Protein AF-A0A821QYX6-F1 (afdb_monomer_lite)

pLDDT: mean 75.54, std 16.99, range [36.31, 98.75]

Radius of gyration: 24.98 Å; chains: 1; bounding box: 62×54×69 Å

Secondary structure (DSSP, 8-state):
-HHHHHHHHHHHHHHHHHT-HHHHHHHHHH-GGGTTS--TTS--HHHHHHHTT-HHHHHIIIIIS---TT------HHHHH-TT-TT----TTTT--HHHHHHHTT-HHHHHHHHHTT--SS---TTS--HHHHHTTSHHHHHHHHHHHS-TT-SS--SS---S---SSS-----S-EEEEEETT-SS-EEPPHHHHHHHHHHT-TTS---SEEEEEETTEEEEEEHHHHHH-S--TT-TTS--EEEEEES--GGGGT--EEEEEEEEE-TTS-TTS--S-----EEPPSS--TT----TT-EEEPPHHHHHHHHHHHHTT-SEEEEEETTTTEEEEEETTTTEEE-TTSSSEEEEEEEE-EEES--TTT-----SSS----SSPPEEE--HHHHHHHHHHHHHTT-

Sequence (407 aa):
LELKGLLASSEAYPAAYNGQLDVVKKFIKEYPTFKDKPGLWETTLLYSAARNNHLDIVKYLIEEAYCSANVQNQRDVGFALDATAMDYIPRPTAASTALHGACFYNHLNIVKYLIKHGADYFIQNQAHETPINNGERHFEIKNFFQDYLIMGYSIASSEHLPNQPIMDDDQRPIQDCMWEYKPFQDSKWYNFTAKEATFLHKALLPSEKFQEKVYLKVTKGLYSVSILEFLRLGKHEQDPQKNMAWIRCRGSSVLNFDCYSIWQIMLIQHPKVNEDEDKTPSLKIQDFPAMVSSRFKLQLNSWYSCGDKTSSLLDNSMNYRRKIISINIAEVGDDLTFNLQTFEFSNNDKTIVGYIRWIPKLISSIDNKDKKLVYIDNYQHMASVQPIPLTTKRLKETSKMKSTDQK

Structure (mmCIF, N/CA/C/O backbone):
data_AF-A0A821QYX6-F1
#
_entry.id   AF-A0A821QYX6-F1
#
loop_
_atom_site.group_PDB
_atom_site.id
_atom_site.type_symbol
_atom_site.label_atom_id
_atom_site.label_alt_id
_atom_site.label_comp_id
_atom_site.label_asym_id
_atom_site.label_entity_id
_atom_site.label_seq_id
_atom_site.pdbx_PDB_ins_code
_atom_site.Cartn_x
_atom_site.Cartn_y
_atom_site.Cartn_z
_atom_site.occupancy
_atom_site.B_iso_or_equiv
_atom_site.auth_seq_id
_atom_site.auth_comp_id
_atom_site.auth_asym_id
_atom_site.auth_atom_id
_atom_site.pdbx_PDB_model_num
ATOM 1 N N . LEU A 1 1 ? 24.649 -15.973 -21.945 1.00 71.19 1 LEU A N 1
ATOM 2 C CA . LEU A 1 1 ? 23.263 -15.444 -21.965 1.00 71.19 1 LEU A CA 1
ATOM 3 C C . LEU A 1 1 ? 23.214 -14.000 -21.483 1.00 71.19 1 LEU A C 1
ATOM 5 O O . LEU A 1 1 ? 22.630 -13.187 -22.177 1.00 71.19 1 LEU A O 1
ATOM 9 N N . GLU A 1 2 ? 23.893 -13.650 -20.389 1.00 81.38 2 GLU A N 1
ATOM 10 C CA . GLU A 1 2 ? 23.871 -12.289 -19.828 1.00 81.38 2 GLU A CA 1
ATOM 11 C C . GLU A 1 2 ? 24.412 -11.193 -20.765 1.00 81.38 2 GLU A C 1
ATOM 13 O O . GLU A 1 2 ? 23.702 -10.228 -21.012 1.00 81.38 2 GLU A O 1
ATOM 18 N N . LEU A 1 3 ? 25.582 -11.375 -21.396 1.00 84.69 3 LEU A N 1
ATOM 19 C CA . LEU A 1 3 ? 26.105 -10.409 -22.383 1.00 84.69 3 LEU A CA 1
ATOM 20 C C . LEU A 1 3 ? 25.160 -10.225 -23.589 1.00 84.69 3 LEU A C 1
ATOM 22 O O . LEU A 1 3 ? 24.974 -9.116 -24.077 1.00 84.69 3 LEU A O 1
ATOM 26 N N . LYS A 1 4 ? 24.533 -11.317 -24.052 1.00 87.50 4 LYS A N 1
ATOM 27 C CA . LYS A 1 4 ? 23.552 -11.281 -25.150 1.00 87.50 4 LYS A CA 1
ATOM 28 C C . LYS A 1 4 ? 22.273 -10.550 -24.737 1.00 87.50 4 LYS A C 1
ATOM 30 O O . LYS A 1 4 ? 21.774 -9.754 -25.517 1.00 87.50 4 LYS A O 1
ATOM 35 N N . GLY A 1 5 ? 21.789 -10.778 -23.515 1.00 86.38 5 GLY A N 1
ATOM 36 C CA . GLY A 1 5 ? 20.648 -10.054 -22.952 1.00 86.38 5 GLY A CA 1
ATOM 37 C C . GLY A 1 5 ? 20.940 -8.566 -22.756 1.00 86.38 5 GLY A C 1
ATOM 38 O O . GLY A 1 5 ? 20.102 -7.735 -23.083 1.00 86.38 5 GLY A O 1
ATOM 39 N N . LEU A 1 6 ? 22.156 -8.213 -22.322 1.00 87.75 6 LEU A N 1
ATOM 40 C CA . LEU A 1 6 ? 22.583 -6.819 -22.206 1.00 87.75 6 LEU A CA 1
ATOM 41 C C . LEU A 1 6 ? 22.651 -6.142 -23.580 1.00 87.75 6 LEU A C 1
ATOM 43 O O . LEU A 1 6 ? 22.166 -5.026 -23.730 1.00 87.75 6 LEU A O 1
ATOM 47 N N . LEU A 1 7 ? 23.181 -6.820 -24.599 1.00 87.81 7 LEU A N 1
ATOM 48 C CA . LEU A 1 7 ? 23.169 -6.293 -25.962 1.00 87.81 7 LEU A CA 1
ATOM 49 C C . LEU A 1 7 ? 21.734 -6.150 -26.491 1.00 87.81 7 LEU A C 1
ATOM 51 O O . LEU A 1 7 ? 21.384 -5.096 -27.004 1.00 87.81 7 LEU A O 1
ATOM 55 N N . ALA A 1 8 ? 20.878 -7.156 -26.300 1.00 89.94 8 ALA A N 1
ATOM 56 C CA . ALA A 1 8 ? 19.469 -7.105 -26.699 1.00 89.94 8 ALA A CA 1
ATOM 57 C C . ALA A 1 8 ? 18.661 -6.038 -25.928 1.00 89.94 8 ALA A C 1
ATOM 59 O O . ALA A 1 8 ? 17.674 -5.516 -26.446 1.00 89.94 8 ALA A O 1
ATOM 60 N N . SER A 1 9 ? 19.109 -5.639 -24.729 1.00 90.44 9 SER A N 1
ATOM 61 C CA . SER A 1 9 ? 18.526 -4.509 -23.994 1.00 90.44 9 SER A CA 1
ATOM 62 C C . SER A 1 9 ? 18.638 -3.187 -24.765 1.00 90.44 9 SER A C 1
ATOM 64 O O . SER A 1 9 ? 17.804 -2.303 -24.565 1.00 90.44 9 SER A O 1
ATOM 66 N N . SER A 1 10 ? 19.605 -3.078 -25.691 1.00 90.56 10 SER A N 1
ATOM 67 C CA . SER A 1 10 ? 19.728 -1.923 -26.585 1.00 90.56 10 SER A CA 1
ATOM 68 C C . SER A 1 10 ? 18.471 -1.716 -27.450 1.00 90.56 10 SER A C 1
ATOM 70 O O . SER A 1 10 ? 18.065 -0.600 -27.737 1.00 90.56 10 SER A O 1
ATOM 72 N N . GLU A 1 11 ? 17.759 -2.771 -27.820 1.00 92.75 11 GLU A N 1
ATOM 73 C CA . GLU A 1 11 ? 16.545 -2.623 -28.629 1.00 92.75 11 GLU A CA 1
ATOM 74 C C . GLU A 1 11 ? 15.293 -2.580 -27.748 1.00 92.75 11 GLU A C 1
ATOM 76 O O . GLU A 1 11 ? 14.392 -1.763 -27.954 1.00 92.75 11 GLU A O 1
ATOM 81 N N . ALA A 1 12 ? 15.252 -3.418 -26.709 1.00 94.50 12 ALA A N 1
ATOM 82 C CA . ALA A 1 12 ? 14.056 -3.607 -25.895 1.00 94.50 12 ALA A CA 1
ATOM 83 C C . ALA A 1 12 ? 13.675 -2.386 -25.036 1.00 94.50 12 ALA A C 1
ATOM 85 O O . ALA A 1 12 ? 12.492 -2.131 -24.810 1.00 94.50 12 ALA A O 1
ATOM 86 N N . TYR A 1 13 ? 14.648 -1.614 -24.549 1.00 93.88 13 TYR A N 1
ATOM 87 C CA . TYR A 1 13 ? 14.380 -0.494 -23.638 1.00 93.88 13 TYR A CA 1
ATOM 88 C C . TYR A 1 13 ? 13.853 0.741 -24.391 1.00 93.88 13 TYR A C 1
ATOM 90 O O . TYR A 1 13 ? 12.860 1.322 -23.943 1.00 93.88 13 TYR A O 1
ATOM 98 N N . PRO A 1 14 ? 14.407 1.109 -25.564 1.00 95.56 14 PRO A N 1
ATOM 99 C CA . PRO A 1 14 ? 13.790 2.069 -26.469 1.00 95.56 14 PRO A CA 1
ATOM 100 C C . PRO A 1 14 ? 12.437 1.590 -26.987 1.00 95.56 14 PRO A C 1
ATOM 102 O O . PRO A 1 14 ? 11.533 2.402 -27.130 1.00 95.56 14 PRO A O 1
ATOM 105 N N . ALA A 1 15 ? 12.250 0.287 -27.218 1.00 97.31 15 ALA A N 1
ATOM 106 C CA . ALA A 1 15 ? 10.940 -0.260 -27.564 1.00 97.31 15 ALA A CA 1
ATOM 107 C C . ALA A 1 15 ? 9.901 -0.019 -26.454 1.00 97.31 15 ALA A C 1
ATOM 109 O O . ALA A 1 15 ? 8.800 0.443 -26.750 1.00 97.31 15 ALA A O 1
ATOM 110 N N . ALA A 1 16 ? 10.262 -0.231 -25.183 1.00 97.56 16 ALA A N 1
ATOM 111 C CA . ALA A 1 16 ? 9.404 0.117 -24.047 1.00 97.56 16 ALA A CA 1
ATOM 112 C C . ALA A 1 16 ? 9.112 1.623 -23.976 1.00 97.56 16 ALA A C 1
ATOM 114 O O . ALA A 1 16 ? 7.987 2.017 -23.683 1.00 97.56 16 ALA A O 1
ATOM 115 N N . TYR A 1 17 ? 10.099 2.468 -24.285 1.00 96.88 17 TYR A N 1
ATOM 116 C CA . TYR A 1 17 ? 9.909 3.917 -24.387 1.00 96.88 17 TYR A CA 1
ATOM 117 C C . TYR A 1 17 ? 8.995 4.305 -25.560 1.00 96.88 17 TYR A C 1
ATOM 119 O O . TYR A 1 17 ? 8.196 5.222 -25.437 1.00 96.88 17 TYR A O 1
ATOM 127 N N . ASN A 1 18 ? 9.062 3.609 -26.693 1.00 97.81 18 ASN A N 1
ATOM 128 C CA . ASN A 1 18 ? 8.315 3.934 -27.911 1.00 97.81 18 ASN A CA 1
ATOM 129 C C . ASN A 1 18 ? 6.952 3.227 -28.022 1.00 97.81 18 ASN A C 1
ATOM 131 O O . ASN A 1 18 ? 6.279 3.396 -29.035 1.00 97.81 18 ASN A O 1
ATOM 135 N N . GLY A 1 19 ? 6.542 2.440 -27.024 1.00 97.88 19 GLY A N 1
ATOM 136 C CA . GLY A 1 19 ? 5.233 1.774 -27.020 1.00 97.88 19 GLY A CA 1
ATOM 137 C C . GLY A 1 19 ? 5.174 0.494 -27.855 1.00 97.88 19 GLY A C 1
ATOM 138 O O . GLY A 1 19 ? 4.106 0.071 -28.281 1.00 97.88 19 GLY A O 1
ATOM 139 N N . GLN A 1 20 ? 6.315 -0.142 -28.117 1.00 98.50 20 GLN A N 1
ATOM 140 C CA . GLN A 1 20 ? 6.394 -1.357 -28.931 1.00 98.50 20 GLN A CA 1
ATOM 141 C C . GLN A 1 20 ? 6.261 -2.610 -28.051 1.00 98.50 20 GLN A C 1
ATOM 143 O O . GLN A 1 20 ? 7.247 -3.297 -27.765 1.00 98.50 20 GLN A O 1
ATOM 148 N N . LEU A 1 21 ? 5.034 -2.906 -27.610 1.00 98.31 21 LEU A N 1
ATOM 149 C CA . LEU A 1 21 ? 4.732 -4.004 -26.681 1.00 98.31 21 LEU A CA 1
ATOM 150 C C . LEU A 1 21 ? 5.268 -5.364 -27.156 1.00 98.31 21 LEU A C 1
ATOM 152 O O . LEU A 1 21 ? 5.870 -6.084 -26.362 1.00 98.31 21 LEU A O 1
ATOM 156 N N . ASP A 1 22 ? 5.116 -5.704 -28.436 1.00 98.25 22 ASP A N 1
ATOM 157 C CA . ASP A 1 22 ? 5.533 -7.010 -28.971 1.00 98.25 22 ASP A CA 1
ATOM 158 C C . ASP A 1 22 ? 7.040 -7.260 -28.829 1.00 98.25 22 ASP A C 1
ATOM 160 O O . ASP A 1 22 ? 7.471 -8.368 -28.491 1.00 98.25 22 ASP A O 1
ATOM 164 N N . VAL A 1 23 ? 7.851 -6.215 -29.019 1.00 98.25 23 VAL A N 1
ATOM 165 C CA . VAL A 1 23 ? 9.309 -6.281 -28.853 1.00 98.25 23 VAL A CA 1
ATOM 166 C C . VAL A 1 23 ? 9.659 -6.516 -27.384 1.00 98.25 23 VAL A C 1
ATOM 168 O O . VAL A 1 23 ? 10.492 -7.370 -27.075 1.00 98.25 23 VAL A O 1
ATOM 171 N N . VAL A 1 24 ? 8.972 -5.829 -26.465 1.00 98.12 24 VAL A N 1
ATOM 172 C CA . VAL A 1 24 ? 9.151 -6.020 -25.017 1.00 98.12 24 VAL A CA 1
ATOM 173 C C . VAL A 1 24 ? 8.729 -7.431 -24.591 1.00 98.12 24 VAL A C 1
ATOM 175 O O . VAL A 1 24 ? 9.476 -8.092 -23.863 1.00 98.12 24 VAL A O 1
ATOM 178 N N . LYS A 1 25 ? 7.582 -7.936 -25.073 1.00 98.31 25 LYS A N 1
ATOM 179 C CA . LYS A 1 25 ? 7.111 -9.303 -24.783 1.00 98.31 25 LYS A CA 1
ATOM 180 C C . LYS A 1 25 ? 8.128 -10.345 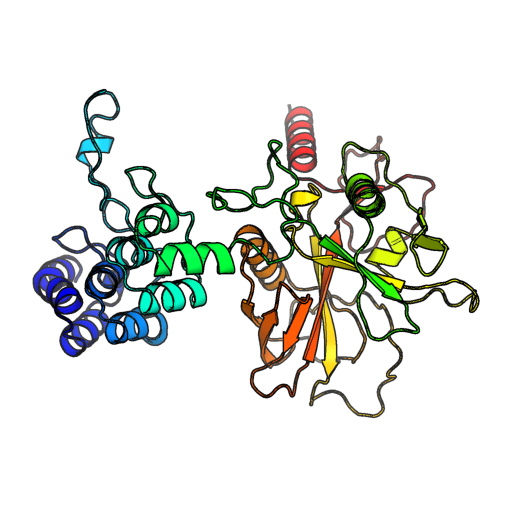-25.242 1.00 98.31 25 LYS A C 1
ATOM 182 O O . LYS A 1 25 ? 8.500 -11.230 -24.467 1.00 98.31 25 LYS A O 1
ATOM 187 N N . LYS A 1 26 ? 8.624 -10.216 -26.477 1.00 97.94 26 LYS A N 1
ATOM 188 C CA . LYS A 1 26 ? 9.648 -11.110 -27.032 1.00 97.94 26 LYS A CA 1
ATOM 189 C C . LYS A 1 26 ? 10.937 -11.072 -26.208 1.00 97.94 26 LYS A C 1
ATOM 191 O O . LYS A 1 26 ? 11.444 -12.128 -25.838 1.00 97.94 26 LYS A O 1
ATOM 196 N N . PHE A 1 27 ? 11.424 -9.879 -25.865 1.00 97.19 27 PHE A N 1
ATOM 197 C CA . PHE A 1 27 ? 12.644 -9.718 -25.076 1.00 97.19 27 PHE A CA 1
ATOM 198 C C . PHE A 1 27 ? 12.538 -10.370 -23.693 1.00 97.19 27 PHE A C 1
ATOM 200 O O . PHE A 1 27 ? 13.421 -11.134 -23.318 1.00 97.19 27 PHE A O 1
ATOM 207 N N . ILE A 1 28 ? 11.450 -10.135 -22.951 1.00 97.12 28 ILE A N 1
ATOM 208 C CA . ILE A 1 28 ? 11.247 -10.744 -21.625 1.00 97.12 28 ILE A CA 1
ATOM 209 C C . ILE A 1 28 ? 11.136 -12.268 -21.711 1.00 97.12 28 ILE A C 1
ATOM 211 O O . ILE A 1 28 ? 11.660 -12.967 -20.846 1.00 97.12 28 ILE A O 1
ATOM 215 N N . LYS A 1 29 ? 10.494 -12.795 -22.757 1.00 96.38 29 LYS A N 1
ATOM 216 C CA . LYS A 1 29 ? 10.397 -14.242 -22.978 1.00 96.38 29 LYS A CA 1
ATOM 217 C C . LYS A 1 29 ? 11.770 -14.881 -23.213 1.00 96.38 29 LYS A C 1
ATOM 219 O O . LYS A 1 29 ? 12.020 -15.976 -22.717 1.00 96.38 29 LYS A O 1
ATOM 224 N N . GLU A 1 30 ? 12.649 -14.214 -23.960 1.00 96.38 30 GLU A N 1
ATOM 225 C CA . GLU A 1 30 ? 14.006 -14.700 -24.250 1.00 96.38 30 GLU A CA 1
ATOM 226 C C . GLU A 1 30 ? 14.992 -14.451 -23.092 1.00 96.38 30 GLU A C 1
ATOM 228 O O . GLU A 1 30 ? 15.877 -15.273 -22.842 1.00 96.38 30 GLU A O 1
ATOM 233 N N . TYR A 1 31 ? 14.828 -13.347 -22.355 1.00 95.38 31 TYR A N 1
ATOM 234 C CA . TYR A 1 31 ? 15.734 -12.883 -21.299 1.00 95.38 31 TYR A CA 1
ATOM 235 C C . TYR A 1 31 ? 14.980 -12.511 -20.004 1.00 95.38 31 TYR A C 1
ATOM 237 O O . TYR A 1 31 ? 15.059 -11.368 -19.542 1.00 95.38 31 TYR A O 1
ATOM 245 N N . PRO A 1 32 ? 14.290 -13.459 -19.342 1.00 93.88 32 PRO A N 1
ATOM 246 C CA . PRO A 1 32 ? 13.420 -13.164 -18.195 1.00 93.88 32 PRO A CA 1
ATOM 247 C C . PRO A 1 32 ? 14.155 -12.554 -16.993 1.00 93.88 32 PRO A C 1
ATOM 249 O O . PRO A 1 32 ? 13.556 -11.843 -16.191 1.00 93.88 32 PRO A O 1
ATOM 252 N N . THR A 1 33 ? 15.467 -12.776 -16.871 1.00 93.31 33 THR A N 1
ATOM 253 C CA . THR A 1 33 ? 16.302 -12.216 -15.794 1.00 93.31 33 THR A CA 1
ATOM 254 C C . THR A 1 33 ? 16.573 -10.713 -15.930 1.00 93.31 33 THR A C 1
ATOM 256 O O . THR A 1 33 ? 17.098 -10.114 -14.993 1.00 93.31 33 THR A O 1
ATOM 259 N N . PHE A 1 34 ? 16.232 -10.096 -17.068 1.00 93.69 34 PHE A N 1
ATOM 260 C CA . PHE A 1 34 ? 16.403 -8.657 -17.315 1.00 93.69 34 PHE A CA 1
ATOM 261 C C . PHE A 1 34 ? 15.180 -7.817 -16.942 1.00 93.69 34 PHE A C 1
ATOM 263 O O . PHE A 1 34 ? 15.266 -6.592 -16.947 1.00 93.69 34 PHE A O 1
ATOM 270 N N . LYS A 1 35 ? 14.058 -8.448 -16.579 1.00 93.75 35 LYS A N 1
ATOM 271 C CA . LYS A 1 35 ? 12.784 -7.762 -16.326 1.00 93.75 35 LYS A CA 1
ATOM 272 C C . LYS A 1 35 ? 12.860 -6.636 -15.279 1.00 93.75 35 LYS A C 1
ATOM 274 O O . LYS A 1 35 ? 12.163 -5.637 -15.412 1.00 93.75 35 LYS A O 1
ATOM 279 N N . ASP A 1 36 ? 13.750 -6.783 -14.296 1.00 95.06 36 ASP A N 1
ATOM 280 C CA . ASP A 1 36 ? 13.988 -5.830 -13.203 1.00 95.06 36 ASP A CA 1
ATOM 281 C C . ASP A 1 36 ? 15.420 -5.248 -13.232 1.00 95.06 36 ASP A C 1
ATOM 283 O O . ASP A 1 36 ? 15.904 -4.721 -12.232 1.00 95.06 36 ASP A O 1
ATOM 287 N N . LYS A 1 37 ? 16.144 -5.365 -14.354 1.00 92.94 37 LYS A N 1
ATOM 288 C CA . LYS A 1 37 ? 17.506 -4.822 -14.485 1.00 92.94 37 LYS A CA 1
ATOM 289 C C . LYS A 1 37 ? 17.500 -3.503 -15.264 1.00 92.94 37 LYS A C 1
ATOM 291 O O . LYS A 1 37 ? 16.681 -3.331 -16.171 1.00 92.94 37 LYS A O 1
ATOM 296 N N . PRO A 1 38 ? 18.416 -2.571 -14.963 1.00 90.50 38 PRO A N 1
ATOM 297 C CA . PRO A 1 38 ? 18.683 -1.465 -15.866 1.00 90.50 38 PRO A CA 1
ATOM 298 C C . PRO A 1 38 ? 19.340 -1.973 -17.161 1.00 90.50 38 PRO A C 1
ATOM 300 O O . PRO A 1 38 ? 20.126 -2.922 -17.141 1.00 90.50 38 PRO A O 1
ATOM 303 N N . GLY A 1 39 ? 18.979 -1.360 -18.287 1.00 86.00 39 GLY A N 1
ATOM 304 C CA . GLY A 1 39 ? 19.610 -1.592 -19.588 1.00 86.00 39 GLY A CA 1
ATOM 305 C C . GLY A 1 39 ? 20.833 -0.695 -19.792 1.00 86.00 39 GLY A C 1
ATOM 306 O O . GLY A 1 39 ? 21.276 -0.008 -18.875 1.00 86.00 39 GLY A O 1
ATOM 307 N N . LEU A 1 40 ? 21.350 -0.639 -21.021 1.00 83.25 40 LEU A N 1
ATOM 308 C CA . LEU A 1 40 ? 22.520 0.190 -21.366 1.00 83.25 40 LEU A CA 1
ATOM 309 C C . LEU A 1 40 ? 22.317 1.701 -21.154 1.00 83.25 40 LEU A C 1
ATOM 311 O O . LEU A 1 40 ? 23.289 2.421 -20.958 1.00 83.25 40 LEU A O 1
ATOM 315 N N . TRP A 1 41 ? 21.070 2.180 -21.166 1.00 80.94 41 TRP A N 1
ATOM 316 C CA . TRP A 1 41 ? 20.722 3.572 -20.841 1.00 80.94 41 TRP A CA 1
ATOM 317 C C . TRP A 1 41 ? 20.350 3.773 -19.380 1.00 80.94 41 TRP A C 1
ATOM 319 O O . TRP A 1 41 ? 19.591 4.691 -19.076 1.00 80.94 41 TRP A O 1
ATOM 329 N N . GLU A 1 42 ? 20.788 2.881 -18.491 1.00 88.00 42 GLU A N 1
ATOM 330 C CA . GLU A 1 42 ? 20.617 3.009 -17.041 1.00 88.00 42 GLU A CA 1
ATOM 331 C C . GLU A 1 42 ? 19.154 2.982 -16.559 1.00 88.00 42 GLU A C 1
ATOM 333 O O . GLU A 1 42 ? 18.906 3.019 -15.362 1.00 88.00 42 GLU A O 1
ATOM 338 N N . THR A 1 43 ? 18.173 2.880 -17.461 1.00 91.12 43 THR A N 1
ATOM 339 C CA . THR A 1 43 ? 16.725 2.840 -17.194 1.00 91.12 43 THR A CA 1
ATOM 340 C C . THR A 1 43 ? 16.225 1.408 -17.092 1.00 91.12 43 THR A C 1
ATOM 342 O O . THR A 1 43 ? 16.850 0.519 -17.652 1.00 91.12 43 THR A O 1
ATOM 345 N N . THR A 1 44 ? 15.098 1.170 -16.412 1.00 95.69 44 THR A N 1
ATOM 346 C CA . THR A 1 44 ? 14.378 -0.120 -16.440 1.00 95.69 44 THR A CA 1
ATOM 347 C C . THR A 1 44 ? 13.293 -0.114 -17.521 1.00 95.69 44 THR A C 1
ATOM 349 O O . THR A 1 44 ? 12.811 0.953 -17.903 1.00 95.69 44 THR A O 1
ATOM 352 N N . LEU A 1 45 ? 12.851 -1.293 -17.982 1.00 97.31 45 LEU A N 1
ATOM 353 C CA . LEU A 1 45 ? 11.716 -1.405 -18.915 1.00 97.31 45 LEU A CA 1
ATOM 354 C C . LEU A 1 45 ? 10.459 -0.725 -18.357 1.00 97.31 45 LEU A C 1
ATOM 356 O O . LEU A 1 45 ? 9.806 0.049 -19.058 1.00 97.31 45 LEU A O 1
ATOM 360 N N . LEU A 1 46 ? 10.164 -0.970 -17.075 1.00 98.06 46 LEU A N 1
ATOM 361 C CA . LEU A 1 46 ? 9.003 -0.399 -16.397 1.00 98.06 46 LEU A CA 1
ATOM 362 C C . LEU A 1 46 ? 9.104 1.129 -16.286 1.00 98.06 46 LEU A C 1
ATOM 364 O O . LEU A 1 46 ? 8.117 1.819 -16.530 1.00 98.06 46 LEU A O 1
ATOM 368 N N . TYR A 1 47 ? 10.292 1.669 -15.980 1.00 97.44 47 TYR A N 1
ATOM 369 C CA . TYR A 1 47 ? 10.521 3.116 -15.963 1.00 97.44 47 TYR A CA 1
ATOM 370 C C . TYR A 1 47 ? 10.311 3.738 -17.346 1.00 97.44 47 TYR A C 1
ATOM 372 O O . TYR A 1 47 ? 9.608 4.739 -17.456 1.00 97.44 47 TYR A O 1
ATOM 380 N N . SER A 1 48 ? 10.883 3.146 -18.398 1.00 96.81 48 SER A N 1
ATOM 381 C CA . SER A 1 48 ? 10.773 3.656 -19.770 1.00 96.81 48 SER A CA 1
ATOM 382 C C . SER A 1 48 ? 9.327 3.699 -20.262 1.00 96.81 48 SER A C 1
ATOM 384 O O . SER A 1 48 ? 8.899 4.725 -20.792 1.00 96.81 48 SER A O 1
ATOM 386 N N . ALA A 1 49 ? 8.557 2.634 -20.019 1.00 98.31 49 ALA A N 1
ATOM 387 C CA . ALA A 1 49 ? 7.137 2.580 -20.359 1.00 98.31 49 ALA A CA 1
ATOM 388 C C . ALA A 1 49 ? 6.310 3.596 -19.556 1.00 98.31 49 ALA A C 1
ATOM 390 O O . ALA A 1 49 ? 5.525 4.354 -20.128 1.00 98.31 49 ALA A O 1
ATOM 391 N N . ALA A 1 50 ? 6.521 3.662 -18.236 1.00 98.44 50 ALA A N 1
ATOM 392 C CA . ALA A 1 50 ? 5.791 4.572 -17.358 1.00 98.44 50 ALA A CA 1
ATOM 393 C C . ALA A 1 50 ? 6.080 6.046 -17.664 1.00 98.44 50 ALA A C 1
ATOM 395 O O . ALA A 1 50 ? 5.163 6.860 -17.681 1.00 98.44 50 ALA A O 1
ATOM 396 N N . ARG A 1 51 ? 7.342 6.386 -17.953 1.00 96.38 51 ARG A N 1
ATOM 397 C CA . ARG A 1 51 ? 7.780 7.733 -18.344 1.00 96.38 51 ARG A CA 1
ATOM 398 C C . ARG A 1 51 ? 7.121 8.217 -19.635 1.00 96.38 51 ARG A C 1
ATOM 400 O O . ARG A 1 51 ? 6.867 9.414 -19.754 1.00 96.38 51 ARG A O 1
ATOM 407 N N . ASN A 1 52 ? 6.872 7.319 -20.588 1.00 97.81 52 ASN A N 1
ATOM 408 C CA . ASN A 1 52 ? 6.355 7.676 -21.912 1.00 97.81 52 ASN A CA 1
ATOM 409 C C . ASN A 1 52 ? 4.890 7.264 -22.146 1.00 97.81 52 ASN A C 1
ATOM 411 O O . ASN A 1 52 ? 4.448 7.175 -23.284 1.00 97.81 52 ASN A O 1
ATOM 415 N N . ASN A 1 53 ? 4.133 7.079 -21.060 1.00 98.31 53 ASN A N 1
ATOM 416 C CA . ASN A 1 53 ? 2.685 6.853 -21.052 1.00 98.31 53 ASN A CA 1
ATOM 417 C C . ASN A 1 53 ? 2.180 5.544 -21.699 1.00 98.31 53 ASN A C 1
ATOM 419 O O . ASN A 1 53 ? 1.040 5.478 -22.159 1.00 98.31 53 ASN A O 1
ATOM 423 N N . HIS A 1 54 ? 2.981 4.476 -21.690 1.00 98.69 54 HIS A N 1
ATOM 424 C CA . HIS A 1 54 ? 2.594 3.177 -22.265 1.00 98.69 54 HIS A CA 1
ATOM 425 C C . HIS A 1 54 ? 1.989 2.250 -21.208 1.00 98.69 54 HIS A C 1
ATOM 427 O O . HIS A 1 54 ? 2.645 1.344 -20.686 1.00 98.69 54 HIS A O 1
ATOM 433 N N . LEU A 1 55 ? 0.732 2.514 -20.832 1.00 98.56 55 LEU A N 1
ATOM 434 C CA . LEU A 1 55 ? 0.022 1.764 -19.784 1.00 98.56 55 LEU A CA 1
ATOM 435 C C . LEU A 1 55 ? -0.151 0.271 -20.121 1.00 98.56 55 LEU A C 1
ATOM 437 O O . LEU A 1 55 ? -0.173 -0.559 -19.217 1.00 98.56 55 LEU A O 1
ATOM 441 N N . ASP A 1 56 ? -0.280 -0.082 -21.394 1.00 98.56 56 ASP A N 1
ATOM 442 C CA . ASP A 1 56 ? -0.345 -1.463 -21.884 1.00 98.56 56 ASP A CA 1
ATOM 443 C C . ASP A 1 56 ? 0.943 -2.249 -21.581 1.00 98.56 56 ASP A C 1
ATOM 445 O O . ASP A 1 56 ? 0.878 -3.366 -21.064 1.00 98.56 56 ASP A O 1
ATOM 449 N N . ILE A 1 57 ? 2.111 -1.636 -21.798 1.00 98.75 57 ILE A N 1
ATOM 450 C CA . ILE A 1 57 ? 3.410 -2.215 -21.433 1.00 98.75 57 ILE A CA 1
ATOM 451 C C . ILE A 1 57 ? 3.559 -2.284 -19.913 1.00 98.75 57 ILE A C 1
ATOM 453 O O . ILE A 1 57 ? 4.017 -3.301 -19.395 1.00 98.75 57 ILE A O 1
ATOM 457 N N . VAL A 1 58 ? 3.140 -1.246 -19.180 1.00 98.69 58 VAL A N 1
ATOM 458 C CA . VAL A 1 58 ? 3.151 -1.266 -17.706 1.00 98.69 58 VAL A CA 1
ATOM 459 C C . VAL A 1 58 ? 2.310 -2.428 -17.165 1.00 98.69 58 VAL A C 1
ATOM 461 O O . VAL A 1 58 ? 2.786 -3.161 -16.300 1.00 98.69 58 VAL A O 1
ATOM 464 N N . LYS A 1 59 ? 1.100 -2.639 -17.700 1.00 98.38 59 LYS A N 1
ATOM 465 C CA . LYS A 1 59 ? 0.231 -3.767 -17.330 1.00 98.38 59 LYS A CA 1
ATOM 466 C C . LYS A 1 59 ? 0.890 -5.108 -17.613 1.00 98.38 59 LYS A C 1
ATOM 468 O O . LYS A 1 59 ? 0.983 -5.933 -16.713 1.00 98.38 59 LYS A O 1
ATOM 473 N N . TYR A 1 60 ? 1.419 -5.292 -18.823 1.00 98.50 60 TYR A N 1
ATOM 474 C CA . TYR A 1 60 ? 2.149 -6.506 -19.184 1.00 98.50 60 TYR A CA 1
ATOM 475 C C . TYR A 1 60 ? 3.300 -6.794 -18.208 1.00 98.50 60 TYR A C 1
ATOM 477 O O . TYR A 1 60 ? 3.425 -7.907 -17.697 1.00 98.50 60 TYR A O 1
ATOM 485 N N . LEU A 1 61 ? 4.132 -5.790 -17.919 1.00 98.31 61 LEU A N 1
ATOM 486 C CA . LEU A 1 61 ? 5.295 -5.961 -17.053 1.00 98.31 61 LEU A CA 1
ATOM 487 C C . LEU A 1 61 ? 4.897 -6.337 -15.616 1.00 98.31 61 LEU A C 1
ATOM 489 O O . LEU A 1 61 ? 5.552 -7.178 -15.007 1.00 98.31 61 LEU A O 1
ATOM 493 N N . ILE A 1 62 ? 3.824 -5.757 -15.075 1.00 97.25 62 ILE A N 1
ATOM 494 C CA . ILE A 1 62 ? 3.366 -6.029 -13.704 1.00 97.25 62 ILE A CA 1
ATOM 495 C C . ILE A 1 62 ? 2.582 -7.346 -13.598 1.00 97.25 62 ILE A C 1
ATOM 497 O O . ILE A 1 62 ? 2.859 -8.144 -12.704 1.00 97.25 62 ILE A O 1
ATOM 501 N N . GLU A 1 63 ? 1.615 -7.582 -14.484 1.00 94.69 63 GLU A N 1
ATOM 502 C CA . GLU A 1 63 ? 0.649 -8.685 -14.359 1.00 94.69 63 GLU A CA 1
ATOM 503 C C . GLU A 1 63 ? 1.128 -9.983 -15.016 1.00 94.69 63 GLU A C 1
ATOM 505 O O . GLU A 1 63 ? 0.894 -11.060 -14.472 1.00 94.69 63 GLU A O 1
ATOM 510 N N . GLU A 1 64 ? 1.806 -9.896 -16.166 1.00 95.94 64 GLU A N 1
ATOM 511 C CA . GLU A 1 64 ? 2.252 -11.075 -16.923 1.00 95.94 64 GLU A CA 1
ATOM 512 C C . GLU A 1 64 ? 3.739 -11.391 -16.676 1.00 95.94 64 GLU A C 1
ATOM 514 O O . GLU A 1 64 ? 4.108 -12.556 -16.529 1.00 95.94 64 GLU A O 1
ATOM 519 N N . ALA A 1 65 ? 4.612 -10.376 -16.618 1.00 96.19 65 ALA A N 1
ATOM 520 C CA . ALA A 1 65 ? 6.051 -10.581 -16.393 1.00 96.19 65 ALA A CA 1
ATOM 521 C C . ALA A 1 65 ? 6.453 -10.593 -14.904 1.00 96.19 65 ALA A C 1
ATOM 523 O O . ALA A 1 65 ? 7.582 -10.979 -14.564 1.00 96.19 65 ALA A O 1
ATOM 524 N N . TYR A 1 66 ? 5.539 -10.204 -14.009 1.00 94.56 66 TYR A N 1
ATOM 525 C CA . TYR A 1 66 ? 5.756 -10.114 -12.563 1.00 94.56 66 TYR A CA 1
ATOM 526 C C . TYR A 1 66 ? 6.981 -9.256 -12.193 1.00 94.56 66 TYR A C 1
ATOM 528 O O . TYR A 1 66 ? 7.799 -9.662 -11.360 1.00 94.56 66 TYR A O 1
ATOM 536 N N . CYS A 1 67 ? 7.177 -8.121 -12.870 1.00 94.69 67 CYS A N 1
ATOM 537 C CA . CYS A 1 67 ? 8.181 -7.118 -12.511 1.00 94.69 67 CYS A CA 1
ATOM 538 C C . CYS A 1 67 ? 7.852 -6.485 -11.156 1.00 94.69 67 CYS A C 1
ATOM 540 O O . CYS A 1 67 ? 6.687 -6.270 -10.813 1.00 94.69 67 CYS A O 1
ATOM 542 N N . SER A 1 68 ? 8.885 -6.113 -10.406 1.00 94.75 68 SER A N 1
ATOM 543 C CA . SER A 1 68 ? 8.702 -5.326 -9.190 1.00 94.75 68 SER A CA 1
ATOM 544 C C . SER A 1 68 ? 8.289 -3.896 -9.540 1.00 94.75 68 SER A C 1
ATOM 546 O O . SER A 1 68 ? 9.009 -3.186 -10.242 1.00 94.75 68 SER A O 1
ATOM 548 N N . ALA A 1 69 ? 7.171 -3.421 -8.982 1.00 95.00 69 ALA A N 1
ATOM 549 C CA . ALA A 1 69 ? 6.726 -2.032 -9.145 1.00 95.00 69 ALA A CA 1
ATOM 550 C C . ALA A 1 69 ? 7.716 -1.000 -8.557 1.00 95.00 69 ALA A C 1
ATOM 552 O O . ALA A 1 69 ? 7.694 0.172 -8.935 1.00 95.00 69 ALA A O 1
ATOM 553 N N . ASN A 1 70 ? 8.598 -1.449 -7.655 1.00 95.69 70 ASN A N 1
ATOM 554 C CA . ASN A 1 70 ? 9.554 -0.623 -6.913 1.00 95.69 70 ASN A CA 1
ATOM 555 C C . ASN A 1 70 ? 10.993 -0.768 -7.409 1.00 95.69 70 ASN A C 1
ATOM 557 O O . ASN A 1 70 ? 11.919 -0.309 -6.743 1.00 95.69 70 ASN A O 1
ATOM 561 N N . VAL A 1 71 ? 11.202 -1.410 -8.563 1.00 94.94 71 VAL A N 1
ATOM 562 C CA . VAL A 1 71 ? 12.532 -1.497 -9.162 1.00 94.94 71 VAL A CA 1
ATOM 563 C C . VAL A 1 71 ? 13.073 -0.092 -9.442 1.00 94.94 71 VAL A C 1
ATOM 565 O O . VAL A 1 71 ? 12.433 0.719 -10.119 1.00 94.94 71 VAL A O 1
ATOM 568 N N . GLN A 1 72 ? 14.252 0.201 -8.899 1.00 94.75 72 GLN A N 1
ATOM 569 C CA . GLN A 1 72 ? 14.979 1.429 -9.188 1.00 94.75 72 GLN A CA 1
ATOM 570 C C . GLN A 1 72 ? 15.865 1.217 -10.411 1.00 94.75 72 GLN A C 1
ATOM 572 O O . GLN A 1 72 ? 16.467 0.159 -10.602 1.00 94.75 72 GLN A O 1
ATOM 577 N N . ASN A 1 73 ? 15.937 2.243 -11.245 1.00 93.94 73 ASN A N 1
ATOM 578 C CA . ASN A 1 73 ? 16.921 2.314 -12.306 1.00 93.94 73 ASN A CA 1
ATOM 579 C C . ASN A 1 73 ? 18.342 2.531 -11.729 1.00 93.94 73 ASN A C 1
ATOM 581 O O . ASN A 1 73 ? 18.533 2.574 -10.509 1.00 93.94 73 ASN A O 1
ATOM 585 N N . GLN A 1 74 ? 19.366 2.582 -12.579 1.00 90.88 74 GLN A N 1
ATOM 586 C CA . GLN A 1 74 ? 20.753 2.585 -12.114 1.00 90.88 74 GLN A CA 1
ATOM 587 C C . GLN A 1 74 ? 21.088 3.859 -11.319 1.00 90.88 74 GLN A C 1
ATOM 589 O O . GLN A 1 74 ? 20.634 4.962 -11.628 1.00 90.88 74 GLN A O 1
ATOM 594 N N . ARG A 1 75 ? 21.895 3.689 -10.266 1.00 85.94 75 ARG A N 1
ATOM 595 C CA . ARG A 1 75 ? 22.500 4.798 -9.516 1.00 85.94 75 ARG A CA 1
ATOM 596 C C . ARG A 1 75 ? 23.599 5.450 -10.340 1.00 85.94 75 ARG A C 1
ATOM 598 O O . ARG A 1 75 ? 24.342 4.755 -11.031 1.00 85.94 75 ARG A O 1
ATOM 605 N N . ASP A 1 76 ? 23.751 6.759 -10.202 1.00 81.94 76 ASP A N 1
ATOM 606 C CA . ASP A 1 76 ? 24.899 7.444 -10.782 1.00 81.94 76 ASP A CA 1
ATOM 607 C C . ASP A 1 76 ? 26.130 7.152 -9.916 1.00 81.94 76 ASP A C 1
ATOM 609 O O . ASP A 1 76 ? 26.223 7.599 -8.771 1.00 81.94 76 ASP A O 1
ATOM 613 N N . VAL A 1 77 ? 27.061 6.364 -10.457 1.00 73.19 77 VAL A N 1
ATOM 614 C CA . VAL A 1 77 ? 28.297 5.951 -9.776 1.00 73.19 77 VAL A CA 1
ATOM 615 C C . VAL A 1 77 ? 29.263 7.113 -9.533 1.00 73.19 77 VAL A C 1
ATOM 617 O O . VAL A 1 77 ? 30.089 7.007 -8.629 1.00 73.19 77 VAL A O 1
ATOM 620 N N . GLY A 1 78 ? 29.135 8.229 -10.264 1.00 66.75 78 GLY A N 1
ATOM 621 C CA . GLY A 1 78 ? 29.926 9.439 -10.016 1.00 66.75 78 GLY A CA 1
ATOM 622 C C . GLY A 1 78 ? 29.701 9.999 -8.609 1.00 66.75 78 GLY A C 1
ATOM 623 O O . GLY A 1 78 ? 30.651 10.387 -7.939 1.00 66.75 78 GLY A O 1
ATOM 624 N N . PHE A 1 79 ? 28.468 9.909 -8.106 1.00 60.41 79 PHE A N 1
ATOM 625 C CA . PHE A 1 79 ? 28.113 10.291 -6.736 1.00 60.41 79 PHE A CA 1
ATOM 626 C C . PHE A 1 79 ? 28.778 9.418 -5.667 1.00 60.41 79 PHE A C 1
ATOM 628 O O . PHE A 1 79 ? 29.176 9.906 -4.616 1.00 60.41 79 PHE A O 1
ATOM 635 N N . ALA A 1 80 ? 28.886 8.109 -5.916 1.00 59.59 80 ALA A N 1
ATOM 636 C CA . ALA A 1 80 ? 29.437 7.167 -4.943 1.00 59.59 80 ALA A CA 1
ATOM 637 C C . ALA A 1 80 ? 30.962 7.293 -4.799 1.00 59.59 80 ALA A C 1
ATOM 639 O O . ALA A 1 80 ? 31.507 6.946 -3.753 1.00 59.59 80 ALA A O 1
ATOM 640 N N . LEU A 1 81 ? 31.637 7.771 -5.848 1.00 60.44 81 LEU A N 1
ATOM 641 C CA . LEU A 1 81 ? 33.087 7.959 -5.877 1.00 60.44 81 LEU A CA 1
ATOM 642 C C . LEU A 1 81 ? 33.523 9.328 -5.339 1.00 60.44 81 LEU A C 1
ATOM 644 O O . LEU A 1 81 ? 34.666 9.453 -4.910 1.00 60.44 81 LEU A O 1
ATOM 648 N N . ASP A 1 82 ? 32.625 10.316 -5.320 1.00 54.97 82 ASP A N 1
ATOM 649 C CA . ASP A 1 82 ? 32.929 11.689 -4.909 1.00 54.97 82 ASP A CA 1
ATOM 650 C C . ASP A 1 82 ? 31.884 12.255 -3.932 1.00 54.97 82 ASP A C 1
ATOM 652 O O . ASP A 1 82 ? 31.449 13.400 -4.023 1.00 54.97 82 ASP A O 1
ATOM 656 N N . ALA A 1 83 ? 31.472 11.442 -2.954 1.00 54.22 83 ALA A N 1
ATOM 657 C CA . ALA A 1 83 ? 30.540 11.849 -1.895 1.00 54.22 83 ALA A CA 1
ATOM 658 C C . ALA A 1 83 ? 31.071 13.006 -1.009 1.00 54.22 83 ALA A C 1
ATOM 660 O O . ALA A 1 83 ? 30.362 13.485 -0.124 1.00 54.22 83 ALA A O 1
ATOM 661 N N . THR A 1 84 ? 32.320 13.438 -1.224 1.00 55.16 84 THR A N 1
ATOM 662 C CA . THR A 1 84 ? 32.992 14.559 -0.552 1.00 55.16 84 THR A CA 1
ATOM 663 C C . THR A 1 84 ? 33.031 15.848 -1.376 1.00 55.16 84 THR A C 1
ATOM 665 O O . THR A 1 84 ? 33.340 16.900 -0.812 1.00 55.16 84 THR A O 1
ATOM 668 N N . ALA A 1 85 ? 32.723 15.811 -2.676 1.00 58.84 85 ALA A N 1
ATOM 669 C CA . ALA A 1 85 ? 32.599 17.022 -3.478 1.00 58.84 85 ALA A CA 1
ATOM 670 C C . ALA A 1 85 ? 31.284 17.729 -3.138 1.00 58.84 85 ALA A C 1
ATOM 672 O O . ALA A 1 85 ? 30.209 17.329 -3.579 1.00 58.84 85 ALA A O 1
ATOM 673 N N . MET A 1 86 ? 31.382 18.808 -2.359 1.00 58.75 86 MET A N 1
ATOM 674 C CA . MET A 1 86 ? 30.250 19.650 -1.947 1.00 58.75 86 MET A CA 1
ATOM 675 C C . MET A 1 86 ? 29.374 20.170 -3.106 1.00 58.75 86 MET A C 1
ATOM 677 O O . MET A 1 86 ? 28.245 20.576 -2.849 1.00 58.75 86 MET A O 1
ATOM 681 N N . ASP A 1 87 ? 29.857 20.129 -4.353 1.00 64.38 87 ASP A N 1
ATOM 682 C CA . ASP A 1 87 ? 29.202 20.729 -5.523 1.00 64.38 87 ASP A CA 1
ATOM 683 C C . ASP A 1 87 ? 28.574 19.714 -6.501 1.00 64.38 87 ASP A C 1
ATOM 685 O O . ASP A 1 87 ? 28.036 20.107 -7.540 1.00 64.38 87 ASP A O 1
ATOM 689 N N . TYR A 1 88 ? 28.622 18.406 -6.222 1.00 65.56 88 TYR A N 1
ATOM 690 C CA . TYR A 1 88 ? 28.014 17.421 -7.121 1.00 65.56 88 TYR A CA 1
ATOM 691 C C . TYR A 1 88 ? 26.483 17.384 -6.960 1.00 65.56 88 TYR A C 1
ATOM 693 O O . TYR A 1 88 ? 25.955 17.061 -5.897 1.00 65.56 88 TYR A O 1
ATOM 701 N N . ILE A 1 89 ? 25.759 17.663 -8.049 1.00 67.75 89 ILE A N 1
ATOM 702 C CA . ILE A 1 89 ? 24.293 17.582 -8.122 1.00 67.75 89 ILE A CA 1
ATOM 703 C C . ILE A 1 89 ? 23.909 16.217 -8.722 1.00 67.75 89 ILE A C 1
ATOM 705 O O . ILE A 1 89 ? 24.188 15.984 -9.903 1.00 67.75 89 ILE A O 1
ATOM 709 N N . PRO A 1 90 ? 23.260 15.309 -7.964 1.00 67.06 90 PRO A N 1
ATOM 710 C CA . PRO A 1 90 ? 22.826 14.017 -8.487 1.00 67.06 90 PRO A CA 1
ATOM 711 C C . PRO A 1 90 ? 21.888 14.169 -9.681 1.00 67.06 90 PRO A C 1
ATOM 713 O O . PRO A 1 90 ? 21.014 15.038 -9.690 1.00 67.06 90 PRO A O 1
ATOM 716 N N . ARG A 1 91 ? 22.007 13.275 -10.672 1.00 78.31 91 ARG A N 1
ATOM 717 C CA . ARG A 1 91 ? 21.006 13.182 -11.744 1.00 78.31 91 ARG A CA 1
ATOM 718 C C . ARG A 1 91 ? 19.633 12.889 -11.112 1.00 78.31 91 ARG A C 1
ATOM 720 O O . ARG A 1 91 ? 19.488 11.820 -10.518 1.00 78.31 91 ARG A O 1
ATOM 727 N N . PRO A 1 92 ? 18.601 13.738 -11.300 1.00 74.81 92 PRO A N 1
ATOM 728 C CA . PRO A 1 92 ? 17.279 13.530 -10.686 1.00 74.81 92 PRO A CA 1
ATOM 729 C C . PRO A 1 92 ? 16.591 12.236 -11.134 1.00 74.81 92 PRO A C 1
ATOM 731 O O . PRO A 1 92 ? 15.653 11.752 -10.519 1.00 74.81 92 PRO A O 1
ATOM 734 N N . THR A 1 93 ? 17.045 11.644 -12.236 1.00 85.81 93 THR A N 1
ATOM 735 C CA . THR A 1 93 ? 16.502 10.386 -12.748 1.00 85.81 93 THR A CA 1
ATOM 736 C C . THR A 1 93 ? 17.249 9.154 -12.248 1.00 85.81 93 THR A C 1
ATOM 738 O O . THR A 1 93 ? 16.753 8.056 -12.472 1.00 85.81 93 THR A O 1
ATOM 741 N N . ALA A 1 94 ? 18.389 9.293 -11.562 1.00 89.75 94 ALA A N 1
ATOM 742 C CA . ALA A 1 94 ? 19.150 8.163 -11.028 1.00 89.75 94 ALA A CA 1
ATOM 743 C C . ALA A 1 94 ? 18.465 7.558 -9.795 1.00 89.75 94 ALA A C 1
ATOM 745 O O . ALA A 1 94 ? 17.915 8.275 -8.957 1.00 89.75 94 ALA A O 1
ATOM 746 N N . ALA A 1 95 ? 18.500 6.231 -9.679 1.00 93.81 95 ALA A N 1
ATOM 747 C CA . ALA A 1 95 ? 17.725 5.466 -8.698 1.00 93.81 95 ALA A CA 1
ATOM 748 C C . ALA A 1 95 ? 16.212 5.783 -8.683 1.00 93.81 95 ALA A C 1
ATOM 750 O O . ALA A 1 95 ? 15.544 5.640 -7.661 1.00 93.81 95 ALA A O 1
ATOM 751 N N . SER A 1 96 ? 15.639 6.215 -9.805 1.00 95.94 96 SER A N 1
ATOM 752 C CA . SER A 1 96 ? 14.200 6.458 -9.917 1.00 95.94 96 SER A CA 1
ATOM 753 C C . SER A 1 96 ? 13.426 5.171 -10.199 1.00 95.94 96 SER A C 1
ATOM 755 O O . SER A 1 96 ? 13.868 4.306 -10.958 1.00 95.94 96 SER A O 1
ATOM 757 N N . THR A 1 97 ? 12.230 5.067 -9.622 1.00 97.56 97 THR A N 1
ATOM 758 C CA . THR A 1 97 ? 11.248 4.017 -9.942 1.00 97.56 97 THR A CA 1
ATOM 759 C C . THR A 1 97 ? 10.318 4.457 -11.067 1.00 97.56 97 THR A C 1
ATOM 761 O O . THR A 1 97 ? 10.233 5.638 -11.408 1.00 97.56 97 THR A O 1
ATOM 764 N N . ALA A 1 98 ? 9.556 3.520 -11.629 1.00 98.12 98 ALA A N 1
ATOM 765 C CA . ALA A 1 98 ? 8.530 3.838 -12.620 1.00 98.12 98 ALA A CA 1
ATOM 766 C C . ALA A 1 98 ? 7.501 4.869 -12.123 1.00 98.12 98 ALA A C 1
ATOM 768 O O . ALA A 1 98 ? 7.043 5.699 -12.908 1.00 98.12 98 ALA A O 1
ATOM 769 N N . LEU A 1 99 ? 7.197 4.870 -10.819 1.00 98.06 99 LEU A N 1
ATOM 770 C CA . LEU A 1 99 ? 6.286 5.844 -10.222 1.00 98.06 99 LEU A CA 1
ATOM 771 C C . LEU A 1 99 ? 6.870 7.265 -10.239 1.00 98.06 99 LEU A C 1
ATOM 773 O O . LEU A 1 99 ? 6.133 8.193 -10.549 1.00 98.06 99 LEU A O 1
ATOM 777 N N . HIS A 1 100 ? 8.183 7.440 -10.020 1.00 97.69 100 HIS A N 1
ATOM 778 C CA . HIS A 1 100 ? 8.844 8.746 -10.190 1.00 97.69 100 HIS A CA 1
ATOM 779 C C . HIS A 1 100 ? 8.639 9.282 -11.612 1.00 97.69 100 HIS A C 1
ATOM 781 O O . HIS A 1 100 ? 8.242 10.430 -11.795 1.00 97.69 100 HIS A O 1
ATOM 787 N N . GLY A 1 101 ? 8.865 8.437 -12.627 1.00 97.06 101 GLY A N 1
ATOM 788 C CA . GLY A 1 101 ? 8.668 8.799 -14.032 1.00 97.06 101 GLY A CA 1
ATOM 789 C C . GLY A 1 101 ? 7.215 9.170 -14.337 1.00 97.06 101 GLY A C 1
ATOM 790 O O . GLY A 1 101 ? 6.951 10.249 -14.862 1.00 97.06 101 GLY A O 1
ATOM 791 N N . ALA A 1 102 ? 6.260 8.319 -13.958 1.00 98.38 102 ALA A N 1
ATOM 792 C CA . ALA A 1 102 ? 4.840 8.597 -14.168 1.00 98.38 102 ALA A CA 1
ATOM 793 C C . ALA A 1 102 ? 4.398 9.907 -13.490 1.00 98.38 102 ALA A C 1
ATOM 795 O O . ALA A 1 102 ? 3.682 10.700 -14.102 1.00 98.38 102 ALA A O 1
ATOM 796 N N . CYS A 1 103 ? 4.872 10.167 -12.266 1.00 97.62 103 CYS A N 1
ATOM 797 C CA . CYS A 1 103 ? 4.602 11.409 -11.551 1.00 97.62 103 CYS A CA 1
ATOM 798 C C . CYS A 1 103 ? 5.227 12.623 -12.238 1.00 97.62 103 CYS A C 1
ATOM 800 O O . CYS A 1 103 ? 4.529 13.590 -12.527 1.00 97.62 103 CYS A O 1
ATOM 802 N N . PHE A 1 104 ? 6.521 12.561 -12.562 1.00 96.44 104 PHE A N 1
ATOM 803 C CA . PHE A 1 104 ? 7.243 13.679 -13.166 1.00 96.44 104 PHE A CA 1
ATOM 804 C C . PHE A 1 104 ? 6.647 14.110 -14.508 1.00 96.44 104 PHE A C 1
ATOM 806 O O . PHE A 1 104 ? 6.640 15.306 -14.804 1.00 96.44 104 PHE A O 1
ATOM 813 N N . TYR A 1 105 ? 6.149 13.169 -15.314 1.00 96.94 105 TYR A N 1
ATOM 814 C CA . TYR A 1 105 ? 5.622 13.426 -16.661 1.00 96.94 105 TYR A CA 1
ATOM 815 C C . TYR A 1 105 ? 4.083 13.547 -16.732 1.00 96.94 105 TYR A C 1
ATOM 817 O O . TYR A 1 105 ? 3.540 13.615 -17.829 1.00 96.94 105 TYR A O 1
ATOM 825 N N . ASN A 1 106 ? 3.394 13.649 -15.589 1.00 97.31 106 ASN A N 1
ATOM 826 C CA . ASN A 1 106 ? 1.936 13.813 -15.472 1.00 97.31 106 ASN A CA 1
ATOM 827 C C . ASN A 1 106 ? 1.069 12.655 -16.019 1.00 97.31 106 ASN A C 1
ATOM 829 O O . ASN A 1 106 ? -0.016 12.869 -16.558 1.00 97.31 106 ASN A O 1
ATOM 833 N N . HIS A 1 107 ? 1.500 11.403 -15.855 1.00 98.31 107 HIS A N 1
ATOM 834 C CA . HIS A 1 107 ? 0.753 10.232 -16.341 1.00 98.31 107 HIS A CA 1
ATOM 835 C C . HIS A 1 107 ? -0.151 9.643 -15.252 1.00 98.31 107 HIS A C 1
ATOM 837 O O . HIS A 1 107 ? 0.081 8.535 -14.759 1.00 98.31 107 HIS A O 1
ATOM 843 N N . LEU A 1 108 ? -1.205 10.375 -14.866 1.00 97.75 108 LEU A N 1
ATOM 844 C CA . LEU A 1 108 ? -2.086 10.034 -13.733 1.00 97.75 108 LEU A CA 1
ATOM 845 C C . LEU A 1 108 ? -2.645 8.598 -13.778 1.00 97.75 108 LEU A C 1
ATOM 847 O O . LEU A 1 108 ? -2.754 7.940 -12.742 1.00 97.75 108 LEU A O 1
ATOM 851 N N . ASN A 1 109 ? -2.994 8.088 -14.963 1.00 98.31 109 ASN A N 1
ATOM 852 C CA . ASN A 1 109 ? -3.522 6.726 -15.107 1.00 98.31 109 ASN A CA 1
ATOM 853 C C . ASN A 1 109 ? -2.484 5.660 -14.726 1.00 98.31 109 ASN A C 1
ATOM 855 O O . ASN A 1 109 ? -2.828 4.670 -14.080 1.00 98.31 109 ASN A O 1
ATOM 859 N N . ILE A 1 110 ? -1.214 5.885 -15.069 1.00 98.69 110 ILE A N 1
ATOM 860 C CA . ILE A 1 110 ? -0.106 5.006 -14.687 1.00 98.69 110 ILE A CA 1
ATOM 861 C C . ILE A 1 110 ? 0.205 5.162 -13.197 1.00 98.69 110 ILE A C 1
ATOM 863 O O . ILE A 1 110 ? 0.414 4.154 -12.530 1.00 98.69 110 ILE A O 1
ATOM 867 N N . VAL A 1 111 ? 0.155 6.382 -12.647 1.00 97.88 111 VAL A N 1
ATOM 868 C CA . VAL A 1 111 ? 0.308 6.627 -11.198 1.00 97.88 111 VAL A CA 1
ATOM 869 C C . VAL A 1 111 ? -0.709 5.814 -10.394 1.00 97.88 111 VAL A C 1
ATOM 871 O O . VAL A 1 111 ? -0.327 5.027 -9.528 1.00 97.88 111 VAL A O 1
ATOM 874 N N . LYS A 1 112 ? -2.002 5.937 -10.725 1.00 95.12 112 LYS A N 1
ATOM 875 C CA . LYS A 1 112 ? -3.086 5.179 -10.075 1.00 95.12 112 LYS A CA 1
ATOM 876 C C . LYS A 1 112 ? -2.875 3.670 -10.191 1.00 95.12 112 LYS A C 1
ATOM 878 O O . LYS A 1 112 ? -3.084 2.944 -9.220 1.00 95.12 112 LYS A O 1
ATOM 883 N N . TYR A 1 113 ? -2.460 3.206 -11.368 1.00 95.94 113 TYR A N 1
ATOM 884 C CA . TYR A 1 113 ? -2.216 1.791 -11.620 1.00 95.94 113 TYR A CA 1
ATOM 885 C C . TYR A 1 113 ? -1.035 1.257 -10.796 1.00 95.94 113 TYR A C 1
ATOM 887 O O . TYR A 1 113 ? -1.197 0.303 -10.042 1.00 95.94 113 TYR A O 1
ATOM 895 N N . LEU A 1 114 ? 0.131 1.901 -10.852 1.00 96.75 114 LEU A N 1
ATOM 896 C CA . LEU A 1 114 ? 1.315 1.488 -10.095 1.00 96.75 114 LEU A CA 1
ATOM 897 C C . LEU A 1 114 ? 1.042 1.459 -8.582 1.00 96.75 114 LEU A C 1
ATOM 899 O O . LEU A 1 114 ? 1.409 0.492 -7.916 1.00 96.75 114 LEU A O 1
ATOM 903 N N . ILE A 1 115 ? 0.337 2.460 -8.042 1.00 92.56 115 ILE A N 1
ATOM 904 C CA . ILE A 1 115 ? -0.042 2.505 -6.618 1.00 92.56 115 ILE A CA 1
ATOM 905 C C . ILE A 1 115 ? -0.968 1.345 -6.246 1.00 92.56 115 ILE A C 1
ATOM 907 O O . ILE A 1 115 ? -0.754 0.699 -5.219 1.00 92.56 115 ILE A O 1
ATOM 911 N N . LYS A 1 116 ? -1.956 1.030 -7.096 1.00 86.94 116 LYS A N 1
ATOM 912 C CA . LYS A 1 116 ? -2.829 -0.139 -6.910 1.00 86.94 116 LYS A CA 1
ATOM 913 C C . LYS A 1 116 ? -2.025 -1.445 -6.847 1.00 86.94 116 LYS A C 1
ATOM 915 O O . LYS A 1 116 ? -2.388 -2.340 -6.090 1.00 86.94 116 LYS A O 1
ATOM 920 N N . HIS A 1 117 ? -0.921 -1.530 -7.586 1.00 88.94 117 HIS A N 1
ATOM 921 C CA . HIS A 1 117 ? -0.016 -2.684 -7.612 1.00 88.94 117 HIS A CA 1
ATOM 922 C C . HIS A 1 117 ? 1.178 -2.552 -6.650 1.00 88.94 117 HIS A C 1
ATOM 924 O O . HIS A 1 117 ? 2.197 -3.224 -6.798 1.00 88.94 117 HIS A O 1
ATOM 930 N N . GLY A 1 118 ? 1.039 -1.719 -5.617 1.00 86.00 118 GLY A N 1
ATOM 931 C CA . GLY A 1 118 ? 1.953 -1.692 -4.482 1.00 86.00 118 GLY A CA 1
ATOM 932 C C . GLY A 1 118 ? 3.218 -0.860 -4.677 1.00 86.00 118 GLY A C 1
ATOM 933 O O . GLY A 1 118 ? 4.151 -1.018 -3.884 1.00 86.00 118 GLY A O 1
ATOM 934 N N . ALA A 1 119 ? 3.251 0.025 -5.677 1.00 92.50 119 ALA A N 1
ATOM 935 C CA . ALA A 1 119 ? 4.331 0.990 -5.819 1.00 92.50 119 ALA A CA 1
ATOM 936 C C . ALA A 1 119 ? 4.434 1.899 -4.581 1.00 92.50 119 ALA A C 1
ATOM 938 O O . ALA A 1 119 ? 3.431 2.387 -4.053 1.00 92.50 119 ALA A O 1
ATOM 939 N N . ASP A 1 120 ? 5.662 2.103 -4.126 1.00 90.81 120 ASP A N 1
ATOM 940 C CA . ASP A 1 120 ? 6.039 2.956 -3.013 1.00 90.81 120 ASP A CA 1
ATOM 941 C C . ASP A 1 120 ? 6.157 4.406 -3.505 1.00 90.81 120 ASP A C 1
ATOM 943 O O . ASP A 1 120 ? 6.939 4.718 -4.402 1.00 90.81 120 ASP A O 1
ATOM 947 N N . TYR A 1 121 ? 5.342 5.288 -2.928 1.00 92.44 121 TYR A N 1
ATOM 948 C CA . TYR A 1 121 ? 5.301 6.723 -3.221 1.00 92.44 121 TYR A CA 1
ATOM 949 C C . TYR A 1 121 ? 6.161 7.577 -2.281 1.00 92.44 121 TYR A C 1
ATOM 951 O O . TYR A 1 121 ? 6.198 8.793 -2.451 1.00 92.44 121 TYR A O 1
ATOM 959 N N . PHE A 1 122 ? 6.871 6.963 -1.334 1.00 91.19 122 PHE A N 1
ATOM 960 C CA . PHE A 1 122 ? 7.849 7.603 -0.450 1.00 91.19 122 PHE A CA 1
ATOM 961 C C . PHE A 1 122 ? 9.291 7.159 -0.714 1.00 91.19 122 PHE A C 1
ATOM 963 O O . PHE A 1 122 ? 10.214 7.721 -0.124 1.00 91.19 122 PHE A O 1
ATOM 970 N N . ILE A 1 123 ? 9.506 6.168 -1.585 1.00 91.44 123 ILE A N 1
ATOM 971 C CA . ILE A 1 123 ? 10.851 5.749 -1.980 1.00 91.44 123 ILE A CA 1
ATOM 972 C C . ILE A 1 123 ? 11.619 6.930 -2.572 1.00 91.44 123 ILE A C 1
ATOM 974 O O . ILE A 1 123 ? 11.137 7.587 -3.489 1.00 91.44 123 ILE A O 1
ATOM 978 N N . GLN A 1 124 ? 12.812 7.190 -2.046 1.00 92.38 124 GLN A N 1
ATOM 979 C CA . GLN A 1 124 ? 13.660 8.281 -2.512 1.00 92.38 124 GLN A CA 1
ATOM 980 C C . GLN A 1 124 ? 14.574 7.825 -3.651 1.00 92.38 124 GLN A C 1
ATOM 982 O O . GLN A 1 124 ? 15.200 6.759 -3.582 1.00 92.38 124 GLN A O 1
ATOM 987 N N . ASN A 1 125 ? 14.679 8.656 -4.684 1.00 92.69 125 ASN A N 1
ATOM 988 C CA . ASN A 1 125 ? 15.737 8.557 -5.684 1.00 92.69 125 ASN A CA 1
ATOM 989 C C . ASN A 1 125 ? 17.074 9.109 -5.137 1.00 92.69 125 ASN A C 1
ATOM 991 O O . ASN A 1 125 ? 17.190 9.500 -3.973 1.00 92.69 125 ASN A O 1
ATOM 995 N N . GLN A 1 126 ? 18.112 9.147 -5.976 1.00 90.00 126 GLN A N 1
ATOM 996 C CA . GLN A 1 126 ? 19.435 9.629 -5.560 1.00 90.00 126 GLN A CA 1
ATOM 997 C C . GLN A 1 126 ? 19.483 11.145 -5.289 1.00 90.00 126 GLN A C 1
ATOM 999 O O . GLN A 1 126 ? 20.392 11.613 -4.614 1.00 90.00 126 GLN A O 1
ATOM 1004 N N . ALA A 1 127 ? 18.504 11.903 -5.786 1.00 89.00 127 ALA A N 1
ATOM 1005 C CA . ALA A 1 127 ? 18.323 13.324 -5.500 1.00 89.00 127 ALA A CA 1
ATOM 1006 C C . ALA A 1 127 ? 17.424 13.574 -4.270 1.00 89.00 127 ALA A C 1
ATOM 1008 O O . ALA A 1 127 ? 17.029 14.710 -4.025 1.00 89.00 127 ALA A O 1
ATOM 1009 N N . HIS A 1 128 ? 17.103 12.530 -3.495 1.00 90.38 128 HIS A N 1
ATOM 1010 C CA . HIS A 1 128 ? 16.202 12.575 -2.337 1.00 90.38 128 HIS A CA 1
ATOM 1011 C C . HIS A 1 128 ? 14.754 12.978 -2.654 1.00 90.38 128 HIS A C 1
ATOM 1013 O O . HIS A 1 128 ? 13.976 13.264 -1.742 1.00 90.38 128 HIS A O 1
ATOM 1019 N N . GLU A 1 129 ? 14.365 12.959 -3.926 1.00 91.50 129 GLU A N 1
ATOM 1020 C CA . GLU A 1 129 ? 12.991 13.202 -4.344 1.00 91.50 129 GLU A CA 1
ATOM 1021 C C . GLU A 1 129 ? 12.177 11.919 -4.186 1.00 91.50 129 GLU A C 1
ATOM 1023 O O . GLU A 1 129 ? 12.657 10.823 -4.479 1.00 91.50 129 GLU A O 1
ATOM 1028 N N . THR A 1 130 ? 10.931 12.064 -3.748 1.00 93.69 130 THR A N 1
ATOM 1029 C CA . THR A 1 130 ? 9.930 10.994 -3.790 1.00 93.69 130 THR A CA 1
ATOM 1030 C C . THR A 1 130 ? 9.053 11.135 -5.037 1.00 93.69 130 THR A C 1
ATOM 1032 O O . THR A 1 130 ? 8.937 12.237 -5.591 1.00 93.69 130 THR A O 1
ATOM 1035 N N . PRO A 1 131 ? 8.322 10.082 -5.451 1.00 95.00 131 PRO A N 1
ATOM 1036 C CA . PRO A 1 131 ? 7.327 10.215 -6.507 1.00 95.00 131 PRO A CA 1
ATOM 1037 C C . PRO A 1 131 ? 6.275 11.291 -6.229 1.00 95.00 131 PRO A C 1
ATOM 1039 O O . PRO A 1 131 ? 5.777 11.907 -7.170 1.00 95.00 131 PRO A O 1
ATOM 1042 N N . ILE A 1 132 ? 5.944 11.540 -4.957 1.00 92.25 132 ILE A N 1
ATOM 1043 C CA . ILE A 1 132 ? 5.049 12.635 -4.570 1.00 92.25 132 ILE A CA 1
ATOM 1044 C C . ILE A 1 132 ? 5.669 13.975 -4.969 1.00 92.25 132 ILE A C 1
ATOM 1046 O O . ILE A 1 132 ? 5.018 14.738 -5.680 1.00 92.25 132 ILE A O 1
ATOM 1050 N N . ASN A 1 133 ? 6.935 14.224 -4.608 1.00 91.75 133 ASN A N 1
ATOM 1051 C CA . ASN A 1 133 ? 7.623 15.474 -4.949 1.00 91.75 133 ASN A CA 1
ATOM 1052 C C . ASN A 1 133 ? 7.678 15.696 -6.466 1.00 91.75 133 ASN A C 1
ATOM 1054 O O . ASN A 1 133 ? 7.392 16.794 -6.942 1.00 91.75 133 ASN A O 1
ATOM 1058 N N . ASN A 1 134 ? 7.952 14.649 -7.255 1.00 93.06 134 ASN A N 1
ATOM 1059 C CA . ASN A 1 134 ? 7.943 14.771 -8.717 1.00 93.06 134 ASN A CA 1
ATOM 1060 C C . ASN A 1 134 ? 6.549 15.094 -9.297 1.00 93.06 134 ASN A C 1
ATOM 1062 O O . ASN A 1 134 ? 6.459 15.642 -10.399 1.00 93.06 134 ASN A O 1
ATOM 1066 N N . GLY A 1 135 ? 5.476 14.755 -8.578 1.00 92.75 135 GLY A N 1
ATOM 1067 C CA . GLY A 1 135 ? 4.088 15.023 -8.951 1.00 92.75 135 GLY A CA 1
ATOM 1068 C C . GLY A 1 135 ? 3.527 16.361 -8.455 1.00 92.75 135 GLY A C 1
ATOM 1069 O O . GLY A 1 135 ? 2.492 16.788 -8.958 1.00 92.75 135 GLY A O 1
ATOM 1070 N N . GLU A 1 136 ? 4.185 17.045 -7.512 1.00 88.81 136 GLU A N 1
ATOM 1071 C CA . GLU A 1 136 ? 3.651 18.247 -6.839 1.00 88.81 136 GLU A CA 1
ATOM 1072 C C . GLU A 1 136 ? 3.328 19.405 -7.790 1.00 88.81 136 GLU A C 1
ATOM 1074 O O . GLU A 1 136 ? 2.365 20.143 -7.572 1.00 88.81 136 GLU A O 1
ATOM 1079 N N . ARG A 1 137 ? 4.114 19.559 -8.860 1.00 89.19 137 ARG A N 1
ATOM 1080 C CA . ARG A 1 137 ? 3.903 20.605 -9.875 1.00 89.19 137 ARG A CA 1
ATOM 1081 C C . ARG A 1 137 ? 2.691 20.354 -10.774 1.00 89.19 137 ARG A C 1
ATOM 1083 O O . ARG A 1 137 ? 2.264 21.263 -11.481 1.00 89.19 137 ARG A O 1
ATOM 1090 N N . HIS A 1 138 ? 2.153 19.135 -10.772 1.00 95.19 138 HIS A N 1
ATOM 1091 C CA . HIS A 1 138 ? 1.031 18.739 -11.615 1.00 95.19 138 HIS A CA 1
ATOM 1092 C C . HIS A 1 138 ? -0.245 18.688 -10.789 1.00 95.19 138 HIS A C 1
ATOM 1094 O O . HIS A 1 138 ? -0.398 17.834 -9.918 1.00 95.19 138 HIS A O 1
ATOM 1100 N N . PHE A 1 139 ? -1.182 19.591 -11.083 1.00 91.94 139 PHE A N 1
ATOM 1101 C CA . PHE A 1 139 ? -2.413 19.767 -10.307 1.00 91.94 139 PHE A CA 1
ATOM 1102 C C . PHE A 1 139 ? -3.189 18.457 -10.090 1.00 91.94 139 PHE A C 1
ATOM 1104 O O . PHE A 1 139 ? -3.603 18.160 -8.974 1.00 91.94 139 PHE A O 1
ATOM 1111 N N . GLU A 1 140 ? -3.341 17.639 -11.132 1.00 94.12 140 GLU A N 1
ATOM 1112 C CA . GLU A 1 140 ? -4.116 16.395 -11.069 1.00 94.12 140 GLU A CA 1
ATOM 1113 C C . GLU A 1 140 ? -3.459 15.327 -10.184 1.00 94.12 140 GLU A C 1
ATOM 1115 O O . GLU A 1 140 ? -4.143 14.646 -9.418 1.00 94.12 140 GLU A O 1
ATOM 1120 N N . ILE A 1 141 ? -2.132 15.188 -10.261 1.00 93.94 141 ILE A N 1
ATOM 1121 C CA . ILE A 1 141 ? -1.373 14.231 -9.446 1.00 93.94 141 ILE A CA 1
ATOM 1122 C C . ILE A 1 141 ? -1.288 14.707 -8.001 1.00 93.94 141 ILE A C 1
ATOM 1124 O O . ILE A 1 141 ? -1.497 13.906 -7.089 1.00 93.94 141 ILE A O 1
ATOM 1128 N N . LYS A 1 142 ? -1.046 16.004 -7.783 1.00 89.94 142 LYS A N 1
ATOM 1129 C CA . LYS A 1 142 ? -1.074 16.614 -6.453 1.00 89.94 142 LYS A CA 1
ATOM 1130 C C . LYS A 1 142 ? -2.421 16.378 -5.774 1.00 89.94 142 LYS A C 1
ATOM 1132 O O . LYS A 1 142 ? -2.435 15.858 -4.663 1.00 89.94 142 LYS A O 1
ATOM 1137 N N . ASN A 1 143 ? -3.533 16.687 -6.444 1.00 88.25 143 ASN A N 1
ATOM 1138 C CA . ASN A 1 143 ? -4.872 16.463 -5.894 1.00 88.25 143 ASN A CA 1
ATOM 1139 C C . ASN A 1 143 ? -5.131 14.980 -5.641 1.00 88.25 143 ASN A C 1
ATOM 1141 O O . ASN A 1 143 ? -5.652 14.622 -4.593 1.00 88.25 143 ASN A O 1
ATOM 1145 N N . PHE A 1 144 ? -4.711 14.101 -6.557 1.00 90.38 144 PHE A N 1
ATOM 1146 C CA . PHE A 1 144 ? -4.826 12.666 -6.335 1.00 90.38 144 PHE A CA 1
ATOM 1147 C C . PHE A 1 144 ? -4.071 12.222 -5.076 1.00 90.38 144 PHE A C 1
ATOM 1149 O O . PHE A 1 144 ? -4.652 11.506 -4.269 1.00 90.38 144 PHE A O 1
ATOM 1156 N N . PHE A 1 145 ? -2.820 12.645 -4.861 1.00 87.69 145 PHE A N 1
ATOM 1157 C CA . PHE A 1 145 ? -2.091 12.311 -3.634 1.00 87.69 145 PHE A CA 1
ATOM 1158 C C . PHE A 1 145 ? -2.675 12.992 -2.393 1.00 87.69 145 PHE A C 1
ATOM 1160 O O . PHE A 1 145 ? -2.663 12.374 -1.335 1.00 87.69 145 PHE A O 1
ATOM 1167 N N . GLN A 1 146 ? -3.225 14.205 -2.497 1.00 81.31 146 GLN A N 1
ATOM 1168 C CA . GLN A 1 146 ? -3.952 14.849 -1.396 1.00 81.31 146 GLN A CA 1
ATOM 1169 C C . GLN A 1 146 ? -5.153 14.006 -1.001 1.00 81.31 146 GLN A C 1
ATOM 1171 O O . GLN A 1 146 ? -5.231 13.563 0.140 1.00 81.31 146 GLN A O 1
ATOM 1176 N N . ASP A 1 147 ? -6.010 13.669 -1.957 1.00 78.81 147 ASP A N 1
ATOM 1177 C CA . ASP A 1 147 ? -7.166 12.817 -1.716 1.00 78.81 147 ASP A CA 1
ATOM 1178 C C . ASP A 1 147 ? -6.752 11.429 -1.228 1.00 78.81 147 ASP A C 1
ATOM 1180 O O . ASP A 1 147 ? -7.436 10.842 -0.393 1.00 78.81 147 ASP A O 1
ATOM 1184 N N . TYR A 1 148 ? -5.666 10.863 -1.756 1.00 81.31 148 TYR A N 1
ATOM 1185 C CA . TYR A 1 148 ? -5.242 9.494 -1.473 1.00 81.31 148 TYR A CA 1
ATOM 1186 C C . TYR A 1 148 ? -4.536 9.355 -0.118 1.00 81.31 148 TYR A C 1
ATOM 1188 O O . TYR A 1 148 ? -4.847 8.421 0.620 1.00 81.31 148 TYR A O 1
ATOM 1196 N N . LEU A 1 149 ? -3.624 10.269 0.224 1.00 77.44 149 LEU A N 1
ATOM 1197 C CA . LEU A 1 149 ? -2.812 10.224 1.445 1.00 77.44 149 LEU A CA 1
ATOM 1198 C C . LEU A 1 149 ? -3.504 10.889 2.630 1.00 77.44 149 LEU A C 1
ATOM 1200 O O . LEU A 1 149 ? -3.382 10.406 3.754 1.00 77.44 149 LEU A O 1
ATOM 1204 N N . ILE A 1 150 ? -4.242 11.974 2.389 1.00 67.12 150 ILE A N 1
ATOM 1205 C CA . ILE A 1 150 ? -5.054 12.615 3.415 1.00 67.12 150 ILE A CA 1
ATOM 1206 C C . ILE A 1 150 ? -6.364 11.844 3.451 1.00 67.12 150 ILE A C 1
ATOM 1208 O O . ILE A 1 150 ? -7.292 12.046 2.666 1.00 67.12 150 ILE A O 1
ATOM 1212 N N . MET A 1 151 ? -6.440 10.885 4.367 1.00 62.12 151 MET A N 1
ATOM 1213 C CA . MET A 1 151 ? -7.719 10.264 4.666 1.00 62.12 151 MET A CA 1
ATOM 1214 C C . MET A 1 151 ? -8.630 11.389 5.179 1.00 62.12 151 MET A C 1
ATOM 1216 O O . MET A 1 151 ? -8.197 12.189 6.004 1.00 62.12 151 MET A O 1
ATOM 1220 N N . GLY A 1 152 ? -9.854 11.507 4.644 1.00 55.41 152 GLY A N 1
ATOM 1221 C CA . GLY A 1 152 ? -10.742 12.681 4.800 1.00 55.41 152 GLY A CA 1
ATOM 1222 C C . GLY A 1 152 ? -11.200 13.020 6.230 1.00 55.41 152 GLY A C 1
ATOM 1223 O O . GLY A 1 152 ? -12.192 13.714 6.411 1.00 55.41 152 GLY A O 1
ATOM 1224 N N . TYR A 1 153 ? -10.515 12.490 7.236 1.00 53.25 153 TYR A N 1
ATOM 1225 C CA . TYR A 1 153 ? -10.657 12.760 8.655 1.00 53.25 153 TYR A CA 1
ATOM 1226 C C . TYR A 1 153 ? -9.397 13.370 9.297 1.00 53.25 153 TYR A C 1
ATOM 1228 O O . TYR A 1 153 ? -9.397 13.537 10.515 1.00 53.25 153 TYR A O 1
ATOM 1236 N N . SER A 1 154 ? -8.331 13.694 8.545 1.00 54.56 154 SER A N 1
ATOM 1237 C CA . SER A 1 154 ? -7.265 14.564 9.068 1.00 54.56 154 SER A CA 1
ATOM 1238 C C . SER A 1 154 ? -7.909 15.880 9.498 1.00 54.56 154 SER A C 1
ATOM 1240 O O . SER A 1 154 ? -8.410 16.647 8.677 1.00 54.56 154 SER A O 1
ATOM 1242 N N . ILE A 1 155 ? -7.966 16.100 10.810 1.00 45.28 155 ILE A N 1
ATOM 1243 C CA . ILE A 1 155 ? -8.683 17.225 11.428 1.00 45.28 155 ILE A CA 1
ATOM 1244 C C . ILE A 1 155 ? -7.921 18.539 11.178 1.00 45.28 155 ILE A C 1
ATOM 1246 O O . ILE A 1 155 ? -8.485 19.625 11.285 1.00 45.28 155 ILE A O 1
ATOM 1250 N N . ALA A 1 156 ? -6.642 18.441 10.805 1.00 45.94 156 ALA A N 1
ATOM 1251 C CA . ALA A 1 156 ? -5.828 19.564 10.382 1.00 45.94 156 ALA A CA 1
ATOM 1252 C C . ALA A 1 156 ? -5.757 19.617 8.851 1.00 45.94 156 ALA A C 1
ATOM 1254 O O . ALA A 1 156 ? -5.328 18.661 8.199 1.00 45.94 156 ALA A O 1
ATOM 1255 N N . SER A 1 157 ? -6.125 20.768 8.287 1.00 47.09 157 SER A N 1
ATOM 1256 C CA . SER A 1 157 ? -5.703 21.181 6.952 1.00 47.09 157 SER A CA 1
ATOM 1257 C C . SER A 1 157 ? -4.183 21.373 6.972 1.00 47.09 157 SER A C 1
ATOM 1259 O O . SER A 1 157 ? -3.692 22.476 7.201 1.00 47.09 157 SER A O 1
ATOM 1261 N N . SER A 1 158 ? -3.424 20.290 6.826 1.00 52.75 158 SER A N 1
ATOM 1262 C CA . SER A 1 158 ? -1.995 20.402 6.551 1.00 52.75 158 SER A CA 1
ATOM 1263 C C . SER A 1 158 ? -1.840 20.940 5.132 1.00 52.75 158 SER A C 1
ATOM 1265 O O . SER A 1 158 ? -2.341 20.333 4.185 1.00 52.75 158 SER A O 1
ATOM 1267 N N . GLU A 1 159 ? -1.157 22.075 4.972 1.00 55.47 159 GLU A N 1
ATOM 1268 C CA . GLU A 1 159 ? -0.820 22.620 3.647 1.00 55.47 159 GLU A CA 1
ATOM 1269 C C . GLU A 1 159 ? 0.097 21.671 2.853 1.00 55.47 159 GLU A C 1
ATOM 1271 O O . GLU A 1 159 ? 0.155 21.732 1.622 1.00 55.47 159 GLU A O 1
ATOM 1276 N N . HIS A 1 160 ? 0.777 20.756 3.553 1.00 61.00 160 HIS A N 1
ATOM 1277 C CA . HIS A 1 160 ? 1.740 19.821 2.988 1.00 61.00 160 HIS A CA 1
ATOM 1278 C C . HIS A 1 160 ? 1.253 18.374 3.079 1.00 61.00 160 HIS A C 1
ATOM 1280 O O . HIS A 1 160 ? 0.695 17.940 4.092 1.00 61.00 160 HIS A O 1
ATOM 1286 N N . LEU A 1 161 ? 1.497 17.620 2.006 1.00 67.44 161 LEU A N 1
ATOM 1287 C CA . LEU A 1 161 ? 1.307 16.173 1.972 1.00 67.44 161 LEU A CA 1
ATOM 1288 C C . LEU A 1 161 ? 2.234 15.494 2.990 1.00 67.44 161 LEU A C 1
ATOM 1290 O O . LEU A 1 161 ? 3.359 15.967 3.180 1.00 67.44 161 LEU A O 1
ATOM 1294 N N . PRO A 1 162 ? 1.828 14.364 3.602 1.00 71.25 162 PRO A N 1
ATOM 1295 C CA . PRO A 1 162 ? 2.792 13.530 4.303 1.00 71.25 162 PRO A CA 1
ATOM 1296 C C . PRO A 1 162 ? 3.863 13.109 3.292 1.00 71.25 162 PRO A C 1
ATOM 1298 O O . PRO A 1 162 ? 3.531 12.660 2.197 1.00 71.25 162 PRO A O 1
ATOM 1301 N N . ASN A 1 163 ? 5.134 13.285 3.641 1.00 69.38 163 ASN A N 1
ATOM 1302 C CA . ASN A 1 163 ? 6.282 13.025 2.763 1.00 69.38 163 ASN A CA 1
ATOM 1303 C C . ASN A 1 163 ? 7.026 11.725 3.113 1.00 69.38 163 ASN A C 1
ATOM 1305 O O . ASN A 1 163 ? 8.002 11.378 2.455 1.00 69.38 163 ASN A O 1
ATOM 1309 N N . GLN A 1 164 ? 6.569 11.012 4.143 1.00 72.56 164 GLN A N 1
ATOM 1310 C CA . GLN A 1 164 ? 7.132 9.750 4.616 1.00 72.56 164 GLN A CA 1
ATOM 1311 C C . GLN A 1 164 ? 6.007 8.794 5.049 1.00 72.56 164 GLN A C 1
ATOM 1313 O O . GLN A 1 164 ? 4.923 9.251 5.457 1.00 72.56 164 GLN A O 1
ATOM 1318 N N . PRO A 1 165 ? 6.229 7.466 4.993 1.00 74.69 165 PRO A N 1
ATOM 1319 C CA . PRO A 1 165 ? 5.302 6.522 5.602 1.00 74.69 165 PRO A CA 1
ATOM 1320 C C . PRO A 1 165 ? 5.283 6.741 7.120 1.00 74.69 165 PRO A C 1
ATOM 1322 O O . PRO A 1 165 ? 6.193 7.336 7.693 1.00 74.69 165 PRO A O 1
ATOM 1325 N N . ILE A 1 166 ? 4.224 6.288 7.783 1.00 72.12 166 ILE A N 1
ATOM 1326 C CA . ILE A 1 166 ? 4.145 6.318 9.244 1.00 72.12 166 ILE A CA 1
ATOM 1327 C C . ILE A 1 166 ? 5.222 5.361 9.769 1.00 72.12 166 ILE A C 1
ATOM 1329 O O . ILE A 1 166 ? 5.135 4.156 9.526 1.00 72.12 166 ILE A O 1
ATOM 1333 N N . MET A 1 167 ? 6.240 5.909 10.434 1.00 63.78 167 MET A N 1
ATOM 1334 C CA . MET A 1 167 ? 7.357 5.156 11.009 1.00 63.78 167 MET A CA 1
ATOM 1335 C C . MET A 1 167 ? 7.164 4.923 12.510 1.00 63.78 167 MET A C 1
ATOM 1337 O O . MET A 1 167 ? 6.462 5.668 13.195 1.00 63.78 167 MET A O 1
ATOM 1341 N N . ASP A 1 168 ? 7.798 3.864 13.015 1.00 56.38 168 ASP A N 1
ATOM 1342 C CA . ASP A 1 168 ? 7.761 3.467 14.426 1.00 56.38 168 ASP A CA 1
ATOM 1343 C C . ASP A 1 168 ? 8.902 4.096 15.239 1.00 56.38 168 ASP A C 1
ATOM 1345 O O . ASP A 1 168 ? 9.720 3.393 15.845 1.00 56.38 168 ASP A O 1
ATOM 1349 N N . ASP A 1 169 ? 9.035 5.419 15.181 1.00 56.97 169 ASP A N 1
ATOM 1350 C CA . ASP A 1 169 ? 10.081 6.133 15.912 1.00 56.97 169 ASP A CA 1
ATOM 1351 C C . ASP A 1 169 ? 9.534 7.198 16.873 1.00 56.97 169 ASP A C 1
ATOM 1353 O O . ASP A 1 169 ? 8.335 7.463 16.973 1.00 56.97 169 ASP A O 1
ATOM 1357 N N . ASP A 1 170 ? 10.429 7.752 17.686 1.00 53.03 170 ASP A N 1
ATOM 1358 C CA . ASP A 1 170 ? 10.078 8.645 18.791 1.00 53.03 170 ASP A CA 1
ATOM 1359 C C . ASP A 1 170 ? 9.618 10.048 18.318 1.00 53.03 170 ASP A C 1
ATOM 1361 O O . ASP A 1 170 ? 9.257 10.879 19.153 1.00 53.03 170 ASP A O 1
ATOM 1365 N N . GLN A 1 171 ? 9.605 10.343 17.007 1.00 52.50 171 GLN A N 1
ATOM 1366 C CA . GLN A 1 171 ? 9.246 11.656 16.455 1.00 52.50 171 GLN A CA 1
ATOM 1367 C C . GLN A 1 171 ? 7.888 11.616 15.739 1.00 52.50 171 GLN A C 1
ATOM 1369 O O . GLN A 1 171 ? 7.807 11.579 14.515 1.00 52.50 171 GLN A O 1
ATOM 1374 N N . ARG A 1 172 ? 6.784 11.641 16.497 1.00 55.31 172 ARG A N 1
ATOM 1375 C CA . ARG A 1 172 ? 5.433 11.497 15.921 1.00 55.31 172 ARG A CA 1
ATOM 1376 C C . ARG A 1 172 ? 4.566 12.754 16.083 1.00 55.31 172 ARG A C 1
ATOM 1378 O O . ARG A 1 172 ? 4.187 13.089 17.206 1.00 55.31 172 ARG A O 1
ATOM 1385 N N . PRO A 1 173 ? 4.161 13.425 14.987 1.00 50.91 173 PRO A N 1
ATOM 1386 C CA . PRO A 1 173 ? 3.001 14.304 15.011 1.00 50.91 173 PRO A CA 1
ATOM 1387 C C . PRO A 1 173 ? 1.698 13.483 15.005 1.00 50.91 173 PRO A C 1
ATOM 1389 O O . PRO A 1 173 ? 1.479 12.610 14.166 1.00 50.91 173 PRO A O 1
ATOM 1392 N N . ILE A 1 174 ? 0.805 13.793 15.948 1.00 55.22 174 ILE A N 1
ATOM 1393 C CA . ILE A 1 174 ? -0.563 13.260 16.042 1.00 55.22 174 ILE A CA 1
ATOM 1394 C C . ILE A 1 174 ? -1.396 13.923 14.939 1.00 55.22 174 ILE A C 1
ATOM 1396 O O . ILE A 1 174 ? -2.005 14.962 15.181 1.00 55.22 174 ILE A O 1
ATOM 1400 N N . GLN A 1 175 ? -1.384 13.394 13.716 1.00 55.53 175 GLN A N 1
ATOM 1401 C CA . GLN A 1 175 ? -2.128 14.033 12.615 1.00 55.53 175 GLN A CA 1
ATOM 1402 C C . GLN A 1 175 ? -3.269 13.190 12.034 1.00 55.53 175 GLN A C 1
ATOM 1404 O O . GLN A 1 175 ? -4.275 13.762 11.626 1.00 55.53 175 GLN A O 1
ATOM 1409 N N . ASP A 1 176 ? -3.227 11.857 12.142 1.00 62.00 176 ASP A N 1
ATOM 1410 C CA . ASP A 1 176 ? -4.107 11.005 11.326 1.00 62.00 176 ASP A CA 1
ATOM 1411 C C . ASP A 1 176 ? -5.011 10.041 12.125 1.00 62.00 176 ASP A C 1
ATOM 1413 O O . ASP A 1 176 ? -5.250 8.934 11.658 1.00 62.00 176 ASP A O 1
ATOM 1417 N N . CYS A 1 177 ? -5.523 10.396 13.312 1.00 69.75 177 CYS A N 1
ATOM 1418 C CA . CYS A 1 177 ? -6.444 9.527 14.075 1.00 69.75 177 CYS A CA 1
ATOM 1419 C C . CYS A 1 177 ? -7.858 10.112 14.175 1.00 69.75 177 CYS A C 1
ATOM 1421 O O . CYS A 1 177 ? -8.041 11.194 14.730 1.00 69.75 177 CYS A O 1
ATOM 1423 N N . MET A 1 178 ? -8.873 9.346 13.778 1.00 74.75 178 MET A N 1
ATOM 1424 C CA . MET A 1 178 ? -10.276 9.624 14.078 1.00 74.75 178 MET A CA 1
ATOM 1425 C C . MET A 1 178 ? -10.876 8.500 14.915 1.00 74.75 178 MET A C 1
ATOM 1427 O O . MET A 1 178 ? -11.097 7.386 14.442 1.00 74.75 178 MET A O 1
ATOM 1431 N N . TRP A 1 179 ? -11.185 8.818 16.167 1.00 77.75 179 TRP A N 1
ATOM 1432 C CA . TRP A 1 179 ? -11.880 7.910 17.065 1.00 77.75 179 TRP A CA 1
ATOM 1433 C C . TRP A 1 179 ? -13.388 8.001 16.861 1.00 77.75 179 TRP A C 1
ATOM 1435 O O . TRP A 1 179 ? -13.970 9.087 16.892 1.00 77.75 179 TRP A O 1
ATOM 1445 N N . GLU A 1 180 ? -14.031 6.848 16.727 1.00 78.38 180 GLU A N 1
ATOM 1446 C CA . GLU A 1 180 ? -15.472 6.741 16.546 1.00 78.38 180 GLU A CA 1
ATOM 1447 C C . GLU A 1 180 ? -16.084 5.683 17.451 1.00 78.38 180 GLU A C 1
ATOM 1449 O O . GLU A 1 180 ? -15.424 4.719 17.840 1.00 78.38 180 GLU A O 1
ATOM 1454 N N . TYR A 1 181 ? -17.382 5.819 17.701 1.00 76.44 181 TYR A N 1
ATOM 1455 C CA . TYR A 1 181 ? -18.200 4.819 18.363 1.00 76.44 181 TYR A CA 1
ATOM 1456 C C . TYR A 1 181 ? -19.509 4.556 17.620 1.00 76.44 181 TYR A C 1
ATOM 1458 O O . TYR A 1 181 ? -20.096 5.455 17.028 1.00 76.44 181 TYR A O 1
ATOM 1466 N N . LYS A 1 182 ? -19.996 3.320 17.661 1.00 76.50 182 LYS A N 1
ATOM 1467 C CA . LYS A 1 182 ? -21.322 2.921 17.188 1.00 76.50 182 LYS A CA 1
ATOM 1468 C C . LYS A 1 182 ? -22.065 2.250 18.340 1.00 76.50 182 LYS A C 1
ATOM 1470 O O . LYS A 1 182 ? -21.738 1.106 18.664 1.00 76.50 182 LYS A O 1
ATOM 1475 N N . PRO A 1 183 ? -23.045 2.923 18.965 1.00 74.50 183 PRO A N 1
ATOM 1476 C CA . PRO A 1 183 ? -23.911 2.301 19.961 1.00 74.50 183 PRO A CA 1
ATOM 1477 C C . PRO A 1 183 ? -24.500 0.995 19.430 1.00 74.50 183 PRO A C 1
ATOM 1479 O O . PRO A 1 183 ? -24.845 0.911 18.256 1.00 74.50 183 PRO A O 1
ATOM 1482 N N . PHE A 1 184 ? -24.646 -0.027 20.270 1.00 67.50 184 PHE A N 1
ATOM 1483 C CA . PHE A 1 184 ? -25.192 -1.318 19.816 1.00 67.50 184 PHE A CA 1
ATOM 1484 C C . PHE A 1 184 ? -26.638 -1.221 19.320 1.00 67.50 184 PHE A C 1
ATOM 1486 O O . PHE A 1 184 ? -27.074 -2.038 18.518 1.00 67.50 184 PHE A O 1
ATOM 1493 N N . GLN A 1 185 ? -27.364 -0.214 19.797 1.00 69.94 185 GLN A N 1
ATOM 1494 C CA . GLN A 1 185 ? -28.742 0.088 19.414 1.00 69.94 185 GLN A CA 1
ATOM 1495 C C . GLN A 1 185 ? -28.821 0.911 18.116 1.00 69.94 185 GLN A C 1
ATOM 1497 O O . GLN A 1 185 ? -29.914 1.219 17.653 1.00 69.94 185 GLN A O 1
ATOM 1502 N N . ASP A 1 186 ? -27.677 1.298 17.545 1.00 70.19 186 ASP A N 1
ATOM 1503 C CA . ASP A 1 186 ? -27.586 2.160 16.374 1.00 70.19 186 ASP A CA 1
ATOM 1504 C C . ASP A 1 186 ? -26.817 1.465 15.241 1.00 70.19 186 ASP A C 1
ATOM 1506 O O . ASP A 1 186 ? -25.926 0.638 15.447 1.00 70.19 186 ASP A O 1
ATOM 1510 N N . SER A 1 187 ? -27.156 1.822 14.008 1.00 74.50 187 SER A N 1
ATOM 1511 C CA . SER A 1 187 ? -26.457 1.346 12.811 1.00 74.50 187 SER A CA 1
ATOM 1512 C C . SER A 1 187 ? -25.320 2.280 12.394 1.00 74.50 187 SER A C 1
ATOM 1514 O O . SER A 1 187 ? -24.449 1.873 11.620 1.00 74.50 187 SER A O 1
ATOM 1516 N N . LYS A 1 188 ? -25.292 3.513 12.916 1.00 79.81 188 LYS A N 1
ATOM 1517 C CA . LYS A 1 188 ? -24.351 4.561 12.507 1.00 79.81 188 LYS A CA 1
ATOM 1518 C C . LYS A 1 188 ? -23.183 4.723 13.476 1.00 79.81 188 LYS A C 1
ATOM 1520 O O . LYS A 1 188 ? -23.330 4.619 14.690 1.00 79.81 188 LYS A O 1
ATOM 1525 N N . TRP A 1 189 ? -22.022 5.032 12.908 1.00 80.12 189 TRP A N 1
ATOM 1526 C CA . TRP A 1 189 ? -20.845 5.468 13.653 1.00 80.12 189 TRP A CA 1
ATOM 1527 C C . TRP A 1 189 ? -20.910 6.973 13.932 1.00 80.12 189 TRP A C 1
ATOM 1529 O O . TRP A 1 189 ? -21.400 7.746 13.109 1.00 80.12 189 TRP A O 1
ATOM 1539 N N . TYR A 1 190 ? -20.398 7.365 15.091 1.00 81.75 190 TYR A N 1
ATOM 1540 C CA . TYR A 1 190 ? -20.343 8.722 15.616 1.00 81.75 190 TYR A CA 1
ATOM 1541 C C . TYR A 1 190 ? -18.909 9.065 15.990 1.00 81.75 190 TYR A C 1
ATOM 1543 O O . TYR A 1 190 ? -18.203 8.230 16.549 1.00 81.75 190 TYR A O 1
ATOM 1551 N N . ASN A 1 191 ? -18.493 10.303 15.746 1.00 80.19 191 ASN A N 1
ATOM 1552 C CA . ASN A 1 191 ? -17.161 10.760 16.131 1.00 80.19 191 ASN A CA 1
ATOM 1553 C C . ASN A 1 191 ? -17.114 11.045 17.634 1.00 80.19 191 ASN A C 1
ATOM 1555 O O . ASN A 1 191 ? -18.046 11.632 18.194 1.00 80.19 191 ASN A O 1
ATOM 1559 N N . PHE A 1 192 ? -16.011 10.675 18.278 1.00 78.50 192 PHE A N 1
ATOM 1560 C CA . PHE A 1 192 ? -15.691 11.204 19.599 1.00 78.50 192 PHE A CA 1
ATOM 1561 C C . PHE A 1 192 ? -15.332 12.686 19.513 1.00 78.50 192 PHE A C 1
ATOM 1563 O O . PHE A 1 192 ? -14.815 13.164 18.500 1.00 78.50 192 PHE A O 1
ATOM 1570 N N . THR A 1 193 ? -15.572 13.427 20.595 1.00 79.19 193 THR A N 1
ATOM 1571 C CA . THR A 1 193 ? -15.052 14.795 20.703 1.00 79.19 193 THR A CA 1
ATOM 1572 C C . THR A 1 193 ? -13.519 14.781 20.727 1.00 79.19 193 THR A C 1
ATOM 1574 O O . THR A 1 193 ? -12.911 13.795 21.143 1.00 79.19 193 THR A O 1
ATOM 1577 N N . ALA A 1 194 ? -12.866 15.888 20.353 1.00 75.38 194 ALA A N 1
ATOM 1578 C CA . ALA A 1 194 ? -11.399 15.985 20.376 1.00 75.38 194 ALA A CA 1
ATOM 1579 C C . ALA A 1 194 ? -10.798 15.631 21.753 1.00 75.38 194 ALA A C 1
ATOM 1581 O O . ALA A 1 194 ? -9.760 14.974 21.844 1.00 75.38 194 ALA A O 1
ATOM 1582 N N . LYS A 1 195 ? -11.491 16.011 22.835 1.00 76.75 195 LYS A N 1
ATOM 1583 C CA . LYS A 1 195 ? -11.111 15.680 24.212 1.00 76.75 195 LYS A CA 1
ATOM 1584 C C . LYS A 1 195 ? -11.147 14.169 24.455 1.00 76.75 195 LYS A C 1
ATOM 1586 O O . LYS A 1 195 ? -10.163 13.607 24.921 1.00 76.75 195 LYS A O 1
ATOM 1591 N N . GLU A 1 196 ? -12.252 13.509 24.124 1.00 77.62 196 GLU A N 1
ATOM 1592 C CA . GLU A 1 196 ? -12.435 12.060 24.302 1.00 77.62 196 GLU A CA 1
ATOM 1593 C C . GLU A 1 196 ? -11.492 11.238 23.427 1.00 77.62 196 GLU A C 1
ATOM 1595 O O . GLU A 1 196 ? -10.883 10.288 23.910 1.00 77.62 196 GLU A O 1
ATOM 1600 N N . ALA A 1 197 ? -11.313 11.649 22.171 1.00 78.06 197 ALA A N 1
ATOM 1601 C CA . ALA A 1 197 ? -10.343 11.067 21.254 1.00 78.06 197 ALA A CA 1
ATOM 1602 C C . ALA A 1 197 ? -8.916 11.146 21.826 1.00 78.06 197 ALA A C 1
ATOM 1604 O O . ALA A 1 197 ? -8.184 10.159 21.804 1.00 78.06 197 ALA A O 1
ATOM 1605 N N . THR A 1 198 ? -8.541 12.290 22.412 1.00 77.06 198 THR A N 1
ATOM 1606 C CA . THR A 1 198 ? -7.244 12.458 23.088 1.00 77.06 198 THR A CA 1
ATOM 1607 C C . THR A 1 198 ? -7.114 11.533 24.299 1.00 77.06 198 THR A C 1
ATOM 1609 O O . THR A 1 198 ? -6.055 10.944 24.501 1.00 77.06 198 THR A O 1
ATOM 1612 N N . PHE A 1 199 ? -8.173 11.372 25.099 1.00 75.81 199 PHE A N 1
ATOM 1613 C CA . PHE A 1 199 ? -8.163 10.447 26.238 1.00 75.81 199 PHE A CA 1
ATOM 1614 C C . PHE A 1 199 ? -8.002 8.990 25.803 1.00 75.81 199 PHE A C 1
ATOM 1616 O O . PHE A 1 199 ? -7.139 8.299 26.339 1.00 75.81 199 PHE A O 1
ATOM 1623 N N . LEU A 1 200 ? -8.782 8.540 24.815 1.00 75.44 200 LEU A N 1
ATOM 1624 C CA . LEU A 1 200 ? -8.666 7.194 24.244 1.00 75.44 200 LEU A CA 1
ATOM 1625 C C . LEU A 1 200 ? -7.270 6.941 23.675 1.00 75.44 200 LEU A C 1
ATOM 1627 O O . LEU A 1 200 ? -6.692 5.883 23.905 1.00 75.44 200 LEU A O 1
ATOM 1631 N N . HIS A 1 201 ? -6.707 7.932 22.984 1.00 77.81 201 HIS A N 1
ATOM 1632 C CA . HIS A 1 201 ? -5.360 7.841 22.443 1.00 77.81 201 HIS A CA 1
ATOM 1633 C C . HIS A 1 201 ? -4.307 7.695 23.548 1.00 77.81 201 HIS A C 1
ATOM 1635 O O . HIS A 1 201 ? -3.532 6.743 23.533 1.00 77.81 201 HIS A O 1
ATOM 1641 N N . LYS A 1 202 ? -4.326 8.580 24.554 1.00 76.31 202 LYS A N 1
ATOM 1642 C CA . LYS A 1 202 ? -3.389 8.531 25.688 1.00 76.31 202 LYS A CA 1
ATOM 1643 C C . LYS A 1 202 ? -3.493 7.244 26.501 1.00 76.31 202 LYS A C 1
ATOM 1645 O O . LYS A 1 202 ? -2.474 6.762 26.975 1.00 76.31 202 LYS A O 1
ATOM 1650 N N . ALA A 1 203 ? -4.688 6.666 26.634 1.00 74.38 203 ALA A N 1
ATOM 1651 C CA . ALA A 1 203 ? -4.889 5.410 27.359 1.00 74.38 203 ALA A CA 1
ATOM 1652 C C . ALA A 1 203 ? -4.123 4.218 26.752 1.00 74.38 203 ALA A C 1
ATOM 1654 O O . ALA A 1 203 ? -3.885 3.232 27.452 1.00 74.38 203 ALA A O 1
ATOM 1655 N N . LEU A 1 204 ? -3.742 4.310 25.473 1.00 71.81 204 LEU A N 1
ATOM 1656 C CA . LEU A 1 204 ? -2.977 3.296 24.750 1.00 71.81 204 LEU A CA 1
ATOM 1657 C C . LEU A 1 204 ? -1.486 3.638 24.615 1.00 71.81 204 LEU A C 1
ATOM 1659 O O . LEU A 1 204 ? -0.738 2.795 24.130 1.00 71.81 204 LEU A O 1
ATOM 1663 N N . LEU A 1 205 ? -1.041 4.832 25.032 1.00 72.38 205 LEU A N 1
ATOM 1664 C CA . LEU A 1 205 ? 0.360 5.231 24.905 1.00 72.38 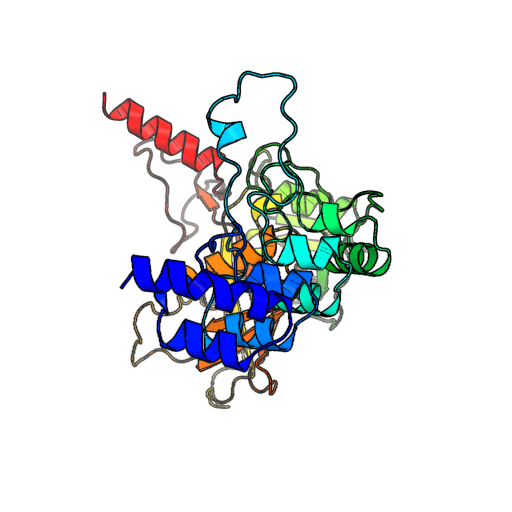205 LEU A CA 1
ATOM 1665 C C . LEU A 1 205 ? 1.239 4.564 25.980 1.00 72.38 205 LEU A C 1
ATOM 1667 O O . LEU A 1 205 ? 0.881 4.578 27.158 1.00 72.38 205 LEU A O 1
ATOM 1671 N N . PRO A 1 206 ? 2.434 4.059 25.626 1.00 63.09 206 PRO A N 1
ATOM 1672 C CA . PRO A 1 206 ? 3.343 3.403 26.572 1.00 63.09 206 PRO A CA 1
ATOM 1673 C C . PRO A 1 206 ? 3.901 4.331 27.658 1.00 63.09 206 PRO A C 1
ATOM 1675 O O . PRO A 1 206 ? 4.301 3.864 28.724 1.00 63.09 206 PRO A O 1
ATOM 1678 N N . SER A 1 207 ? 3.969 5.636 27.379 1.00 63.44 207 SER A N 1
ATOM 1679 C CA . SER A 1 207 ? 4.447 6.666 28.309 1.00 63.44 207 SER A CA 1
ATOM 1680 C C . SER A 1 207 ? 3.427 7.038 29.386 1.00 63.44 207 SER A C 1
ATOM 1682 O O . SER A 1 207 ? 3.771 7.736 30.336 1.00 63.44 207 SER A O 1
ATOM 1684 N N . GLU A 1 208 ? 2.177 6.607 29.234 1.00 69.25 208 GLU A N 1
ATOM 1685 C CA . GLU A 1 208 ? 1.070 6.929 30.127 1.00 69.25 208 GLU A CA 1
ATOM 1686 C C . GLU A 1 208 ? 0.690 5.705 30.969 1.00 69.25 208 GLU A C 1
ATOM 1688 O O . GLU A 1 208 ? 0.946 4.552 30.612 1.00 69.25 208 GLU A O 1
ATOM 1693 N N . LYS A 1 209 ? 0.051 5.932 32.121 1.00 67.50 209 LYS A N 1
ATOM 1694 C CA . LYS A 1 209 ? -0.488 4.824 32.919 1.00 67.50 209 LYS A CA 1
ATOM 1695 C C . LYS A 1 209 ? -1.644 4.180 32.149 1.00 67.50 209 LYS A C 1
ATOM 1697 O O . LYS A 1 209 ? -2.665 4.836 31.942 1.00 67.50 209 LYS A O 1
ATOM 1702 N N . PHE A 1 210 ? -1.498 2.902 31.785 1.00 68.62 210 PHE A N 1
ATOM 1703 C CA . PHE A 1 210 ? -2.543 2.142 31.096 1.00 68.62 210 PHE A CA 1
ATOM 1704 C C . PHE A 1 210 ? -3.871 2.236 31.859 1.00 68.62 210 PHE A C 1
ATOM 1706 O O . PHE A 1 210 ? -3.933 1.982 33.067 1.00 68.62 210 PHE A O 1
ATOM 1713 N N . GLN A 1 211 ? -4.930 2.638 31.155 1.00 67.44 211 GLN A N 1
ATOM 1714 C CA . GLN A 1 211 ? -6.265 2.757 31.729 1.00 67.44 211 GLN A CA 1
ATOM 1715 C C . GLN A 1 211 ? -7.104 1.565 31.295 1.00 67.44 211 GLN A C 1
ATOM 1717 O O . GLN A 1 211 ? -7.520 1.474 30.148 1.00 67.44 211 GLN A O 1
ATOM 1722 N N . GLU A 1 212 ? -7.398 0.665 32.230 1.00 64.56 212 GLU A N 1
ATOM 1723 C CA . GLU A 1 212 ? -8.243 -0.494 31.942 1.00 64.56 212 GLU A CA 1
ATOM 1724 C C . GLU A 1 212 ? -9.667 -0.080 31.555 1.00 64.56 212 GLU A C 1
ATOM 1726 O O . GLU A 1 212 ? -10.277 -0.725 30.711 1.00 64.56 212 GLU A O 1
ATOM 1731 N N . LYS A 1 213 ? -10.196 1.000 32.143 1.00 68.12 213 LYS A N 1
ATOM 1732 C CA . LYS A 1 213 ? -11.533 1.537 31.861 1.00 68.12 213 LYS A CA 1
ATOM 1733 C C . LYS A 1 213 ? -11.470 3.041 31.632 1.00 68.12 213 LYS A C 1
ATOM 1735 O O . LYS A 1 213 ? -10.926 3.770 32.457 1.00 68.12 213 LYS A O 1
ATOM 1740 N N . VAL A 1 214 ? -12.087 3.494 30.546 1.00 68.00 214 VAL A N 1
ATOM 1741 C CA . VAL A 1 214 ? -12.239 4.901 30.173 1.00 68.00 214 VAL A CA 1
ATOM 1742 C C . VAL A 1 214 ? -13.723 5.256 30.191 1.00 68.00 214 VAL A C 1
ATOM 1744 O O . VAL A 1 214 ? -14.556 4.533 29.647 1.00 68.00 214 VAL A O 1
ATOM 1747 N N . TYR A 1 215 ? -14.066 6.376 30.823 1.00 71.62 215 TYR A N 1
ATOM 1748 C CA . TYR A 1 215 ? -15.431 6.900 30.857 1.00 71.62 215 TYR A CA 1
ATOM 1749 C C . TYR A 1 215 ? -15.539 8.088 29.903 1.00 71.62 215 TYR A C 1
ATOM 1751 O O . TYR A 1 215 ? -14.797 9.062 30.028 1.00 71.62 215 TYR A O 1
ATOM 1759 N N . LEU A 1 216 ? -16.462 8.001 28.950 1.00 68.75 216 LEU A N 1
ATOM 1760 C CA . LEU A 1 216 ? -16.645 8.962 27.865 1.00 68.75 216 LEU A CA 1
ATOM 1761 C C . LEU A 1 216 ? -18.034 9.583 27.989 1.00 68.75 216 LEU A C 1
ATOM 1763 O O . LEU A 1 216 ? -19.033 8.873 28.123 1.00 68.75 216 LEU A O 1
ATOM 1767 N N . LYS A 1 217 ? -18.098 10.914 27.990 1.00 69.94 217 LYS A N 1
ATOM 1768 C CA . LYS A 1 217 ? -19.343 11.672 28.134 1.00 69.94 217 LYS A CA 1
ATOM 1769 C C . LYS A 1 217 ? -19.670 12.308 26.790 1.00 69.94 217 LYS A C 1
ATOM 1771 O O . LYS A 1 217 ? -19.370 13.479 26.558 1.00 69.94 217 LYS A O 1
ATOM 1776 N N . VAL A 1 218 ? -20.332 11.530 25.945 1.00 70.00 218 VAL A N 1
ATOM 1777 C CA . VAL A 1 218 ? -20.745 11.959 24.609 1.00 70.00 218 VAL A CA 1
ATOM 1778 C C . VAL A 1 218 ? -22.146 12.572 24.646 1.00 70.00 218 VAL A C 1
ATOM 1780 O O . VAL A 1 218 ? -22.889 12.463 25.624 1.00 70.00 218 VAL A O 1
ATOM 1783 N N . THR A 1 219 ? -22.548 13.201 23.543 1.00 66.50 219 THR A N 1
ATOM 1784 C CA . THR A 1 219 ? -23.879 13.815 23.379 1.00 66.50 219 THR A CA 1
ATOM 1785 C C . THR A 1 219 ? -25.032 12.839 23.623 1.00 66.50 219 THR A C 1
ATOM 1787 O O . THR A 1 219 ? -26.068 13.237 24.147 1.00 66.50 219 THR A O 1
ATOM 1790 N N . LYS A 1 220 ? -24.844 11.555 23.295 1.00 66.94 220 LYS A N 1
ATOM 1791 C CA . LYS A 1 220 ? -25.827 10.480 23.497 1.00 66.94 220 LYS A CA 1
ATOM 1792 C C . LYS A 1 220 ? -25.757 9.798 24.876 1.00 66.94 220 LYS A C 1
ATOM 1794 O O . LYS A 1 220 ? -26.361 8.742 25.042 1.00 66.94 220 LYS A O 1
ATOM 1799 N N . GLY A 1 221 ? -25.005 10.333 25.844 1.00 69.69 221 GLY A N 1
ATOM 1800 C CA . GLY A 1 221 ? -24.940 9.808 27.215 1.00 69.69 221 GLY A CA 1
ATOM 1801 C C . GLY A 1 221 ? -23.528 9.525 27.735 1.00 69.69 221 GLY A C 1
ATOM 1802 O O . GLY A 1 221 ? -22.525 9.870 27.115 1.00 69.69 221 GLY A O 1
ATOM 1803 N N . LEU A 1 222 ? -23.455 8.899 28.910 1.00 67.75 222 LEU A N 1
ATOM 1804 C CA . LEU A 1 222 ? -22.205 8.434 29.510 1.00 67.75 222 LEU A CA 1
ATOM 1805 C C . LEU A 1 222 ? -21.965 6.969 29.123 1.00 67.75 222 LEU A C 1
ATOM 1807 O O . LEU A 1 222 ? -22.841 6.129 29.333 1.00 67.75 222 LEU A O 1
ATOM 1811 N N . TYR A 1 223 ? -20.785 6.680 28.582 1.00 64.88 223 TYR A N 1
ATOM 1812 C CA . TYR A 1 223 ? -20.370 5.355 28.128 1.00 64.88 223 TYR A CA 1
ATOM 1813 C C . TYR A 1 223 ? -19.102 4.969 28.888 1.00 64.88 223 TYR A C 1
ATOM 1815 O O . TYR A 1 223 ? -18.148 5.744 28.952 1.00 64.88 223 TYR A O 1
ATOM 1823 N N . SER A 1 224 ? -19.086 3.778 29.481 1.00 59.62 224 SER A N 1
ATOM 1824 C CA . SER A 1 224 ? -17.868 3.193 30.043 1.00 59.62 224 SER A CA 1
ATOM 1825 C C . SER A 1 224 ? -17.305 2.184 29.059 1.00 59.62 224 SER A C 1
ATOM 1827 O O . SER A 1 224 ? -18.020 1.285 28.621 1.00 59.62 224 SER A O 1
ATOM 1829 N N . VAL A 1 225 ? -16.025 2.312 28.754 1.00 60.97 225 VAL A N 1
ATOM 1830 C CA . VAL A 1 225 ? -15.308 1.464 27.813 1.00 60.97 225 VAL A CA 1
ATOM 1831 C C . VAL A 1 225 ? -14.184 0.812 28.589 1.00 60.97 225 VAL A C 1
ATOM 1833 O O . VAL A 1 225 ? -13.251 1.499 28.995 1.00 60.97 225 VAL A O 1
ATOM 1836 N N . SER A 1 226 ? -14.243 -0.495 28.825 1.00 62.16 226 SER A N 1
ATOM 1837 C CA . SER A 1 226 ? -13.016 -1.195 29.203 1.00 62.16 226 SER A CA 1
ATOM 1838 C C . SER A 1 226 ? -12.115 -1.215 27.976 1.00 62.16 226 SER A C 1
ATOM 1840 O O . SER A 1 226 ? -12.562 -1.662 26.934 1.00 62.16 226 SER A O 1
ATOM 1842 N N . ILE A 1 227 ? -10.882 -0.717 28.053 1.00 64.38 227 ILE A N 1
ATOM 1843 C CA . ILE A 1 227 ? -9.912 -0.807 26.955 1.00 64.38 227 ILE A CA 1
ATOM 1844 C C . ILE A 1 227 ? -9.646 -2.276 26.630 1.00 64.38 227 ILE A C 1
ATOM 1846 O O . ILE A 1 227 ? -9.537 -2.638 25.466 1.00 64.38 227 ILE A O 1
ATOM 1850 N N . LEU A 1 228 ? -9.641 -3.157 27.632 1.00 59.41 228 LEU A N 1
ATOM 1851 C CA . LEU A 1 228 ? -9.486 -4.588 27.396 1.00 59.41 228 LEU A CA 1
ATOM 1852 C C . LEU A 1 228 ? -10.711 -5.188 26.680 1.00 59.41 228 LEU A C 1
ATOM 1854 O O . LEU A 1 228 ? -10.544 -5.952 25.732 1.00 59.41 228 LEU A O 1
ATOM 1858 N N . GLU A 1 229 ? -11.933 -4.830 27.091 1.00 57.03 229 GLU A N 1
ATOM 1859 C CA . GLU A 1 229 ? -13.173 -5.292 26.438 1.00 57.03 229 GLU A CA 1
ATOM 1860 C C . GLU A 1 229 ? -13.377 -4.622 25.074 1.00 57.03 229 GLU A C 1
ATOM 1862 O O . GLU A 1 229 ? -13.803 -5.265 24.130 1.00 57.03 229 GLU A O 1
ATOM 1867 N N . PHE A 1 230 ? -12.997 -3.361 24.912 1.00 58.56 230 PHE A N 1
ATOM 1868 C CA . PHE A 1 230 ? -12.954 -2.654 23.636 1.00 58.56 230 PHE A CA 1
ATOM 1869 C C . PHE A 1 230 ? -12.116 -3.426 22.616 1.00 58.56 230 PHE A C 1
ATOM 1871 O O . PHE A 1 230 ? -12.534 -3.616 21.474 1.00 58.56 230 PHE A O 1
ATOM 1878 N N . LEU A 1 231 ? -10.960 -3.923 23.053 1.00 57.84 231 LEU A N 1
ATOM 1879 C CA . LEU A 1 231 ? -10.063 -4.713 22.222 1.00 57.84 231 LEU A CA 1
ATOM 1880 C C . LEU A 1 231 ? -10.553 -6.157 22.018 1.00 57.84 231 LEU A C 1
ATOM 1882 O O . LEU A 1 231 ? -10.221 -6.766 21.002 1.00 57.84 231 LEU A O 1
ATOM 1886 N N . ARG A 1 232 ? -11.319 -6.732 22.961 1.00 53.28 232 ARG A N 1
ATOM 1887 C CA . ARG A 1 232 ? -11.554 -8.189 23.031 1.00 53.28 232 ARG A CA 1
ATOM 1888 C C . ARG A 1 232 ? -12.991 -8.671 23.202 1.00 53.28 232 ARG A C 1
ATOM 1890 O O . ARG A 1 232 ? -13.178 -9.865 23.096 1.00 53.28 232 ARG A O 1
ATOM 1897 N N . LEU A 1 233 ? -14.009 -7.868 23.473 1.00 49.41 233 LEU A N 1
ATOM 1898 C CA . LEU A 1 233 ? -15.368 -8.356 23.751 1.00 49.41 233 LEU A CA 1
ATOM 1899 C C . LEU A 1 233 ? -16.439 -7.403 23.217 1.00 49.41 233 LEU A C 1
ATOM 1901 O O . LEU A 1 233 ? -16.643 -6.294 23.696 1.00 49.41 233 LEU A O 1
ATOM 1905 N N . GLY A 1 234 ? -17.191 -7.896 22.236 1.00 45.81 234 GLY A N 1
ATOM 1906 C CA . GLY A 1 234 ? -18.405 -7.270 21.732 1.00 45.81 234 GLY A CA 1
ATOM 1907 C C . GLY A 1 234 ? -19.651 -7.703 22.497 1.00 45.81 234 GLY A C 1
ATOM 1908 O O . GLY A 1 234 ? -20.525 -8.295 21.881 1.00 45.81 234 GLY A O 1
ATOM 1909 N N . LYS A 1 235 ? -19.692 -7.467 23.815 1.00 44.66 235 LYS A N 1
ATOM 1910 C CA . LYS A 1 235 ? -20.854 -7.455 24.740 1.00 44.66 235 LYS A CA 1
ATOM 1911 C C . LYS A 1 235 ? -20.380 -7.794 26.154 1.00 44.66 235 LYS A C 1
ATOM 1913 O O . LYS A 1 235 ? -19.548 -8.673 26.338 1.00 44.66 235 LYS A O 1
ATOM 1918 N N . HIS A 1 236 ? -20.973 -7.131 27.144 1.00 40.47 236 HIS A N 1
ATOM 1919 C CA . HIS A 1 236 ? -20.952 -7.567 28.537 1.00 40.47 236 HIS A CA 1
ATOM 1920 C C . HIS A 1 236 ? -22.289 -8.269 28.805 1.00 40.47 236 HIS A C 1
ATOM 1922 O O . HIS A 1 236 ? -23.342 -7.649 28.659 1.00 40.47 236 HIS A O 1
ATOM 1928 N N . GLU A 1 237 ? -22.271 -9.557 29.147 1.00 46.19 237 GLU A N 1
ATOM 1929 C CA . GLU A 1 237 ? -23.494 -10.371 29.287 1.00 46.19 237 GLU A CA 1
ATOM 1930 C C . GLU A 1 237 ? -24.329 -10.026 30.529 1.00 46.19 237 GLU A C 1
ATOM 1932 O O . GLU A 1 237 ? -25.497 -10.390 30.602 1.00 46.19 237 GLU A O 1
ATOM 1937 N N . GLN A 1 238 ? -23.764 -9.301 31.498 1.00 47.44 238 GLN A N 1
ATOM 1938 C CA . GLN A 1 238 ? -24.387 -9.172 32.822 1.00 47.44 238 GLN A CA 1
ATOM 1939 C C . GLN A 1 238 ? -25.119 -7.847 33.098 1.00 47.44 238 GLN A C 1
ATOM 1941 O O . GLN A 1 238 ? -25.615 -7.675 34.205 1.00 47.44 238 GLN A O 1
ATOM 1946 N N . ASP A 1 239 ? -25.208 -6.907 32.146 1.00 49.38 239 ASP A N 1
ATOM 1947 C CA . ASP A 1 239 ? -25.932 -5.644 32.391 1.00 49.38 239 ASP A CA 1
ATOM 1948 C C . ASP A 1 239 ? -26.586 -5.056 31.120 1.00 49.38 239 ASP A C 1
ATOM 1950 O O . ASP A 1 239 ? -25.928 -4.357 30.343 1.00 49.38 239 ASP A O 1
ATOM 1954 N N . PRO A 1 240 ? -27.889 -5.316 30.896 1.00 44.28 240 PRO A N 1
ATOM 1955 C CA . PRO A 1 240 ? -28.647 -4.799 29.755 1.00 44.28 240 PRO A CA 1
ATOM 1956 C C . PRO A 1 240 ? -28.860 -3.274 29.757 1.00 44.28 240 PRO A C 1
ATOM 1958 O O . PRO A 1 240 ? -29.335 -2.744 28.753 1.00 44.28 240 PRO A O 1
ATOM 1961 N N . GLN A 1 241 ? -28.552 -2.568 30.855 1.00 45.91 241 GLN A N 1
ATOM 1962 C CA . GLN A 1 241 ? -28.782 -1.121 30.992 1.00 45.91 241 GLN A CA 1
ATOM 1963 C C . GLN A 1 241 ? -27.533 -0.262 30.746 1.00 45.91 241 GLN A C 1
ATOM 1965 O O . GLN A 1 241 ? -27.627 0.968 30.739 1.00 45.91 241 GLN A O 1
ATOM 1970 N N . LYS A 1 242 ? -26.364 -0.861 30.485 1.00 55.75 242 LYS A N 1
ATOM 1971 C CA . LYS A 1 242 ? -25.189 -0.088 30.065 1.00 55.75 242 LYS A CA 1
ATOM 1972 C C . LYS A 1 242 ? -25.350 0.375 28.621 1.00 55.75 242 LYS A C 1
ATOM 1974 O O . LYS A 1 242 ? -25.543 -0.427 27.711 1.00 55.75 242 LYS A O 1
ATOM 1979 N N . ASN A 1 243 ? -25.213 1.681 28.402 1.00 57.38 243 ASN A N 1
ATOM 1980 C CA . ASN A 1 243 ? -25.042 2.271 27.078 1.00 57.38 243 ASN A CA 1
ATOM 1981 C C . ASN A 1 243 ? -23.742 1.722 26.457 1.00 57.38 243 ASN A C 1
ATOM 1983 O O . ASN A 1 243 ? -22.664 2.268 26.676 1.00 57.38 243 ASN A O 1
ATOM 1987 N N . MET A 1 244 ? -23.829 0.592 25.751 1.00 60.03 244 MET A N 1
ATOM 1988 C CA . MET A 1 244 ? -22.693 -0.076 25.109 1.00 60.03 244 MET A CA 1
ATOM 1989 C C . MET A 1 244 ? -22.539 0.400 23.661 1.00 60.03 244 MET A C 1
ATOM 1991 O O . MET A 1 244 ? -23.525 0.603 22.945 1.00 60.03 244 MET A O 1
ATOM 1995 N N . ALA A 1 245 ? -21.294 0.538 23.210 1.00 63.56 245 ALA A N 1
ATOM 1996 C CA . ALA A 1 245 ? -20.960 0.914 21.844 1.00 63.56 245 ALA A CA 1
ATOM 1997 C C . ALA A 1 245 ? -19.731 0.148 21.347 1.00 63.56 245 ALA A C 1
ATOM 1999 O O . ALA A 1 245 ? -18.794 -0.103 22.101 1.00 63.56 245 ALA A O 1
ATOM 2000 N N . TRP A 1 246 ? -19.717 -0.175 20.056 1.00 68.31 246 TRP A N 1
ATOM 2001 C CA . TRP A 1 246 ? -18.484 -0.474 19.341 1.00 68.31 246 TRP A CA 1
ATOM 2002 C C . TRP A 1 246 ? -17.643 0.786 19.293 1.00 68.31 246 TRP A C 1
ATOM 2004 O O . TRP A 1 246 ? -18.197 1.868 19.140 1.00 68.31 246 TRP A O 1
ATOM 2014 N N . ILE A 1 247 ? -16.328 0.661 19.377 1.00 71.06 247 ILE A N 1
ATOM 2015 C CA . ILE A 1 247 ? -15.405 1.776 19.169 1.00 71.06 247 ILE A CA 1
ATOM 2016 C C . ILE A 1 247 ? -14.440 1.374 18.061 1.00 71.06 247 ILE A C 1
ATOM 2018 O O . ILE A 1 247 ? -14.244 0.186 17.802 1.00 71.06 247 ILE A O 1
ATOM 2022 N N . ARG A 1 248 ? -13.866 2.350 17.369 1.00 72.56 248 ARG A N 1
ATOM 2023 C CA . ARG A 1 248 ? -12.734 2.142 16.467 1.00 72.56 248 ARG A CA 1
ATOM 2024 C C . ARG A 1 248 ? -11.911 3.414 16.345 1.00 72.56 248 ARG A C 1
ATOM 2026 O O . ARG A 1 248 ? -12.418 4.507 16.583 1.00 72.56 248 ARG A O 1
ATOM 2033 N N . CYS A 1 249 ? -10.667 3.260 15.920 1.00 73.19 249 CYS A N 1
ATOM 2034 C CA . CYS A 1 249 ? -9.836 4.361 15.454 1.00 73.19 249 CYS A CA 1
ATOM 2035 C C . CYS A 1 249 ? -9.624 4.186 13.948 1.00 73.19 249 CYS A C 1
ATOM 2037 O O . CYS A 1 249 ? -9.047 3.182 13.529 1.00 73.19 249 CYS A O 1
ATOM 2039 N N . ARG A 1 250 ? -10.119 5.127 13.137 1.00 68.50 250 ARG A N 1
ATOM 2040 C CA . ARG A 1 250 ? -9.806 5.209 11.707 1.00 68.50 250 ARG A CA 1
ATOM 2041 C C . ARG A 1 250 ? -8.589 6.089 11.524 1.00 68.50 250 ARG A C 1
ATOM 2043 O O . ARG A 1 250 ? -8.565 7.215 12.014 1.00 68.50 250 ARG A O 1
ATOM 2050 N N . GLY A 1 251 ? -7.610 5.578 10.796 1.00 63.44 251 GLY A N 1
ATOM 2051 C CA . GLY A 1 251 ? -6.329 6.247 10.662 1.00 63.44 251 GLY A CA 1
ATOM 2052 C C . GLY A 1 251 ? -5.529 6.136 11.931 1.00 63.44 251 GLY A C 1
ATOM 2053 O O . GLY A 1 251 ? -6.086 6.043 13.023 1.00 63.44 251 GLY A O 1
ATOM 2054 N N . SER A 1 252 ? -4.221 6.122 11.741 1.00 53.38 252 SER A N 1
ATOM 2055 C CA . SER A 1 252 ? -3.233 5.401 12.525 1.00 53.38 252 SER A CA 1
ATOM 2056 C C . SER A 1 252 ? -3.081 3.963 12.076 1.00 53.38 252 SER A C 1
ATOM 2058 O O . SER A 1 252 ? -3.899 3.081 12.327 1.00 53.38 252 SER A O 1
ATOM 2060 N N . SER A 1 253 ? -1.938 3.738 11.443 1.00 53.12 253 SER A N 1
ATOM 2061 C CA . SER A 1 253 ? -1.165 2.570 11.794 1.00 53.12 253 SER A CA 1
ATOM 2062 C C . SER A 1 253 ? -1.144 2.407 13.318 1.00 53.12 253 SER A C 1
ATOM 2064 O O . SER A 1 253 ? -1.075 3.380 14.063 1.00 53.12 253 SER A O 1
ATOM 2066 N N . VAL A 1 254 ? -1.148 1.161 13.756 1.00 54.25 254 VAL A N 1
ATOM 2067 C CA . VAL A 1 254 ? -0.732 0.648 15.068 1.00 54.25 254 VAL A CA 1
ATOM 2068 C C . VAL A 1 254 ? 0.434 1.450 15.697 1.00 54.25 254 VAL A C 1
ATOM 2070 O O . VAL A 1 254 ? 0.515 1.621 16.915 1.00 54.25 254 VAL A O 1
ATOM 2073 N N . LEU A 1 255 ? 1.256 2.065 14.844 1.00 55.31 255 LEU A N 1
ATOM 2074 C CA . LEU A 1 255 ? 2.317 3.008 15.159 1.00 55.31 255 LEU A CA 1
ATOM 2075 C C . LEU A 1 255 ? 1.885 4.357 15.766 1.00 55.31 255 LEU A C 1
ATOM 2077 O O . LEU A 1 255 ? 2.679 4.913 16.504 1.00 55.31 255 LEU A O 1
ATOM 2081 N N . ASN A 1 256 ? 0.679 4.916 15.606 1.00 62.62 256 ASN A N 1
ATOM 2082 C CA . ASN A 1 256 ? 0.352 6.123 16.406 1.00 62.62 256 ASN A CA 1
ATOM 2083 C C . ASN A 1 256 ? 0.203 5.789 17.902 1.00 62.62 256 ASN A C 1
ATOM 2085 O O . ASN A 1 256 ? 0.196 6.695 18.727 1.00 62.62 256 ASN A O 1
ATOM 2089 N N . PHE A 1 257 ? 0.102 4.504 18.254 1.00 65.56 257 PHE A N 1
ATOM 2090 C CA . PHE A 1 257 ? 0.032 4.025 19.633 1.00 65.56 257 PHE A CA 1
ATOM 2091 C C . PHE A 1 257 ? 1.362 3.466 20.149 1.00 65.56 257 PHE A C 1
ATOM 2093 O O . PHE A 1 257 ? 1.392 2.969 21.271 1.00 65.56 257 PHE A O 1
ATOM 2100 N N . ASP A 1 258 ? 2.442 3.530 19.353 1.00 68.12 258 ASP A N 1
ATOM 2101 C CA . ASP A 1 258 ? 3.752 2.939 19.677 1.00 68.12 258 ASP A CA 1
ATOM 2102 C C . ASP A 1 258 ? 3.623 1.491 20.182 1.00 68.12 258 ASP A C 1
ATOM 2104 O O . ASP A 1 258 ? 4.173 1.113 21.210 1.00 68.12 258 ASP A O 1
ATOM 2108 N N . CYS A 1 259 ? 2.820 0.669 19.509 1.00 65.56 259 CYS A N 1
ATOM 2109 C CA . CYS A 1 259 ? 2.593 -0.715 19.917 1.00 65.56 259 CYS A CA 1
ATOM 2110 C C . CYS A 1 259 ? 2.692 -1.648 18.716 1.00 65.56 259 CYS A C 1
ATOM 2112 O O . CYS A 1 259 ? 2.545 -1.194 17.597 1.00 65.56 259 CYS A O 1
ATOM 2114 N N . TYR A 1 260 ? 2.938 -2.941 18.917 1.00 69.81 260 TYR A N 1
ATOM 2115 C CA . TYR A 1 260 ? 2.671 -3.956 17.891 1.00 69.81 260 TYR A CA 1
ATOM 2116 C C . TYR A 1 260 ? 1.206 -4.370 17.952 1.00 69.81 260 TYR A C 1
ATOM 2118 O O . TYR A 1 260 ? 0.601 -4.303 19.021 1.00 69.81 260 TYR A O 1
ATOM 2126 N N . SER A 1 261 ? 0.644 -4.876 16.854 1.00 72.38 261 SER A N 1
ATOM 2127 C CA . SER A 1 261 ? -0.717 -5.409 16.866 1.00 72.38 261 SER A CA 1
ATOM 2128 C C . SER A 1 261 ? -0.826 -6.827 16.334 1.00 72.38 261 SER A C 1
ATOM 2130 O O . SER A 1 261 ? 0.062 -7.340 15.655 1.00 72.38 261 SER A O 1
ATOM 2132 N N . ILE A 1 262 ? -1.928 -7.468 16.701 1.00 76.12 262 ILE A N 1
ATOM 2133 C CA . ILE A 1 262 ? -2.433 -8.682 16.080 1.00 76.12 262 ILE A CA 1
ATOM 2134 C C . ILE A 1 262 ? -3.649 -8.268 15.269 1.00 76.12 262 ILE A C 1
ATOM 2136 O O . ILE A 1 262 ? -4.619 -7.743 15.825 1.00 76.12 262 ILE A O 1
ATOM 2140 N N . TRP A 1 263 ? -3.603 -8.501 13.963 1.00 81.50 263 TRP A N 1
ATOM 2141 C CA . TRP A 1 263 ? -4.765 -8.309 13.114 1.00 81.50 263 TRP A CA 1
ATOM 2142 C C . TRP A 1 263 ? -5.714 -9.485 13.261 1.00 81.50 263 TRP A C 1
ATOM 2144 O O . TRP A 1 263 ? -5.294 -10.635 13.360 1.00 81.50 263 TRP A O 1
ATOM 2154 N N . GLN A 1 264 ? -7.004 -9.191 13.269 1.00 81.81 264 GLN A N 1
ATOM 2155 C CA . GLN A 1 264 ? -8.048 -10.195 13.258 1.00 81.81 264 GLN A CA 1
ATOM 2156 C C . GLN A 1 264 ? -9.080 -9.864 12.194 1.00 81.81 264 GLN A C 1
ATOM 2158 O O . GLN A 1 264 ? -9.353 -8.690 11.928 1.00 81.81 264 GLN A O 1
ATOM 2163 N N . ILE A 1 265 ? -9.689 -10.901 11.631 1.00 86.19 265 ILE A N 1
ATOM 2164 C CA . ILE A 1 265 ? -10.806 -10.775 10.701 1.00 86.19 265 ILE A CA 1
ATOM 2165 C C . ILE A 1 265 ? -12.037 -11.470 11.271 1.00 86.19 265 ILE A C 1
ATOM 2167 O O . ILE A 1 265 ? -11.931 -12.473 11.971 1.00 86.19 265 ILE A O 1
ATOM 2171 N N . MET A 1 266 ? -13.210 -10.946 10.954 1.00 85.25 266 MET A N 1
ATOM 2172 C CA . MET A 1 266 ? -14.492 -11.560 11.271 1.00 85.25 266 MET A CA 1
ATOM 2173 C C . MET A 1 266 ? -15.340 -11.594 10.013 1.00 85.25 266 MET A C 1
ATOM 2175 O O . MET A 1 266 ? -15.598 -10.554 9.409 1.00 85.25 266 MET A O 1
ATOM 2179 N N . LEU A 1 267 ? -15.797 -12.784 9.642 1.00 85.88 267 LEU A N 1
ATOM 2180 C CA . LEU A 1 267 ? -16.718 -12.976 8.528 1.00 85.88 267 LEU A CA 1
ATOM 2181 C C . LEU A 1 267 ? -18.148 -12.742 9.009 1.00 85.88 267 LEU A C 1
ATOM 2183 O O . LEU A 1 267 ? -18.559 -13.307 10.018 1.00 85.88 267 LEU A O 1
ATOM 2187 N N . ILE A 1 268 ? -18.910 -11.937 8.277 1.00 85.62 268 ILE A N 1
ATOM 2188 C CA . ILE A 1 268 ? -20.356 -11.766 8.499 1.00 85.62 268 ILE A CA 1
ATOM 2189 C C . ILE A 1 268 ? -21.184 -12.486 7.436 1.00 85.62 268 ILE A C 1
ATOM 2191 O O . ILE A 1 268 ? -22.343 -12.811 7.671 1.00 85.62 268 ILE A O 1
ATOM 2195 N N . GLN A 1 269 ? -20.579 -12.765 6.281 1.00 87.44 269 GLN A N 1
ATOM 2196 C CA . GLN A 1 269 ? -21.183 -13.510 5.189 1.00 87.44 269 GLN A CA 1
ATOM 2197 C C . GLN A 1 269 ? -20.104 -14.338 4.494 1.00 87.44 269 GLN A C 1
ATOM 2199 O O . GLN A 1 269 ? -19.023 -13.819 4.208 1.00 87.44 269 GLN A O 1
ATOM 2204 N N . HIS A 1 270 ? -20.385 -15.618 4.243 1.00 88.06 270 HIS A N 1
ATOM 2205 C CA . HIS A 1 270 ? -19.484 -16.517 3.526 1.00 88.06 270 HIS A CA 1
ATOM 2206 C C . HIS A 1 270 ? -20.249 -17.758 3.012 1.00 88.06 270 HIS A C 1
ATOM 2208 O O . HIS A 1 270 ? -20.940 -18.396 3.805 1.00 88.06 270 HIS A O 1
ATOM 2214 N N . PRO A 1 271 ? -20.109 -18.168 1.734 1.00 83.12 271 PRO A N 1
ATOM 2215 C CA . PRO A 1 271 ? -20.946 -19.214 1.127 1.00 83.12 271 PRO A CA 1
ATOM 2216 C C . PRO A 1 271 ? -20.690 -20.633 1.662 1.00 83.12 271 PRO A C 1
ATOM 2218 O O . PRO A 1 271 ? -21.540 -21.502 1.521 1.00 83.12 271 PRO A O 1
ATOM 2221 N N . LYS A 1 272 ? -19.519 -20.888 2.263 1.00 79.56 272 LYS A N 1
ATOM 2222 C CA . LYS A 1 272 ? -19.165 -22.206 2.835 1.00 79.56 272 LYS A CA 1
ATOM 2223 C C . LYS A 1 272 ? -19.656 -22.434 4.275 1.00 79.56 272 LYS A C 1
ATOM 2225 O O . LYS A 1 272 ? -19.365 -23.492 4.824 1.00 79.56 272 LYS A O 1
ATOM 2230 N N . VAL A 1 273 ? -20.312 -21.458 4.911 1.00 74.38 273 VAL A N 1
ATOM 2231 C CA . VAL A 1 273 ? -20.807 -21.614 6.291 1.00 74.38 273 VAL A CA 1
ATOM 2232 C C . VAL A 1 273 ? -22.257 -22.092 6.248 1.00 74.38 273 VAL A C 1
ATOM 2234 O O . VAL A 1 273 ? -23.089 -21.457 5.606 1.00 74.38 273 VAL A O 1
ATOM 2237 N N . ASN A 1 274 ? -22.553 -23.216 6.908 1.00 63.81 274 ASN A N 1
ATOM 2238 C CA . ASN A 1 274 ? -23.909 -23.768 6.974 1.00 63.81 274 ASN A CA 1
ATOM 2239 C C . ASN A 1 274 ? -24.849 -22.831 7.752 1.00 63.81 274 ASN A C 1
ATOM 2241 O O . ASN A 1 274 ? -24.453 -22.256 8.766 1.00 63.81 274 ASN A O 1
ATOM 2245 N N . GLU A 1 275 ? -26.110 -22.726 7.319 1.00 56.47 275 GLU A N 1
ATOM 2246 C CA . GLU A 1 275 ? -27.118 -21.841 7.932 1.00 56.47 275 GLU A CA 1
ATOM 2247 C C . GLU A 1 275 ? -27.434 -22.166 9.406 1.00 56.47 275 GLU A C 1
ATOM 2249 O O . GLU A 1 275 ? -27.908 -21.282 10.126 1.00 56.47 275 GLU A O 1
ATOM 2254 N N . ASP A 1 276 ? -27.124 -23.392 9.846 1.00 53.78 276 ASP A N 1
ATOM 2255 C CA . ASP A 1 276 ? -27.380 -23.927 11.191 1.00 53.78 276 ASP A CA 1
ATOM 2256 C C . ASP A 1 276 ? -26.272 -23.636 12.223 1.00 53.78 276 ASP A C 1
ATOM 2258 O O . ASP A 1 276 ? -26.428 -23.973 13.398 1.00 53.78 276 ASP A O 1
ATOM 2262 N N . GLU A 1 277 ? -25.136 -23.041 11.831 1.00 57.22 277 GLU A N 1
ATOM 2263 C CA . GLU A 1 277 ? -24.093 -22.682 12.800 1.00 57.22 277 GLU A CA 1
ATOM 2264 C C . GLU A 1 277 ? -24.460 -21.394 13.557 1.00 57.22 277 GLU A C 1
ATOM 2266 O O . GLU A 1 277 ? -24.860 -20.383 12.976 1.00 57.22 277 GLU A O 1
ATOM 2271 N N . ASP A 1 278 ? -24.348 -21.471 14.885 1.00 50.97 278 ASP A N 1
ATOM 2272 C CA . ASP A 1 278 ? -24.767 -20.469 15.864 1.00 50.97 278 ASP A CA 1
ATOM 2273 C C . ASP A 1 278 ? -24.327 -19.047 15.455 1.00 50.97 278 ASP A C 1
ATOM 2275 O O . ASP A 1 278 ? -23.147 -18.700 15.477 1.00 50.97 278 ASP A O 1
ATOM 2279 N N . LYS A 1 279 ? -25.288 -18.205 15.046 1.00 53.78 279 LYS A N 1
ATOM 2280 C CA . LYS A 1 279 ? -25.048 -16.838 14.532 1.00 53.78 279 LYS A CA 1
ATOM 2281 C C . LYS A 1 279 ? -24.648 -15.850 15.630 1.00 53.78 279 LYS A C 1
ATOM 2283 O O . LYS A 1 279 ? -24.484 -14.656 15.357 1.00 53.78 279 LYS A O 1
ATOM 2288 N N . THR A 1 280 ? -24.542 -16.313 16.871 1.00 49.53 280 THR A N 1
ATOM 2289 C CA . THR A 1 280 ? -24.148 -15.500 18.013 1.00 49.53 280 THR A CA 1
ATOM 2290 C C . THR A 1 280 ? -22.678 -15.084 17.875 1.00 49.53 280 THR A C 1
ATOM 2292 O O . THR A 1 280 ? -21.812 -15.936 17.686 1.00 49.53 280 THR A O 1
ATOM 2295 N N . PRO A 1 281 ? -22.356 -13.775 17.952 1.00 50.00 281 PRO A N 1
ATOM 2296 C CA . PRO A 1 281 ? -20.976 -13.321 17.887 1.00 50.00 281 PRO A CA 1
ATOM 2297 C C . PRO A 1 281 ? -20.194 -13.845 19.090 1.00 50.00 281 PRO A C 1
ATOM 2299 O O . PRO A 1 281 ? -20.277 -13.290 20.185 1.00 50.00 281 PRO A O 1
ATOM 2302 N N . SER A 1 282 ? -19.457 -14.937 18.905 1.00 48.28 282 SER A N 1
ATOM 2303 C CA . SER A 1 282 ? -18.607 -15.495 19.946 1.00 48.28 282 SER A CA 1
ATOM 2304 C C . SER A 1 282 ? -17.187 -15.012 19.703 1.00 48.28 282 SER A C 1
ATOM 2306 O O . SER A 1 282 ? -16.588 -15.245 18.653 1.00 48.28 282 SER A O 1
ATOM 2308 N N . LEU A 1 283 ? -16.624 -14.296 20.670 1.00 46.16 283 LEU A N 1
ATOM 2309 C CA . LEU A 1 283 ? -15.242 -13.853 20.577 1.00 46.16 283 LEU A CA 1
ATOM 2310 C C . LEU A 1 283 ? -14.326 -14.968 21.074 1.00 46.16 283 LEU A C 1
ATOM 2312 O O . LEU A 1 283 ? -13.707 -14.885 22.131 1.00 46.16 283 LEU A O 1
ATOM 2316 N N . LYS A 1 284 ? -14.288 -16.057 20.311 1.00 53.34 284 LYS A N 1
ATOM 2317 C CA . LYS A 1 284 ? -13.277 -17.094 20.474 1.00 53.34 284 LYS A CA 1
ATOM 2318 C C . LYS A 1 284 ? -12.050 -16.617 19.721 1.00 53.34 284 LYS A C 1
ATOM 2320 O O . LYS A 1 284 ? -12.117 -16.450 18.512 1.00 53.34 284 LYS A O 1
ATOM 2325 N N . ILE A 1 285 ? -10.954 -16.369 20.433 1.00 52.22 285 ILE A N 1
ATOM 2326 C CA . ILE A 1 285 ? -9.656 -16.172 19.788 1.00 52.22 285 ILE A CA 1
ATOM 2327 C C . ILE A 1 285 ? -9.303 -17.523 19.169 1.00 52.22 285 ILE A C 1
ATOM 2329 O O . ILE A 1 285 ? -8.981 -18.470 19.884 1.00 52.22 285 ILE A O 1
ATOM 2333 N N . GLN A 1 286 ? -9.478 -17.635 17.857 1.00 55.72 286 GLN A N 1
ATOM 2334 C CA . GLN A 1 286 ? -8.998 -18.769 17.086 1.00 55.72 286 GLN A CA 1
ATOM 2335 C C . GLN A 1 286 ? -7.903 -18.268 16.162 1.00 55.72 286 GLN A C 1
ATOM 2337 O O . GLN A 1 286 ? -8.100 -17.323 15.395 1.00 55.72 286 GLN A O 1
ATOM 2342 N N . ASP A 1 287 ? -6.746 -18.903 16.245 1.00 57.06 287 ASP A N 1
ATOM 2343 C CA . ASP A 1 287 ? -5.684 -18.670 15.282 1.00 57.06 287 ASP A CA 1
ATOM 2344 C C . ASP A 1 287 ? -6.111 -19.247 13.932 1.00 57.06 287 ASP A C 1
ATOM 2346 O O . ASP A 1 287 ? -6.682 -20.345 13.877 1.00 57.06 287 ASP A O 1
ATOM 2350 N N . PHE A 1 288 ? -5.837 -18.532 12.832 1.00 60.72 288 PHE A N 1
ATOM 2351 C CA . PHE A 1 288 ? -5.848 -19.198 11.532 1.00 60.72 288 PHE A CA 1
ATOM 2352 C C . PHE A 1 288 ? -4.813 -20.327 11.590 1.00 60.72 288 PHE A C 1
ATOM 2354 O O . PHE A 1 288 ? -3.649 -20.077 11.916 1.00 60.72 288 PHE A O 1
ATOM 2361 N N . PRO A 1 289 ? -5.208 -21.583 11.337 1.00 53.44 289 PRO A N 1
ATOM 2362 C CA . PRO A 1 289 ? -4.290 -22.697 11.475 1.00 53.44 289 PRO A CA 1
ATOM 2363 C C . PRO A 1 289 ? -3.167 -22.566 10.442 1.00 53.44 289 PRO A C 1
ATOM 2365 O O . PRO A 1 289 ? -3.417 -22.561 9.243 1.00 53.44 289 PRO A O 1
ATOM 2368 N N . ALA A 1 290 ? -1.918 -22.510 10.916 1.00 45.94 290 ALA A N 1
ATOM 2369 C CA . ALA A 1 290 ? -0.721 -22.358 10.078 1.00 45.94 290 ALA A CA 1
ATOM 2370 C C . ALA A 1 290 ? -0.482 -23.530 9.100 1.00 45.94 290 ALA A C 1
ATOM 2372 O O . ALA A 1 290 ? 0.322 -23.425 8.175 1.00 45.94 290 ALA A O 1
ATOM 2373 N N . MET A 1 291 ? -1.176 -24.653 9.294 1.00 44.19 291 MET A N 1
ATOM 2374 C CA . MET A 1 291 ? -1.293 -25.738 8.327 1.00 44.19 291 MET A CA 1
ATOM 2375 C C . MET A 1 291 ? -2.756 -26.132 8.229 1.00 44.19 291 MET A C 1
ATOM 2377 O O . MET A 1 291 ? -3.408 -26.254 9.264 1.00 44.19 291 MET A O 1
ATOM 2381 N N . VAL A 1 292 ? -3.235 -26.348 7.000 1.00 47.62 292 VAL A N 1
ATOM 2382 C CA . VAL A 1 292 ? -4.588 -26.793 6.634 1.00 47.62 292 VAL A CA 1
ATOM 2383 C C . VAL A 1 292 ? -5.054 -27.908 7.574 1.00 47.62 292 VAL A C 1
ATOM 2385 O O . VAL A 1 292 ? -4.822 -29.094 7.348 1.00 47.62 292 VAL A O 1
ATOM 2388 N N . SER A 1 293 ? -5.685 -27.526 8.680 1.00 52.88 293 SER A N 1
ATOM 2389 C CA . SER A 1 293 ? -6.265 -28.482 9.603 1.00 52.88 293 SER A CA 1
ATOM 2390 C C . SER A 1 293 ? -7.541 -28.959 8.945 1.00 52.88 293 SER A C 1
ATOM 2392 O O . SER A 1 293 ? -8.452 -28.169 8.704 1.00 52.88 293 SER A O 1
ATOM 2394 N N . SER A 1 294 ? -7.638 -30.261 8.692 1.00 53.19 294 SER A N 1
ATOM 2395 C CA . SER A 1 294 ? -8.849 -30.900 8.163 1.00 53.19 294 SER A CA 1
ATOM 2396 C C . SER A 1 294 ? -10.086 -30.707 9.055 1.00 53.19 294 SER A C 1
ATOM 2398 O O . SER A 1 294 ? -11.188 -31.088 8.667 1.00 53.19 294 SER A O 1
ATOM 2400 N N . ARG A 1 295 ? -9.924 -30.113 10.247 1.00 58.75 295 ARG A N 1
ATOM 2401 C CA . ARG A 1 295 ? -10.997 -29.791 11.195 1.00 58.75 295 ARG A CA 1
ATOM 2402 C C . ARG A 1 295 ? -11.329 -28.301 11.295 1.00 58.75 295 ARG A C 1
ATOM 2404 O O . ARG A 1 295 ? -12.210 -27.960 12.081 1.00 58.75 295 ARG A O 1
ATOM 2411 N N . PHE A 1 296 ? -10.634 -27.413 10.581 1.00 67.88 296 PHE A N 1
ATOM 2412 C CA . PHE A 1 296 ? -10.931 -25.983 10.658 1.00 67.88 296 PHE A CA 1
ATOM 2413 C C . PHE A 1 296 ? -12.276 -25.688 9.994 1.00 67.88 296 PHE A C 1
ATOM 2415 O O . PHE A 1 296 ? -12.451 -25.907 8.796 1.00 67.88 296 PHE A O 1
ATOM 2422 N N . LYS A 1 297 ? -13.231 -25.209 10.792 1.00 72.94 297 LYS A N 1
ATOM 2423 C CA . LYS A 1 297 ? -14.551 -24.780 10.335 1.00 72.94 297 LYS A CA 1
ATOM 2424 C C . LYS A 1 297 ? -14.676 -23.277 10.536 1.00 72.94 297 LYS A C 1
ATOM 2426 O O . LYS A 1 297 ? -14.515 -22.787 11.653 1.00 72.94 297 LYS A O 1
ATOM 2431 N N . LEU A 1 298 ? -14.941 -22.568 9.444 1.00 76.62 298 LEU A N 1
ATOM 2432 C CA . LEU A 1 298 ? -15.231 -21.140 9.468 1.00 76.62 298 LEU A CA 1
ATOM 2433 C C . LEU A 1 298 ? -16.613 -20.915 10.081 1.00 76.62 298 LEU A C 1
ATOM 2435 O O . LEU A 1 298 ? -17.580 -21.529 9.647 1.00 76.62 298 LEU A O 1
ATOM 2439 N N . GLN A 1 299 ? -16.691 -19.999 11.037 1.00 78.75 299 GLN A N 1
ATOM 2440 C CA . GLN A 1 299 ? -17.912 -19.571 11.705 1.00 78.75 299 GLN A CA 1
ATOM 2441 C C . GLN A 1 299 ? -18.139 -18.093 11.403 1.00 78.75 299 GLN A C 1
ATOM 2443 O O . GLN A 1 299 ? -17.205 -17.284 11.427 1.00 78.75 299 GLN A O 1
ATOM 2448 N N . LEU A 1 300 ? -19.389 -17.724 11.133 1.00 82.19 300 LEU A N 1
ATOM 2449 C CA . LEU A 1 300 ? -19.751 -16.315 11.027 1.00 82.19 300 LEU A CA 1
ATOM 2450 C C . LEU A 1 300 ? -19.710 -15.657 12.410 1.00 82.19 300 LEU A C 1
ATOM 2452 O O . LEU A 1 300 ? -19.841 -16.309 13.445 1.00 82.19 300 LEU A O 1
ATOM 2456 N N . ASN A 1 301 ? -19.512 -14.342 12.421 1.00 75.25 301 ASN A N 1
ATOM 2457 C CA . ASN A 1 301 ? -19.495 -13.500 13.616 1.00 75.25 301 ASN A CA 1
ATOM 2458 C C . ASN A 1 301 ? -18.438 -13.894 14.668 1.00 75.25 301 ASN A C 1
ATOM 2460 O O . ASN A 1 301 ? -18.530 -13.482 15.823 1.00 75.25 301 ASN A O 1
ATOM 2464 N N . SER A 1 302 ? -17.414 -14.652 14.266 1.00 77.00 302 SER A N 1
ATOM 2465 C CA . SER A 1 302 ? -16.273 -15.030 15.106 1.00 77.00 302 SER A CA 1
ATOM 2466 C C . SER A 1 302 ? -14.987 -14.364 14.610 1.00 77.00 302 SER A C 1
ATOM 2468 O O . SER A 1 302 ? -14.792 -14.195 13.405 1.00 77.00 302 SER A O 1
ATOM 2470 N N . TRP A 1 303 ? -14.124 -13.951 15.542 1.00 77.50 303 TRP A N 1
ATOM 2471 C CA . TRP A 1 303 ? -12.861 -13.275 15.231 1.00 77.50 303 TRP A CA 1
ATOM 2472 C C . TRP A 1 303 ? -11.713 -14.276 15.096 1.00 77.50 303 TRP A C 1
ATOM 2474 O O . TRP A 1 303 ? -11.429 -15.024 16.027 1.00 77.50 303 TRP A O 1
ATOM 2484 N N . TYR A 1 304 ? -11.007 -14.218 13.973 1.00 79.50 304 TYR A N 1
ATOM 2485 C CA . TYR A 1 304 ? -9.864 -15.068 13.651 1.00 79.50 304 TYR A CA 1
ATOM 2486 C C . TYR A 1 304 ? -8.586 -14.243 13.560 1.00 79.50 304 TYR A C 1
ATOM 2488 O O . TYR A 1 304 ? -8.573 -13.222 12.871 1.00 79.50 304 TYR A O 1
ATOM 2496 N N . SER A 1 305 ? -7.514 -14.672 14.224 1.00 80.44 305 SER A N 1
ATOM 2497 C CA . SER A 1 305 ? -6.214 -13.992 14.167 1.00 80.44 305 SER A CA 1
ATOM 2498 C C . SER A 1 305 ? -5.519 -14.238 12.835 1.00 80.44 305 SER A C 1
ATOM 2500 O O . SER A 1 305 ? -5.268 -15.386 12.480 1.00 80.44 305 SER A O 1
ATOM 2502 N N . CYS A 1 306 ? -5.174 -13.161 12.128 1.00 81.44 306 CYS A N 1
ATOM 2503 C CA . CYS A 1 306 ? -4.401 -13.176 10.891 1.00 81.44 306 CYS A CA 1
ATOM 2504 C C . CYS A 1 306 ? -3.021 -13.808 11.104 1.00 81.44 306 CYS A C 1
ATOM 2506 O O . CYS A 1 306 ? -2.289 -13.412 12.010 1.00 81.44 306 CYS A O 1
ATOM 2508 N N . GLY A 1 307 ? -2.620 -14.704 10.198 1.00 78.88 307 GLY A N 1
ATOM 2509 C CA . GLY A 1 307 ? -1.242 -15.195 10.154 1.00 78.88 307 GLY A CA 1
ATOM 2510 C C . GLY A 1 307 ? -0.227 -14.084 9.845 1.00 78.88 307 GLY A C 1
ATOM 2511 O O . GLY A 1 307 ? -0.584 -13.013 9.340 1.00 78.88 307 GLY A O 1
ATOM 2512 N N . ASP A 1 308 ? 1.054 -14.357 10.100 1.00 79.19 308 ASP A N 1
ATOM 2513 C CA . ASP A 1 308 ? 2.149 -13.374 10.026 1.00 79.19 308 ASP A CA 1
ATOM 2514 C C . ASP A 1 308 ? 2.214 -12.616 8.697 1.00 79.19 308 ASP A C 1
ATOM 2516 O O . ASP A 1 308 ? 2.412 -11.399 8.673 1.00 79.19 308 ASP A O 1
ATOM 2520 N N . LYS A 1 309 ? 2.008 -13.322 7.578 1.00 83.56 309 LYS A N 1
ATOM 2521 C CA . LYS A 1 309 ? 2.032 -12.728 6.235 1.00 83.56 309 LYS A CA 1
ATOM 2522 C C . LYS A 1 309 ? 0.920 -11.691 6.059 1.00 83.56 309 LYS A C 1
ATOM 2524 O O . LYS A 1 309 ? 1.191 -10.577 5.619 1.00 83.56 309 LYS A O 1
ATOM 2529 N N . THR A 1 310 ? -0.315 -12.044 6.412 1.00 86.31 310 THR A N 1
ATOM 2530 C CA . THR A 1 310 ? -1.480 -11.152 6.309 1.00 86.31 310 THR A CA 1
ATOM 2531 C C . THR A 1 310 ? -1.340 -9.966 7.256 1.00 86.31 310 THR A C 1
ATOM 2533 O O . THR A 1 310 ? -1.548 -8.830 6.835 1.00 86.31 310 THR A O 1
ATOM 2536 N N . SER A 1 311 ? -0.916 -10.210 8.499 1.00 84.44 311 SER A N 1
ATOM 2537 C CA . SER A 1 311 ? -0.654 -9.156 9.486 1.00 84.44 311 SER A CA 1
ATOM 2538 C C . SER A 1 311 ? 0.406 -8.167 8.990 1.00 84.44 311 SER A C 1
ATOM 2540 O O . SER A 1 311 ? 0.159 -6.966 8.981 1.00 84.44 311 SER A O 1
ATOM 2542 N N . SER A 1 312 ? 1.526 -8.661 8.451 1.00 82.56 312 SER A N 1
ATOM 2543 C CA . SER A 1 312 ? 2.590 -7.811 7.895 1.00 82.56 312 SER A CA 1
ATOM 2544 C C . SER A 1 312 ? 2.118 -6.986 6.694 1.00 82.56 312 SER A C 1
ATOM 2546 O O . SER A 1 312 ? 2.512 -5.832 6.532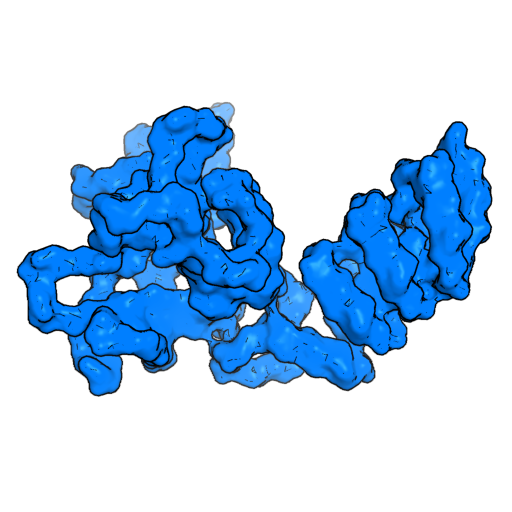 1.00 82.56 312 SER A O 1
ATOM 2548 N N . LEU A 1 313 ? 1.269 -7.558 5.832 1.00 86.00 313 LEU A N 1
ATOM 2549 C CA . LEU A 1 313 ? 0.687 -6.836 4.698 1.00 86.00 313 LEU A CA 1
ATOM 2550 C C . LEU A 1 313 ? -0.260 -5.722 5.159 1.00 86.00 313 LEU A C 1
ATOM 2552 O O . LEU A 1 313 ? -0.210 -4.630 4.590 1.00 86.00 313 LEU A O 1
ATOM 2556 N N . LEU A 1 314 ? -1.087 -5.975 6.177 1.00 85.56 314 LEU A N 1
ATOM 2557 C CA . LEU A 1 314 ? -1.980 -4.977 6.770 1.00 85.56 314 LEU A CA 1
ATOM 2558 C C . LEU A 1 314 ? -1.184 -3.853 7.446 1.00 85.56 314 LEU A C 1
ATOM 2560 O O . LEU A 1 314 ? -1.423 -2.687 7.133 1.00 85.56 314 LEU A O 1
ATOM 2564 N N . ASP A 1 315 ? -0.191 -4.190 8.274 1.00 80.06 315 ASP A N 1
ATOM 2565 C CA . ASP A 1 315 ? 0.690 -3.220 8.941 1.00 80.06 315 ASP A CA 1
ATOM 2566 C C . ASP A 1 315 ? 1.404 -2.324 7.927 1.00 80.06 315 ASP A C 1
ATOM 2568 O O . ASP A 1 315 ? 1.289 -1.099 7.982 1.00 80.06 315 ASP A O 1
ATOM 2572 N N . ASN A 1 316 ? 2.071 -2.925 6.936 1.00 80.12 316 ASN A N 1
ATOM 2573 C CA . ASN A 1 316 ? 2.740 -2.171 5.880 1.00 80.12 316 ASN A CA 1
ATOM 2574 C C . ASN A 1 316 ? 1.747 -1.262 5.154 1.00 80.12 316 ASN A C 1
ATOM 2576 O O . ASN A 1 316 ? 1.999 -0.080 4.955 1.00 80.12 316 ASN A O 1
ATOM 2580 N N . SER A 1 317 ? 0.577 -1.772 4.793 1.00 82.38 317 SER A N 1
ATOM 2581 C CA . SER A 1 317 ? -0.410 -0.980 4.062 1.00 82.38 317 SER A CA 1
ATOM 2582 C C . SER A 1 317 ? -0.922 0.216 4.866 1.00 82.38 317 SER A C 1
ATOM 2584 O O . SER A 1 317 ? -1.048 1.307 4.305 1.00 82.38 317 SER A O 1
ATOM 2586 N N . MET A 1 318 ? -1.131 0.049 6.174 1.00 79.88 318 MET A N 1
ATOM 2587 C CA . MET A 1 318 ? -1.469 1.145 7.083 1.00 79.88 318 MET A CA 1
ATOM 2588 C C . MET A 1 318 ? -0.323 2.157 7.214 1.00 79.88 318 MET A C 1
ATOM 2590 O O . MET A 1 318 ? -0.583 3.359 7.168 1.00 79.88 318 MET A O 1
ATOM 2594 N N . ASN A 1 319 ? 0.934 1.705 7.302 1.00 77.81 319 ASN A N 1
ATOM 2595 C CA . ASN A 1 319 ? 2.113 2.584 7.370 1.00 77.81 319 ASN A CA 1
ATOM 2596 C C . ASN A 1 319 ? 2.225 3.476 6.135 1.00 77.81 319 ASN A C 1
ATOM 2598 O O . ASN A 1 319 ? 2.541 4.660 6.231 1.00 77.81 319 ASN A O 1
ATOM 2602 N N . TYR A 1 320 ? 1.896 2.928 4.969 1.00 78.56 320 TYR A N 1
ATOM 2603 C CA . TYR A 1 320 ? 1.879 3.698 3.736 1.00 78.56 320 TYR A CA 1
ATOM 2604 C C . TYR A 1 320 ? 0.604 4.541 3.570 1.00 78.56 320 TYR A C 1
ATOM 2606 O O . TYR A 1 320 ? 0.577 5.371 2.676 1.00 78.56 320 TYR A O 1
ATOM 2614 N N . ARG A 1 321 ? -0.421 4.446 4.431 1.00 79.62 321 ARG A N 1
ATOM 2615 C CA . ARG A 1 321 ? -1.736 5.116 4.262 1.00 79.62 321 ARG A CA 1
ATOM 2616 C C . ARG A 1 321 ? -2.542 4.592 3.066 1.00 79.62 321 ARG A C 1
ATOM 2618 O O . ARG A 1 321 ? -3.277 5.334 2.417 1.00 79.62 321 ARG A O 1
ATOM 2625 N N . ARG A 1 322 ? -2.415 3.302 2.744 1.00 80.62 322 ARG A N 1
ATOM 2626 C CA . ARG A 1 322 ? -3.238 2.679 1.697 1.00 80.62 322 ARG A CA 1
ATOM 2627 C C . ARG A 1 322 ? -4.692 2.625 2.154 1.00 80.62 322 ARG A C 1
ATOM 2629 O O . ARG A 1 322 ? -4.978 2.207 3.269 1.00 80.62 322 ARG A O 1
ATOM 2636 N N . LYS A 1 323 ? -5.621 3.002 1.276 1.00 80.75 323 LYS A N 1
ATOM 2637 C CA . LYS A 1 323 ? -7.063 2.911 1.565 1.00 80.75 323 LYS A CA 1
ATOM 2638 C C . LYS A 1 323 ? -7.634 1.539 1.258 1.00 80.75 323 LYS A C 1
ATOM 2640 O O . LYS A 1 323 ? -8.503 1.057 1.975 1.00 80.75 323 LYS A O 1
ATOM 2645 N N . ILE A 1 324 ? -7.169 0.944 0.167 1.00 83.69 324 ILE A N 1
ATOM 2646 C CA . ILE A 1 324 ? -7.677 -0.316 -0.354 1.00 83.69 324 ILE A CA 1
ATOM 2647 C C . ILE A 1 324 ? -6.487 -1.204 -0.666 1.00 83.69 324 ILE A C 1
ATOM 2649 O O . ILE A 1 324 ? -5.545 -0.757 -1.322 1.00 83.69 324 ILE A O 1
ATOM 2653 N N . ILE A 1 325 ? -6.543 -2.449 -0.209 1.00 87.00 325 ILE A N 1
ATOM 2654 C CA . ILE A 1 325 ? -5.564 -3.476 -0.551 1.00 87.00 325 ILE A CA 1
ATOM 2655 C C . ILE A 1 325 ? -6.266 -4.787 -0.859 1.00 87.00 325 ILE A C 1
ATOM 2657 O O . ILE A 1 325 ? -7.295 -5.095 -0.267 1.00 87.00 325 ILE A O 1
ATOM 2661 N N . SER A 1 326 ? -5.687 -5.572 -1.757 1.00 88.88 326 SER A N 1
ATOM 2662 C CA . SER A 1 326 ? -6.145 -6.930 -2.025 1.00 88.88 326 SER A CA 1
ATOM 2663 C C . SER A 1 326 ? -5.170 -7.908 -1.383 1.00 88.88 326 SER A C 1
ATOM 2665 O O . SER A 1 326 ? -3.963 -7.823 -1.615 1.00 88.88 326 SER A O 1
ATOM 2667 N N . ILE A 1 327 ? -5.679 -8.806 -0.543 1.00 88.94 327 ILE A N 1
ATOM 2668 C CA . ILE A 1 327 ? -4.896 -9.867 0.090 1.00 88.94 327 ILE A CA 1
ATOM 2669 C C . ILE A 1 327 ? -5.591 -11.198 -0.184 1.00 88.94 327 ILE A C 1
ATOM 2671 O O . ILE A 1 327 ? -6.778 -11.363 0.098 1.00 88.94 327 ILE A O 1
ATOM 2675 N N . ASN A 1 328 ? -4.821 -12.162 -0.680 1.00 87.00 328 ASN A N 1
ATOM 2676 C CA . ASN A 1 328 ? -5.243 -13.552 -0.742 1.00 87.00 328 ASN A CA 1
ATOM 2677 C C . ASN A 1 328 ? -5.121 -14.185 0.651 1.00 87.00 328 ASN A C 1
ATOM 2679 O O . ASN A 1 328 ? -4.009 -14.297 1.180 1.00 87.00 328 ASN A O 1
ATOM 2683 N N . ILE A 1 329 ? -6.249 -14.584 1.241 1.00 84.88 329 ILE A N 1
ATOM 2684 C CA . ILE A 1 329 ? -6.276 -15.374 2.477 1.00 84.88 329 ILE A CA 1
ATOM 2685 C C . ILE A 1 329 ? -6.730 -16.780 2.099 1.00 84.88 329 ILE A C 1
ATOM 2687 O O . ILE A 1 329 ? -7.920 -17.023 1.882 1.00 84.88 329 ILE A O 1
ATOM 2691 N N . ALA A 1 330 ? -5.768 -17.697 1.993 1.00 78.56 330 ALA A N 1
ATOM 2692 C CA . ALA A 1 330 ? -5.987 -19.052 1.494 1.00 78.56 330 ALA A CA 1
ATOM 2693 C C . ALA A 1 330 ? -7.087 -19.799 2.270 1.00 78.56 330 ALA A C 1
ATOM 2695 O O . ALA A 1 330 ? -7.869 -20.543 1.681 1.00 78.56 330 ALA A O 1
ATOM 2696 N N . GLU A 1 331 ? -7.188 -19.553 3.577 1.00 76.19 331 GLU A N 1
ATOM 2697 C CA . GLU A 1 331 ? -8.168 -20.158 4.480 1.00 76.19 331 GLU A CA 1
ATOM 2698 C C . GLU A 1 331 ? -9.602 -19.695 4.193 1.00 76.19 331 GLU A C 1
ATOM 2700 O O . GLU A 1 331 ? -10.549 -20.445 4.428 1.00 76.19 331 GLU A O 1
ATOM 2705 N N . VAL A 1 332 ? -9.772 -18.481 3.661 1.00 81.06 332 VAL A N 1
ATOM 2706 C CA . VAL A 1 332 ? -11.074 -17.947 3.230 1.00 81.06 332 VAL A CA 1
ATOM 2707 C C . VAL A 1 332 ? -11.398 -18.438 1.811 1.00 81.06 332 VAL A C 1
ATOM 2709 O O . VAL A 1 332 ? -12.528 -18.829 1.515 1.00 81.06 332 VAL A O 1
ATOM 2712 N N . GLY A 1 333 ? -10.375 -18.561 0.961 1.00 75.00 333 GLY A N 1
ATOM 2713 C CA . GLY A 1 333 ? -10.473 -19.208 -0.349 1.00 75.00 333 GLY A CA 1
ATOM 2714 C C . GLY A 1 333 ? -10.900 -18.285 -1.490 1.00 75.00 333 GLY A C 1
ATOM 2715 O O . GLY A 1 333 ? -11.429 -18.782 -2.480 1.00 75.00 333 GLY A O 1
ATOM 2716 N N . ASP A 1 334 ? -10.681 -16.978 -1.343 1.00 81.94 334 ASP A N 1
ATOM 2717 C CA . ASP A 1 334 ? -10.853 -15.971 -2.393 1.00 81.94 334 ASP A CA 1
ATOM 2718 C C . ASP A 1 334 ? -9.899 -14.786 -2.147 1.00 81.94 334 ASP A C 1
ATOM 2720 O O . ASP A 1 334 ? -9.383 -14.607 -1.035 1.00 81.94 334 ASP A O 1
ATOM 2724 N N . ASP A 1 335 ? -9.677 -13.966 -3.172 1.00 86.19 335 ASP A N 1
ATOM 2725 C CA . ASP A 1 335 ? -8.992 -12.686 -3.029 1.00 86.19 335 ASP A CA 1
ATOM 2726 C C . ASP A 1 335 ? -9.924 -11.679 -2.354 1.00 86.19 335 ASP A C 1
ATOM 2728 O O . ASP A 1 335 ? -11.006 -11.344 -2.844 1.00 86.19 335 ASP A O 1
ATOM 2732 N N . LEU A 1 336 ? -9.489 -11.166 -1.206 1.00 91.81 336 LEU A N 1
ATOM 2733 C CA . LEU A 1 336 ? -10.271 -10.232 -0.413 1.00 91.81 336 LEU A CA 1
ATOM 2734 C C . LEU A 1 336 ? -9.735 -8.822 -0.602 1.00 91.81 336 LEU A C 1
ATOM 2736 O O . LEU A 1 336 ? -8.545 -8.554 -0.426 1.00 91.81 336 LEU A O 1
ATOM 2740 N N . THR A 1 337 ? -10.637 -7.901 -0.914 1.00 92.25 337 THR A N 1
ATOM 2741 C CA . THR A 1 337 ? -10.352 -6.473 -0.963 1.00 92.25 337 THR A CA 1
ATOM 2742 C C . THR A 1 337 ? -10.677 -5.860 0.392 1.00 92.25 337 THR A C 1
ATOM 2744 O O . THR A 1 337 ? -11.840 -5.743 0.772 1.00 92.25 337 THR A O 1
ATOM 2747 N N . PHE A 1 338 ? -9.640 -5.467 1.124 1.00 90.81 338 PHE A N 1
ATOM 2748 C CA . PHE A 1 338 ? -9.722 -4.780 2.406 1.00 90.81 338 PHE A CA 1
ATOM 2749 C C . PHE A 1 338 ? -9.792 -3.275 2.187 1.00 90.81 338 PHE A C 1
ATOM 2751 O O . PHE A 1 338 ? -8.908 -2.680 1.570 1.00 90.81 338 PHE A O 1
ATOM 2758 N N . ASN A 1 339 ? -10.819 -2.651 2.749 1.00 87.31 339 ASN A N 1
ATOM 2759 C CA . ASN A 1 339 ? -10.931 -1.214 2.899 1.00 87.31 339 ASN A CA 1
ATOM 2760 C C . ASN A 1 339 ? -10.399 -0.824 4.283 1.00 87.31 339 ASN A C 1
ATOM 2762 O O . ASN A 1 339 ? -11.086 -0.941 5.298 1.00 87.31 339 ASN A O 1
ATOM 2766 N N . LEU A 1 340 ? -9.165 -0.331 4.319 1.00 81.94 340 LEU A N 1
ATOM 2767 C CA . LEU A 1 340 ? -8.472 0.082 5.539 1.00 81.94 340 LEU A CA 1
ATOM 2768 C C . LEU A 1 340 ? -9.018 1.394 6.123 1.00 81.94 340 LEU A C 1
ATOM 2770 O O . LEU A 1 340 ? -8.727 1.736 7.266 1.00 81.94 340 LEU A O 1
ATOM 2774 N N . GLN A 1 341 ? -9.848 2.122 5.371 1.00 76.50 341 GLN A N 1
ATOM 2775 C CA 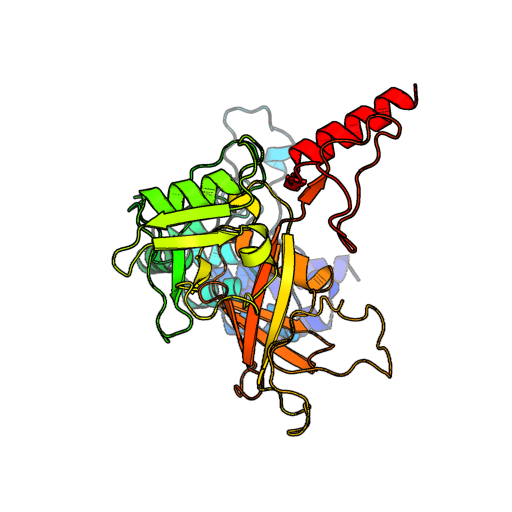. GLN A 1 341 ? -10.568 3.279 5.893 1.00 76.50 341 GLN A CA 1
ATOM 2776 C C . GLN A 1 341 ? -11.817 2.858 6.671 1.00 76.50 341 GLN A C 1
ATOM 2778 O O . GLN A 1 341 ? -12.109 3.435 7.716 1.00 76.50 341 GLN A O 1
ATOM 2783 N N . THR A 1 342 ? -12.588 1.891 6.171 1.00 79.06 342 THR A N 1
ATOM 2784 C CA . THR A 1 342 ? -13.829 1.446 6.828 1.00 79.06 342 THR A CA 1
ATOM 2785 C C . THR A 1 342 ? -13.640 0.227 7.725 1.00 79.06 342 THR A C 1
ATOM 2787 O O . THR A 1 342 ? -14.537 -0.065 8.517 1.00 79.06 342 THR A O 1
ATOM 2790 N N . PHE A 1 343 ? -12.463 -0.409 7.678 1.00 83.25 343 PHE A N 1
ATOM 2791 C CA . PHE A 1 343 ? -12.137 -1.662 8.369 1.00 83.25 343 PHE A CA 1
ATOM 2792 C C . PHE A 1 343 ? -13.067 -2.808 7.947 1.00 83.25 343 PHE A C 1
ATOM 2794 O O . PHE A 1 343 ? -13.419 -3.684 8.735 1.00 83.25 343 PHE A O 1
ATOM 2801 N N . GLU A 1 344 ? -13.464 -2.789 6.680 1.00 88.38 344 GLU A N 1
ATOM 2802 C CA . GLU A 1 344 ? -14.320 -3.786 6.040 1.00 88.38 344 GLU A CA 1
ATOM 2803 C C . GLU A 1 344 ? -13.525 -4.527 4.975 1.00 88.38 344 GLU A C 1
ATOM 2805 O O . GLU A 1 344 ? -12.554 -4.000 4.430 1.00 88.38 344 GLU A O 1
ATOM 2810 N N . PHE A 1 345 ? -13.957 -5.732 4.636 1.00 93.12 345 PHE A N 1
ATOM 2811 C CA . PHE A 1 345 ? -13.454 -6.426 3.463 1.00 93.12 345 PHE A CA 1
ATOM 2812 C C . PHE A 1 345 ? -14.567 -7.168 2.743 1.00 93.12 345 PHE A C 1
ATOM 2814 O O . PHE A 1 345 ? -15.554 -7.590 3.353 1.00 93.12 345 PHE A O 1
ATOM 2821 N N . SER A 1 346 ? -14.384 -7.350 1.441 1.00 94.38 346 SER A N 1
ATOM 2822 C CA . SER A 1 346 ? -15.217 -8.238 0.644 1.00 94.38 346 SER A CA 1
ATOM 2823 C C . SER A 1 346 ? -14.430 -8.848 -0.504 1.00 94.38 346 SER A C 1
ATOM 2825 O O . SER A 1 346 ? -13.421 -8.290 -0.940 1.00 94.38 346 SER A O 1
ATOM 2827 N N . ASN A 1 347 ? -14.909 -9.967 -1.034 1.00 93.12 347 ASN A N 1
ATOM 2828 C CA . ASN A 1 347 ? -14.493 -10.393 -2.368 1.00 93.12 347 ASN A CA 1
ATOM 2829 C C . ASN A 1 347 ? -15.207 -9.565 -3.455 1.00 93.12 347 ASN A C 1
ATOM 2831 O O . ASN A 1 347 ? -16.062 -8.722 -3.154 1.00 93.12 347 ASN A O 1
ATOM 2835 N N . ASN A 1 348 ? -14.846 -9.796 -4.719 1.00 87.69 348 ASN A N 1
ATOM 2836 C CA . ASN A 1 348 ? -15.375 -9.040 -5.862 1.00 87.69 348 ASN A CA 1
ATOM 2837 C C . ASN A 1 348 ? -16.902 -9.156 -5.987 1.00 87.69 348 ASN A C 1
ATOM 2839 O O . ASN A 1 348 ? -17.583 -8.149 -6.188 1.00 87.69 348 ASN A O 1
ATOM 2843 N N . ASP A 1 349 ? -17.436 -10.360 -5.783 1.00 90.19 349 ASP A N 1
ATOM 2844 C CA . ASP A 1 349 ? -18.867 -10.651 -5.932 1.00 90.19 349 ASP A CA 1
ATOM 2845 C C . ASP A 1 349 ? -19.688 -10.333 -4.671 1.00 90.19 349 ASP A C 1
ATOM 2847 O O . ASP A 1 349 ? -20.903 -10.528 -4.651 1.00 90.19 349 ASP A O 1
ATOM 2851 N N . LYS A 1 350 ? -19.040 -9.852 -3.598 1.00 90.94 350 LYS A N 1
ATOM 2852 C CA . LYS A 1 350 ? -19.645 -9.599 -2.275 1.00 90.94 350 LYS A CA 1
ATOM 2853 C C . LYS A 1 350 ? -20.366 -10.814 -1.679 1.00 90.94 350 LYS A C 1
ATOM 2855 O O . LYS A 1 350 ? -21.267 -10.670 -0.853 1.00 90.94 350 LYS A O 1
ATOM 2860 N N . THR A 1 351 ? -19.971 -12.020 -2.076 1.00 90.31 351 THR A N 1
ATOM 2861 C CA . THR A 1 351 ? -20.438 -13.265 -1.454 1.00 90.31 351 THR A CA 1
ATOM 2862 C C . THR A 1 351 ? -19.720 -13.523 -0.132 1.00 90.31 351 THR A C 1
ATOM 2864 O O . THR A 1 351 ? -20.277 -14.177 0.750 1.00 90.31 351 THR A O 1
ATOM 2867 N N . ILE A 1 352 ? -18.521 -12.956 0.023 1.00 91.44 352 ILE A N 1
ATOM 2868 C CA . ILE A 1 352 ? -17.739 -12.925 1.252 1.00 91.44 352 ILE A CA 1
ATOM 2869 C C . ILE A 1 352 ? -17.666 -11.481 1.727 1.00 91.44 352 ILE A C 1
ATOM 2871 O O . ILE A 1 352 ? -17.206 -10.609 0.989 1.00 91.44 352 ILE A O 1
ATOM 2875 N N . VAL A 1 353 ? -18.108 -11.231 2.957 1.00 91.62 353 VAL A N 1
ATOM 2876 C CA . VAL A 1 353 ? -18.066 -9.906 3.585 1.00 91.62 353 VAL A CA 1
ATOM 2877 C C . VAL A 1 353 ? -17.636 -10.059 5.035 1.00 91.62 353 VAL A C 1
ATOM 2879 O O . VAL A 1 353 ? -18.033 -11.009 5.719 1.00 91.62 353 VAL A O 1
ATOM 2882 N N . GLY A 1 354 ? -16.845 -9.112 5.523 1.00 89.50 354 GLY A N 1
ATOM 2883 C CA . GLY A 1 354 ? -16.409 -9.104 6.906 1.00 89.50 354 GLY A CA 1
ATOM 2884 C C . GLY A 1 354 ? -15.799 -7.790 7.359 1.00 89.50 354 GLY A C 1
ATOM 2885 O O . GLY A 1 354 ? -15.780 -6.789 6.641 1.00 89.50 354 GLY A O 1
ATOM 2886 N N . TYR A 1 355 ? -15.293 -7.823 8.585 1.00 86.06 355 TYR A N 1
ATOM 2887 C CA . TYR A 1 355 ? -14.614 -6.713 9.236 1.00 86.06 355 TYR A CA 1
ATOM 2888 C C . TYR A 1 355 ? -13.218 -7.127 9.675 1.00 86.06 355 TYR A C 1
ATOM 2890 O O . TYR A 1 355 ? -12.992 -8.277 10.051 1.00 86.06 355 TYR A O 1
ATOM 2898 N N . ILE A 1 356 ? -12.298 -6.171 9.682 1.00 85.12 356 ILE A N 1
ATOM 2899 C CA . ILE A 1 356 ? -10.992 -6.323 10.316 1.00 85.12 356 ILE A CA 1
ATOM 2900 C C . ILE A 1 356 ? -10.909 -5.489 11.581 1.00 85.12 356 ILE A C 1
ATOM 2902 O O . ILE A 1 356 ? -11.559 -4.455 11.725 1.00 85.12 356 ILE A O 1
ATOM 2906 N N . ARG A 1 357 ? -10.055 -5.924 12.494 1.00 79.56 357 ARG A N 1
ATOM 2907 C CA . ARG A 1 357 ? -9.600 -5.114 13.617 1.00 79.56 357 ARG A CA 1
ATOM 2908 C C . ARG A 1 357 ? -8.149 -5.430 13.910 1.00 79.56 357 ARG A C 1
ATOM 2910 O O . ARG A 1 357 ? -7.645 -6.475 13.511 1.00 79.56 357 ARG A O 1
ATOM 2917 N N . TRP A 1 358 ? -7.516 -4.557 14.667 1.00 77.56 358 TRP A N 1
ATOM 2918 C CA . TRP A 1 358 ? -6.223 -4.826 15.266 1.00 77.56 358 TRP A CA 1
ATOM 2919 C C . TRP A 1 358 ? -6.373 -4.830 16.788 1.00 77.56 358 TRP A C 1
ATOM 2921 O O . TRP A 1 358 ? -7.234 -4.145 17.344 1.00 77.56 358 TRP A O 1
ATOM 2931 N N . ILE A 1 359 ? -5.545 -5.624 17.457 1.00 73.75 359 ILE A N 1
ATOM 2932 C CA . ILE A 1 359 ? -5.456 -5.697 18.915 1.00 73.75 359 ILE A CA 1
ATOM 2933 C C . ILE A 1 359 ? -4.011 -5.373 19.308 1.00 73.75 359 ILE A C 1
ATOM 2935 O O . ILE A 1 359 ? -3.116 -6.081 18.846 1.00 73.75 359 ILE A O 1
ATOM 2939 N N . PRO A 1 360 ? -3.745 -4.358 20.152 1.00 70.88 360 PRO A N 1
ATOM 2940 C CA . PRO A 1 360 ? -2.409 -4.093 20.661 1.00 70.88 360 PRO A CA 1
ATOM 2941 C C . PRO A 1 360 ? -1.845 -5.319 21.388 1.00 70.88 360 PRO A C 1
ATOM 2943 O O . PRO A 1 360 ? -2.490 -5.895 22.270 1.00 70.88 360 PRO A O 1
ATOM 2946 N N . LYS A 1 361 ? -0.607 -5.685 21.062 1.00 70.69 361 LYS A N 1
ATOM 2947 C CA . LYS A 1 361 ? 0.198 -6.614 21.851 1.00 70.69 361 LYS A CA 1
ATOM 2948 C C . LYS A 1 361 ? 0.584 -5.903 23.142 1.00 70.69 361 LYS A C 1
ATOM 2950 O O . LYS A 1 361 ? 1.185 -4.832 23.115 1.00 70.69 361 LYS A O 1
ATOM 2955 N N . LEU A 1 362 ? 0.227 -6.497 24.273 1.00 66.25 362 LEU A N 1
ATOM 2956 C CA . LEU A 1 362 ? 0.598 -6.014 25.603 1.00 66.25 362 LEU A CA 1
ATOM 2957 C C . LEU A 1 362 ? 1.704 -6.911 26.190 1.00 66.25 362 LEU A C 1
ATOM 2959 O O . LEU A 1 362 ? 1.988 -7.978 25.658 1.00 66.25 362 LEU A O 1
ATOM 2963 N N . ILE A 1 363 ? 2.320 -6.504 27.293 1.00 60.97 363 ILE A N 1
ATOM 2964 C CA . ILE A 1 363 ? 3.182 -7.322 28.154 1.00 60.97 363 ILE A CA 1
ATOM 2965 C C . ILE A 1 363 ? 2.971 -6.919 29.617 1.00 60.97 363 ILE A C 1
ATOM 2967 O O . ILE A 1 363 ? 2.574 -5.793 29.903 1.00 60.97 363 ILE A O 1
ATOM 2971 N N . SER A 1 364 ? 3.214 -7.837 30.555 1.00 58.25 364 SER A N 1
ATOM 2972 C CA . SER A 1 364 ? 3.159 -7.537 31.993 1.00 58.25 364 SER A CA 1
ATOM 2973 C C . SER A 1 364 ? 4.422 -6.796 32.445 1.00 58.25 364 SER A C 1
ATOM 2975 O O . SER A 1 364 ? 5.518 -7.064 31.950 1.00 58.25 364 SER A O 1
ATOM 2977 N N . SER A 1 365 ? 4.278 -5.864 33.390 1.00 53.34 365 SER A N 1
ATOM 2978 C CA . SER A 1 365 ? 5.375 -5.028 33.899 1.00 53.34 365 SER A CA 1
ATOM 2979 C C . SER A 1 365 ? 6.312 -5.733 34.889 1.00 53.34 365 SER A C 1
ATOM 2981 O O . SER A 1 365 ? 7.359 -5.175 35.209 1.00 53.34 365 SER A O 1
ATOM 2983 N N . ILE A 1 366 ? 5.987 -6.943 35.358 1.00 48.38 366 ILE A N 1
ATOM 2984 C CA . ILE A 1 366 ? 6.770 -7.638 36.386 1.00 48.38 366 ILE A CA 1
ATOM 2985 C C . ILE A 1 366 ? 6.964 -9.105 35.999 1.00 48.38 366 ILE A C 1
ATOM 2987 O O . ILE A 1 366 ? 6.038 -9.902 36.108 1.00 48.38 366 ILE A O 1
ATOM 2991 N N . ASP A 1 367 ? 8.194 -9.465 35.636 1.00 47.66 367 ASP A N 1
ATOM 2992 C CA . ASP A 1 367 ? 8.819 -10.638 36.248 1.00 47.66 367 ASP A CA 1
ATOM 2993 C C . ASP A 1 367 ? 10.295 -10.328 36.535 1.00 47.66 367 ASP A C 1
ATOM 2995 O O . ASP A 1 367 ? 11.208 -10.616 35.757 1.00 47.66 367 ASP A O 1
ATOM 2999 N N . ASN A 1 368 ? 10.510 -9.649 37.666 1.00 45.28 368 ASN A N 1
ATOM 3000 C CA . ASN A 1 368 ? 11.829 -9.266 38.174 1.00 45.28 368 ASN A CA 1
ATOM 3001 C C . ASN A 1 368 ? 12.687 -10.470 38.605 1.00 45.28 368 ASN A C 1
ATOM 3003 O O . ASN A 1 368 ? 13.815 -10.255 39.047 1.00 45.28 368 ASN A O 1
ATOM 3007 N N . LYS A 1 369 ? 12.196 -11.715 38.494 1.00 45.44 369 LYS A N 1
ATOM 3008 C CA . LYS A 1 369 ? 13.027 -12.904 38.712 1.00 45.44 369 LYS A CA 1
ATOM 3009 C C . LYS A 1 369 ? 13.626 -13.469 37.425 1.00 45.44 369 LYS A C 1
ATOM 3011 O O . LYS A 1 369 ? 14.774 -13.891 37.477 1.00 45.44 369 LYS A O 1
ATOM 3016 N N . ASP A 1 370 ? 12.937 -13.373 36.284 1.00 48.31 370 ASP A N 1
ATOM 3017 C CA . ASP A 1 370 ? 13.354 -14.093 35.068 1.00 48.31 370 ASP A CA 1
ATOM 3018 C C . ASP A 1 370 ? 13.609 -13.236 33.812 1.00 48.31 370 ASP A C 1
ATOM 3020 O O . ASP A 1 370 ? 13.958 -13.799 32.773 1.00 48.31 370 ASP A O 1
ATOM 3024 N N . LYS A 1 371 ? 13.473 -11.895 33.853 1.00 47.97 371 LYS A N 1
ATOM 3025 C CA . LYS A 1 371 ? 13.746 -10.974 32.710 1.00 47.97 371 LYS A CA 1
ATOM 3026 C C . LYS A 1 371 ? 13.217 -11.488 31.346 1.00 47.97 371 LYS A C 1
ATOM 3028 O O . LYS A 1 371 ? 13.822 -11.251 30.293 1.00 47.97 371 LYS A O 1
ATOM 3033 N N . LYS A 1 372 ? 12.095 -12.215 31.326 1.00 45.00 372 LYS A N 1
ATOM 3034 C CA . LYS A 1 372 ? 11.502 -12.775 30.101 1.00 45.00 372 LYS A CA 1
ATOM 3035 C C . LYS A 1 372 ? 10.306 -11.943 29.653 1.00 45.00 372 LYS A C 1
ATOM 3037 O O . LYS A 1 372 ? 9.414 -11.628 30.431 1.00 45.00 372 LYS A O 1
ATOM 3042 N N . LEU A 1 373 ? 10.288 -11.618 28.360 1.00 43.81 373 LEU A N 1
ATOM 3043 C CA . LEU A 1 373 ? 9.106 -11.104 27.668 1.00 43.81 373 LEU A CA 1
ATOM 3044 C C . LEU A 1 373 ? 8.026 -12.192 27.675 1.00 43.81 373 LEU A C 1
ATOM 3046 O O . LEU A 1 373 ? 8.271 -13.301 27.203 1.00 43.81 373 LEU A O 1
ATOM 3050 N N . VAL A 1 374 ? 6.846 -11.874 28.208 1.00 47.75 374 VAL A N 1
ATOM 3051 C CA . VAL A 1 374 ? 5.673 -12.754 28.162 1.00 47.75 374 VAL A CA 1
ATOM 3052 C C . VAL A 1 374 ? 4.994 -12.570 26.809 1.00 47.75 374 VAL A C 1
ATOM 3054 O O . VAL A 1 374 ? 4.507 -11.483 26.506 1.00 47.75 374 VAL A O 1
ATOM 3057 N N . TYR A 1 375 ? 4.971 -13.620 25.991 1.00 44.44 375 TYR A N 1
ATOM 3058 C CA . TYR A 1 375 ? 4.231 -13.621 24.732 1.00 44.44 375 TYR A CA 1
ATOM 3059 C C . TYR A 1 375 ? 2.727 -13.598 25.016 1.00 44.44 375 TYR A C 1
ATOM 3061 O O . TYR A 1 375 ? 2.221 -14.412 25.791 1.00 44.44 375 TYR A O 1
ATOM 3069 N N . ILE A 1 376 ? 2.005 -12.666 24.394 1.00 51.19 376 ILE A N 1
ATOM 3070 C CA . ILE A 1 376 ? 0.544 -12.656 24.444 1.00 51.19 376 ILE A CA 1
ATOM 3071 C C . ILE A 1 376 ? 0.025 -13.465 23.273 1.00 51.19 376 ILE A C 1
ATOM 3073 O O . ILE A 1 376 ? -0.166 -12.902 22.210 1.00 51.19 376 ILE A O 1
ATOM 3077 N N . ASP A 1 377 ? -0.197 -14.751 23.539 1.00 47.38 377 ASP A N 1
ATOM 3078 C CA . ASP A 1 377 ? -1.144 -15.641 22.851 1.00 47.38 377 ASP A CA 1
ATOM 3079 C C . ASP A 1 377 ? -1.662 -16.699 23.850 1.00 47.38 377 ASP A C 1
ATOM 3081 O O . ASP A 1 377 ? -1.701 -17.884 23.556 1.00 47.38 377 ASP A O 1
ATOM 3085 N N . ASN A 1 378 ? -1.957 -16.266 25.092 1.00 50.03 378 ASN A N 1
ATOM 3086 C CA . ASN A 1 378 ? -2.792 -16.940 26.113 1.00 50.03 378 ASN A CA 1
ATOM 3087 C C . ASN A 1 378 ? -2.886 -16.080 27.395 1.00 50.03 378 ASN A C 1
ATOM 3089 O O . ASN A 1 378 ? -2.603 -16.529 28.506 1.00 50.03 378 ASN A O 1
ATOM 3093 N N . TYR A 1 379 ? -3.244 -14.796 27.258 1.00 46.31 379 TYR A N 1
ATOM 3094 C CA . TYR A 1 379 ? -3.401 -13.915 28.422 1.00 46.31 379 TYR A CA 1
ATOM 3095 C C . TYR A 1 379 ? -4.631 -14.326 29.240 1.00 46.31 379 TYR A C 1
ATOM 3097 O O . TYR A 1 379 ? -5.751 -13.904 28.945 1.00 46.31 379 TYR A O 1
ATOM 3105 N N . GLN A 1 380 ? -4.409 -15.125 30.280 1.00 47.62 380 GLN A N 1
ATOM 3106 C CA . GLN A 1 380 ? -5.333 -15.261 31.397 1.00 47.62 380 GLN A CA 1
ATOM 3107 C C . GLN A 1 380 ? -4.979 -14.216 32.455 1.00 47.62 380 GLN A C 1
ATOM 3109 O O . GLN A 1 380 ? -3.825 -14.094 32.868 1.00 47.62 380 GLN A O 1
ATOM 3114 N N . HIS A 1 381 ? -5.984 -13.450 32.880 1.00 43.78 381 HIS A N 1
ATOM 3115 C CA . HIS A 1 381 ? -5.867 -12.421 33.909 1.00 43.78 381 HIS A CA 1
ATOM 3116 C C . HIS A 1 381 ? -5.651 -13.080 35.284 1.00 43.78 381 HIS A C 1
ATOM 3118 O O . HIS A 1 381 ? -6.571 -13.198 36.086 1.00 43.78 381 HIS A O 1
ATOM 3124 N N . MET A 1 382 ? -4.437 -13.568 35.537 1.00 41.66 382 MET A N 1
ATOM 3125 C CA . MET A 1 382 ? -4.087 -14.305 36.759 1.00 41.66 382 MET A CA 1
ATOM 3126 C C . MET A 1 382 ? -3.301 -13.458 37.770 1.00 41.66 382 MET A C 1
ATOM 3128 O O . MET A 1 382 ? -2.884 -13.975 38.801 1.00 41.66 382 MET A O 1
ATOM 3132 N N . ALA A 1 383 ? -3.094 -12.160 37.515 1.00 51.38 383 ALA A N 1
ATOM 3133 C CA . ALA A 1 383 ? -2.299 -11.308 38.396 1.00 51.38 383 ALA A CA 1
ATOM 3134 C C . ALA A 1 383 ? -2.849 -9.880 38.506 1.00 51.38 383 ALA A C 1
ATOM 3136 O O . ALA A 1 383 ? -3.397 -9.329 37.557 1.00 51.38 383 ALA A O 1
ATOM 3137 N N . SER A 1 384 ? -2.615 -9.255 39.660 1.00 53.69 384 SER A N 1
ATOM 3138 C CA . SER A 1 384 ? -2.890 -7.849 39.996 1.00 53.69 384 SER A CA 1
ATOM 3139 C C . SER A 1 384 ? -1.973 -6.838 39.279 1.00 53.69 384 SER A C 1
ATOM 3141 O O . SER A 1 384 ? -1.828 -5.697 39.721 1.00 53.69 384 SER A O 1
ATOM 3143 N N . VAL A 1 385 ? -1.324 -7.244 38.183 1.00 55.00 385 VAL A N 1
ATOM 3144 C CA . VAL A 1 385 ? -0.280 -6.471 37.497 1.00 55.00 385 VAL A CA 1
ATOM 3145 C C . VAL A 1 385 ? -0.848 -5.787 36.260 1.00 55.00 385 VAL A C 1
ATOM 3147 O O . VAL A 1 385 ? -1.499 -6.416 35.429 1.00 55.00 385 VAL A O 1
ATOM 3150 N N . GLN A 1 386 ? -0.559 -4.493 36.124 1.00 60.16 386 GLN A N 1
ATOM 3151 C CA . GLN A 1 386 ? -1.015 -3.685 34.996 1.00 60.16 386 GLN A CA 1
ATOM 3152 C C . GLN A 1 386 ? -0.228 -4.044 33.720 1.00 60.16 386 GLN A C 1
ATOM 3154 O O . GLN A 1 386 ? 1.011 -3.961 33.735 1.00 60.16 386 GLN A O 1
ATOM 3159 N N . PRO A 1 387 ? -0.912 -4.454 32.633 1.00 62.75 387 PRO A N 1
ATOM 3160 C CA . PRO A 1 387 ? -0.283 -4.680 31.341 1.00 62.75 387 PRO A CA 1
ATOM 3161 C C . PRO A 1 387 ? 0.071 -3.347 30.676 1.00 62.75 387 PRO A C 1
ATOM 3163 O O . PRO A 1 387 ? -0.531 -2.312 30.953 1.00 62.75 387 PRO A O 1
ATOM 3166 N N . ILE A 1 388 ? 1.043 -3.383 29.774 1.00 65.31 388 ILE A N 1
ATOM 3167 C CA . ILE A 1 388 ? 1.527 -2.222 29.022 1.00 65.31 388 ILE A CA 1
ATOM 3168 C C . ILE A 1 388 ? 1.802 -2.608 27.566 1.00 65.31 388 ILE A C 1
ATOM 3170 O O . ILE A 1 388 ? 2.142 -3.765 27.316 1.00 65.31 388 ILE A O 1
ATOM 3174 N N . PRO A 1 389 ? 1.671 -1.688 26.597 1.00 69.12 389 PRO A N 1
ATOM 3175 C CA . PRO A 1 389 ? 1.919 -1.998 25.192 1.00 69.12 389 PRO A CA 1
ATOM 3176 C C . PRO A 1 389 ? 3.349 -2.490 24.922 1.00 69.12 389 PRO A C 1
ATOM 3178 O O . PRO A 1 389 ? 4.323 -2.008 25.507 1.00 69.12 389 PRO A O 1
ATOM 3181 N N . LEU A 1 390 ? 3.479 -3.465 24.021 1.00 69.56 390 LEU A N 1
ATOM 3182 C CA . LEU A 1 390 ? 4.759 -3.927 23.496 1.00 69.56 390 LEU A CA 1
ATOM 3183 C C . LEU A 1 390 ? 5.192 -3.000 22.359 1.00 69.56 390 LEU A C 1
ATOM 3185 O O . LEU A 1 390 ? 4.550 -2.988 21.314 1.00 69.56 390 LEU A O 1
ATOM 3189 N N . THR A 1 391 ? 6.290 -2.275 22.554 1.00 70.06 391 THR A N 1
ATOM 3190 C CA . THR A 1 391 ? 6.790 -1.242 21.630 1.00 70.06 391 THR A CA 1
ATOM 3191 C C . THR A 1 391 ? 8.151 -1.623 21.050 1.00 70.06 391 THR A C 1
ATOM 3193 O O . THR A 1 391 ? 8.878 -2.437 21.637 1.00 70.06 391 THR A O 1
ATOM 3196 N N . THR A 1 392 ? 8.556 -1.014 19.931 1.00 66.25 392 THR A N 1
ATOM 3197 C CA . THR A 1 392 ? 9.898 -1.232 19.357 1.00 66.25 392 THR A CA 1
ATOM 3198 C C . THR A 1 392 ? 11.006 -0.753 20.288 1.00 66.25 392 THR A C 1
ATOM 3200 O O . THR A 1 392 ? 12.022 -1.437 20.447 1.00 66.25 392 THR A O 1
ATOM 3203 N N . LYS A 1 393 ? 10.813 0.383 20.968 1.00 67.06 393 LYS A N 1
ATOM 3204 C CA . LYS A 1 393 ? 11.744 0.878 21.992 1.00 67.06 393 LYS A CA 1
ATOM 3205 C C . LYS A 1 393 ? 11.922 -0.137 23.119 1.00 67.06 393 LYS A C 1
ATOM 3207 O O . LYS A 1 393 ? 13.051 -0.477 23.472 1.00 67.06 393 LYS A O 1
ATOM 3212 N N . ARG A 1 394 ? 10.820 -0.699 23.613 1.00 67.19 394 ARG A N 1
ATOM 3213 C CA . ARG A 1 394 ? 10.834 -1.691 24.692 1.00 67.19 394 ARG A CA 1
ATOM 3214 C C . ARG A 1 394 ? 11.493 -3.005 24.271 1.00 67.19 394 ARG A C 1
ATOM 3216 O O . ARG A 1 394 ? 12.237 -3.605 25.050 1.00 67.19 394 ARG A O 1
ATOM 3223 N N . LEU A 1 395 ? 11.288 -3.432 23.025 1.00 65.31 395 LEU A N 1
ATOM 3224 C CA . LEU A 1 395 ? 11.976 -4.592 22.459 1.00 65.31 395 LEU A CA 1
ATOM 3225 C C . LEU A 1 395 ? 13.495 -4.355 22.377 1.00 65.31 395 LEU A C 1
ATOM 3227 O O . LEU A 1 395 ? 14.262 -5.214 22.813 1.00 65.31 395 LEU A O 1
ATOM 3231 N N . LYS A 1 396 ? 13.922 -3.164 21.922 1.00 66.69 396 LYS A N 1
ATOM 3232 C CA . LYS A 1 396 ? 15.336 -2.742 21.877 1.00 66.69 396 LYS A CA 1
ATOM 3233 C C . LYS A 1 396 ? 15.978 -2.699 23.268 1.00 66.69 396 LYS A C 1
ATOM 3235 O O . LYS A 1 396 ? 17.100 -3.179 23.441 1.00 66.69 396 LYS A O 1
ATOM 3240 N N . GLU A 1 397 ? 15.288 -2.146 24.263 1.00 64.62 397 GLU A N 1
ATOM 3241 C CA . GLU A 1 397 ? 15.746 -2.115 25.662 1.00 64.62 397 GLU A CA 1
ATOM 3242 C C . GLU A 1 397 ? 15.925 -3.533 26.217 1.00 64.62 397 GLU A C 1
ATOM 3244 O O . GLU A 1 397 ? 16.971 -3.856 26.782 1.00 64.62 397 GLU A O 1
ATOM 3249 N N . THR A 1 398 ? 14.964 -4.420 25.960 1.00 57.22 398 THR A N 1
ATOM 3250 C CA . THR A 1 398 ? 15.031 -5.811 26.427 1.00 57.22 398 THR A CA 1
ATOM 3251 C C . THR A 1 398 ? 16.136 -6.609 25.723 1.00 57.22 398 THR A C 1
ATOM 3253 O O . THR A 1 398 ? 16.835 -7.398 26.360 1.00 57.22 398 THR A O 1
ATOM 3256 N N . SER A 1 399 ? 16.346 -6.400 24.418 1.00 56.59 399 SER A N 1
ATOM 3257 C CA . SER A 1 399 ? 17.448 -7.037 23.683 1.00 56.59 399 SER A CA 1
ATOM 3258 C C . SER A 1 399 ? 18.820 -6.561 24.162 1.00 56.59 399 SER A C 1
ATOM 3260 O O . SER A 1 399 ? 19.744 -7.367 24.253 1.00 56.59 399 SER A O 1
ATOM 3262 N N . LYS A 1 400 ? 18.946 -5.277 24.536 1.00 55.72 400 LYS A N 1
ATOM 3263 C CA . LYS A 1 400 ? 20.173 -4.737 25.137 1.00 55.72 400 LYS A CA 1
ATOM 3264 C C . LYS A 1 400 ? 20.448 -5.388 26.492 1.00 55.72 400 LYS A C 1
ATOM 3266 O O . LYS A 1 400 ? 21.568 -5.839 26.706 1.00 55.72 400 LYS A O 1
ATOM 3271 N N . MET A 1 401 ? 19.432 -5.540 27.346 1.00 51.91 401 MET A N 1
ATOM 3272 C CA . MET A 1 401 ? 19.577 -6.207 28.649 1.00 51.91 401 MET A CA 1
ATOM 3273 C C . MET A 1 401 ? 20.065 -7.660 28.529 1.00 51.91 401 MET A C 1
ATOM 3275 O O . MET A 1 401 ? 20.961 -8.056 29.271 1.00 51.91 401 MET A O 1
ATOM 3279 N N . LYS A 1 402 ? 19.558 -8.425 27.549 1.00 49.62 402 LYS A N 1
ATOM 3280 C CA . LYS A 1 402 ? 20.028 -9.798 27.268 1.00 49.62 402 LYS A CA 1
ATOM 3281 C C . LYS A 1 402 ? 21.492 -9.872 26.820 1.00 49.62 402 LYS A C 1
ATOM 3283 O O . LYS A 1 402 ? 22.152 -10.863 27.105 1.00 49.62 402 LYS A O 1
ATOM 3288 N 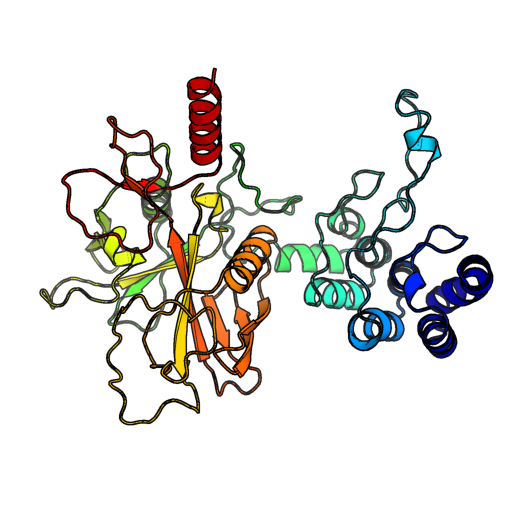N . SER A 1 403 ? 22.001 -8.848 26.131 1.00 47.69 403 SER A N 1
ATOM 3289 C CA . SER A 1 403 ? 23.400 -8.811 25.671 1.00 47.69 403 SER A CA 1
ATOM 3290 C C . SER A 1 403 ? 24.400 -8.498 26.792 1.00 47.69 403 SER A C 1
ATOM 3292 O O . SER A 1 403 ? 25.557 -8.900 26.715 1.00 47.69 403 SER A O 1
ATOM 3294 N N . THR A 1 404 ? 23.951 -7.810 27.844 1.00 46.28 404 THR A N 1
ATOM 3295 C CA . THR A 1 404 ? 24.753 -7.490 29.036 1.00 46.28 404 THR A CA 1
ATOM 3296 C C . THR A 1 404 ? 24.809 -8.622 30.060 1.00 46.28 404 THR A C 1
ATOM 3298 O O . THR A 1 404 ? 25.791 -8.691 30.779 1.00 46.28 404 THR A O 1
ATOM 3301 N N . ASP A 1 405 ? 23.819 -9.520 30.099 1.00 44.66 405 ASP A N 1
ATOM 3302 C CA . ASP A 1 405 ? 23.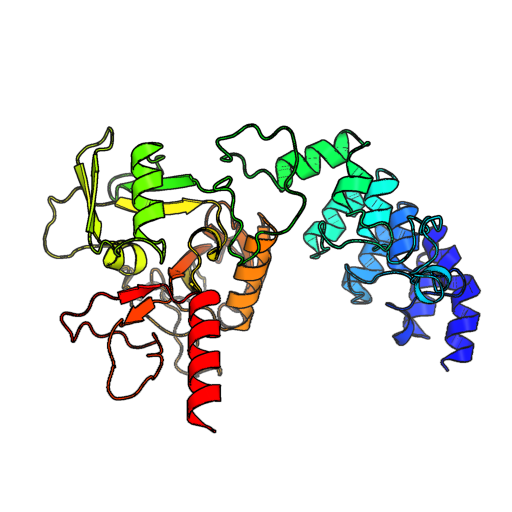825 -10.702 30.985 1.00 44.66 405 ASP A CA 1
ATOM 3303 C C . ASP A 1 405 ? 24.632 -11.893 30.400 1.00 44.66 405 ASP A C 1
ATOM 3305 O O . ASP A 1 405 ? 24.731 -12.945 31.026 1.00 44.66 405 ASP A O 1
ATOM 3309 N N . GLN A 1 406 ? 25.190 -11.750 29.188 1.00 42.62 406 GLN A N 1
ATOM 3310 C CA . GLN A 1 406 ? 26.053 -12.740 28.513 1.00 42.62 406 GLN A CA 1
ATOM 3311 C C . GLN A 1 406 ? 27.541 -12.332 28.465 1.00 42.62 406 GLN A C 1
ATOM 3313 O O . GLN A 1 406 ? 28.324 -12.939 27.733 1.00 42.62 406 GLN A O 1
ATOM 3318 N N . LYS A 1 407 ? 27.937 -11.313 29.232 1.00 36.31 407 LYS A N 1
ATOM 3319 C CA . LYS A 1 407 ? 29.333 -10.956 29.514 1.00 36.31 407 LYS A CA 1
ATOM 3320 C C . LYS A 1 407 ? 29.572 -11.054 31.009 1.00 36.31 407 LYS A C 1
ATOM 3322 O O . LYS A 1 407 ? 30.713 -11.411 31.368 1.00 36.31 407 LYS A O 1
#

Foldseek 3Di:
DVVVLLVLLVVQQVCLLVLVQVSVVVSCVVPVVQLLAAHPVQDHSLLSNLLNQNVVNNCCSCPVSVYDQQRFGAADVVCVVPVPPPPDQGDQRHRDGSLLSNQLNVVVVSNVVSVQSPYFQLDAGPNRDGSQNSNCVPPVSVVVQCPQQQPVPQVDPDVDGPNFFLDLDPDDDPGWKWKWKAFPVGPDIDTADPVLSVVLLQCLAQVHFNDQWDWGQDPVGIAIDRLCCLQFNPDDPPDPPGRDIRMDIFADQVSSSQFQKWKKKAWQAAPQADPPADQDQDADAAEPPPDPDPPDDHDHNYIYTDDPVVSVVLNVCSRSSGQWHWDDDVSSPATWIAGSRVQKIAGPVRNIIIGMDIHTFKFFPDDPPPLDTDGPPDDDPPDPTRIHGDHPVNVVVSVVVVVVVVD